Protein AF-K9PAB8-F1 (afdb_monomer_lite)

InterPro domains:
  IPR002196 Glycoside hydrolase, family 24 [PF00959] (101-237)
  IPR005490 L,D-transpeptidase catalytic domain [PF03734] (325-467)
  IPR005490 L,D-transpeptidase catalytic domain [PS52029] (324-473)
  IPR005490 L,D-transpeptidase catalytic domain [cd16913] (325-470)
  IPR023346 Lysozyme-like domain superfamily [SSF53955] (83-238)
  IPR023347 Lysozyme domain superfamily [G3DSA:1.10.530.40] (91-242)
  IPR033907 Endolysin/autolysin [cd00737] (97-237)
  IPR038063 L,D-transpeptidase catalytic domain-like [G3DSA:2.40.440.10] (320-472)
  IPR038063 L,D-transpeptidase catalytic domain-like [SSF141523] (332-467)
  IPR051018 Bacteriophage Glycosyl Hydrolase 24 [PTHR38107] (85-237)

pLDDT: mean 82.4, std 16.6, range [23.2, 98.62]

Structure (mmCIF, N/CA/C/O backbone):
data_AF-K9PAB8-F1
#
_entry.id   AF-K9PAB8-F1
#
loop_
_atom_site.group_PDB
_atom_site.id
_atom_site.type_symbol
_atom_site.label_atom_id
_atom_site.label_alt_id
_atom_site.label_comp_id
_atom_site.label_asym_id
_atom_site.label_entity_id
_atom_site.label_seq_id
_atom_site.pdbx_PDB_ins_code
_atom_site.Cartn_x
_atom_site.Cartn_y
_atom_site.Cartn_z
_atom_site.occupancy
_atom_site.B_iso_or_equiv
_atom_site.auth_seq_id
_atom_site.auth_comp_id
_atom_site.auth_asym_id
_atom_site.auth_atom_id
_atom_site.pdbx_PDB_model_num
ATOM 1 N N . MET A 1 1 ? 28.196 -25.994 -4.833 1.00 74.62 1 MET A N 1
ATOM 2 C CA . MET A 1 1 ? 29.140 -24.971 -5.323 1.00 74.62 1 MET A CA 1
ATOM 3 C C . MET A 1 1 ? 29.523 -25.343 -6.745 1.00 74.62 1 MET A C 1
ATOM 5 O O . MET A 1 1 ? 30.112 -26.410 -6.915 1.00 74.62 1 MET A O 1
ATOM 9 N N . PRO A 1 2 ? 29.089 -24.573 -7.753 1.00 91.12 2 PRO A N 1
ATOM 10 C CA . PRO A 1 2 ? 29.343 -24.900 -9.148 1.00 91.12 2 PRO A CA 1
ATOM 11 C C . PRO A 1 2 ? 30.799 -24.639 -9.551 1.00 91.12 2 PRO A C 1
ATOM 13 O O . PRO A 1 2 ? 31.504 -23.816 -8.965 1.00 91.12 2 PRO A O 1
ATOM 16 N N . TYR A 1 3 ? 31.239 -25.349 -10.585 1.00 95.19 3 TYR A N 1
ATOM 17 C CA . TYR A 1 3 ? 32.535 -25.140 -11.222 1.00 95.19 3 TYR A CA 1
ATOM 18 C C . TYR A 1 3 ? 32.313 -24.758 -12.676 1.00 95.19 3 TYR A C 1
ATOM 20 O O . TYR A 1 3 ? 31.526 -25.411 -13.360 1.00 95.19 3 TYR A O 1
ATOM 28 N N . ILE A 1 4 ? 33.066 -23.779 -13.163 1.00 96.25 4 ILE A N 1
ATOM 29 C CA . ILE A 1 4 ? 33.128 -23.463 -14.591 1.00 96.25 4 ILE A CA 1
ATOM 30 C C . ILE A 1 4 ? 34.432 -24.004 -15.173 1.00 96.25 4 ILE A C 1
ATOM 32 O O . ILE A 1 4 ? 35.462 -24.014 -14.496 1.00 96.25 4 ILE A O 1
ATOM 36 N N . THR A 1 5 ? 34.391 -24.488 -16.414 1.00 96.44 5 THR A N 1
ATOM 37 C CA . THR A 1 5 ? 35.556 -25.096 -17.084 1.00 96.44 5 THR A CA 1
ATOM 38 C C . THR A 1 5 ? 35.959 -24.257 -18.283 1.00 96.44 5 THR A C 1
ATOM 40 O O . THR A 1 5 ? 35.117 -23.985 -19.134 1.00 96.44 5 THR A O 1
ATOM 43 N N . ALA A 1 6 ? 37.222 -23.861 -18.390 1.00 95.44 6 ALA A N 1
ATOM 44 C CA . ALA A 1 6 ? 37.702 -23.133 -19.560 1.00 95.44 6 ALA A CA 1
ATOM 45 C C . ALA A 1 6 ? 37.706 -24.055 -20.795 1.00 95.44 6 ALA A C 1
ATOM 47 O O . ALA A 1 6 ? 38.360 -25.096 -20.799 1.00 95.44 6 ALA A O 1
ATOM 48 N N . ARG A 1 7 ? 36.967 -23.689 -21.849 1.00 92.44 7 ARG A N 1
ATOM 49 C CA . ARG A 1 7 ? 36.970 -24.384 -23.158 1.00 92.44 7 ARG A CA 1
ATOM 50 C C . ARG A 1 7 ? 38.266 -24.149 -23.921 1.00 92.44 7 ARG A C 1
ATOM 52 O O . ARG A 1 7 ? 38.682 -24.959 -24.739 1.00 92.44 7 ARG A O 1
ATOM 59 N N . GLN A 1 8 ? 38.840 -22.990 -23.668 1.00 92.19 8 GLN A N 1
ATOM 60 C CA . GLN A 1 8 ? 40.099 -22.520 -24.184 1.00 92.19 8 GLN A CA 1
ATOM 61 C C . GLN A 1 8 ? 40.649 -21.525 -23.181 1.00 92.19 8 GLN A C 1
ATOM 63 O O . GLN A 1 8 ? 39.935 -21.023 -22.315 1.00 92.19 8 GLN A O 1
ATOM 68 N N . ASP A 1 9 ? 41.891 -21.174 -23.408 1.00 90.69 9 ASP A N 1
ATOM 69 C CA . ASP A 1 9 ? 42.584 -20.035 -22.871 1.00 90.69 9 ASP A CA 1
ATOM 70 C C . ASP A 1 9 ? 41.681 -18.799 -22.660 1.00 90.69 9 ASP A C 1
ATOM 72 O O . ASP A 1 9 ? 41.259 -18.142 -23.621 1.00 90.69 9 ASP A O 1
ATOM 76 N N . ALA A 1 10 ? 41.368 -18.480 -21.397 1.00 90.88 10 ALA A N 1
ATOM 77 C CA . ALA A 1 10 ? 40.404 -17.443 -21.037 1.00 90.88 10 ALA A CA 1
ATOM 78 C C . ALA A 1 10 ? 40.905 -16.505 -19.931 1.00 90.88 10 ALA A C 1
ATOM 80 O O . ALA A 1 10 ? 41.320 -16.947 -18.864 1.00 90.88 10 ALA A O 1
ATOM 81 N N . GLY A 1 11 ? 40.829 -15.197 -20.183 1.00 90.19 11 GLY A N 1
ATOM 82 C CA . GLY A 1 11 ? 41.171 -14.169 -19.200 1.00 90.19 11 GLY A CA 1
ATOM 83 C C . GLY A 1 11 ? 40.084 -13.979 -18.139 1.00 90.19 11 GLY A C 1
ATOM 84 O O . GLY A 1 11 ? 38.893 -14.125 -18.424 1.00 90.19 11 GLY A O 1
ATOM 85 N N . LEU A 1 12 ? 40.522 -13.619 -16.937 1.00 91.62 12 LEU A N 1
ATOM 86 C CA . LEU A 1 12 ? 39.725 -13.071 -15.847 1.00 91.62 12 LEU A CA 1
ATOM 87 C C . LEU A 1 12 ? 40.154 -11.613 -15.662 1.00 91.62 12 LEU A C 1
ATOM 89 O O . LEU A 1 12 ? 41.342 -11.343 -15.507 1.00 91.62 12 LEU A O 1
ATOM 93 N N . SER A 1 13 ? 39.202 -10.685 -15.699 1.00 89.75 13 SER A N 1
ATOM 94 C CA . SER A 1 13 ? 39.471 -9.243 -15.639 1.00 89.75 13 SER A CA 1
ATOM 95 C C . SER A 1 13 ? 38.818 -8.596 -14.412 1.00 89.75 13 SER A C 1
ATOM 97 O O . SER A 1 13 ? 37.706 -8.984 -14.052 1.00 89.75 13 SER A O 1
ATOM 99 N N . PRO A 1 14 ? 39.447 -7.604 -13.757 1.00 89.31 14 PRO A N 1
ATOM 100 C CA . PRO A 1 14 ? 38.793 -6.794 -12.729 1.00 89.31 14 PRO A CA 1
ATOM 101 C C . PRO A 1 14 ? 37.776 -5.802 -13.325 1.00 89.31 14 PRO A C 1
ATOM 103 O O . PRO A 1 14 ? 36.976 -5.230 -12.588 1.00 89.31 14 PRO A O 1
ATOM 106 N N . SER A 1 15 ? 37.788 -5.595 -14.647 1.00 84.81 15 SER A N 1
ATOM 107 C CA . SER A 1 15 ? 36.950 -4.622 -15.355 1.00 84.81 15 SER A CA 1
ATOM 108 C C . SER A 1 15 ? 36.261 -5.242 -16.593 1.00 84.81 15 SER A C 1
ATOM 110 O O . SER A 1 15 ? 36.694 -6.284 -17.094 1.00 84.81 15 SER A O 1
ATOM 112 N N . PRO A 1 16 ? 35.204 -4.612 -17.139 1.00 76.44 16 PRO A N 1
ATOM 113 C CA . PRO A 1 16 ? 34.543 -5.073 -18.362 1.00 76.44 16 PRO A CA 1
ATOM 114 C C . PRO A 1 16 ? 35.387 -4.887 -19.638 1.00 76.44 16 PRO A C 1
ATOM 116 O O . PRO A 1 16 ? 34.977 -5.333 -20.709 1.00 76.44 16 PRO A O 1
ATOM 119 N N . ALA A 1 17 ? 36.556 -4.244 -19.572 1.00 74.69 17 ALA A N 1
ATOM 120 C CA . ALA A 1 17 ? 37.453 -4.147 -20.715 1.00 74.69 17 ALA A CA 1
ATOM 121 C C . ALA A 1 17 ? 38.309 -5.417 -20.819 1.00 74.69 17 ALA A C 1
ATOM 123 O O . ALA A 1 17 ? 39.085 -5.743 -19.925 1.00 74.69 17 ALA A O 1
ATOM 124 N N . ALA A 1 18 ? 38.216 -6.123 -21.949 1.00 61.84 18 ALA A N 1
ATOM 125 C CA . ALA A 1 18 ? 38.996 -7.343 -22.185 1.00 61.84 18 ALA A CA 1
ATOM 126 C C . ALA A 1 18 ? 40.525 -7.122 -22.136 1.00 61.84 18 ALA A C 1
ATOM 128 O O . ALA A 1 18 ? 41.269 -8.077 -21.925 1.00 61.84 18 ALA A O 1
ATOM 129 N N . ALA A 1 19 ? 40.986 -5.881 -22.325 1.00 71.19 19 ALA A N 1
ATOM 130 C CA . ALA A 1 19 ? 42.392 -5.494 -22.214 1.00 71.19 19 ALA A CA 1
ATOM 131 C C . ALA A 1 19 ? 42.917 -5.488 -20.765 1.00 71.19 19 ALA A C 1
ATOM 133 O O . ALA A 1 19 ? 44.128 -5.545 -20.573 1.00 71.19 19 ALA A O 1
ATOM 134 N N . ASP A 1 20 ? 42.027 -5.469 -19.769 1.00 77.56 20 ASP A N 1
ATOM 135 C CA . ASP A 1 20 ? 42.388 -5.349 -18.351 1.00 77.56 20 ASP A CA 1
ATOM 136 C C . ASP A 1 20 ? 42.556 -6.714 -17.665 1.00 77.56 20 ASP A C 1
ATOM 138 O O . ASP A 1 20 ? 42.756 -6.779 -16.454 1.00 77.56 20 ASP A O 1
ATOM 142 N N . ALA A 1 21 ? 42.477 -7.816 -18.421 1.00 83.62 21 ALA A N 1
ATOM 143 C CA . ALA A 1 21 ? 42.670 -9.154 -17.879 1.00 83.62 21 ALA A CA 1
ATOM 144 C C . ALA A 1 21 ? 44.071 -9.300 -17.259 1.00 83.62 21 ALA A C 1
ATOM 146 O O . ALA A 1 21 ? 45.083 -9.302 -17.958 1.00 83.62 21 ALA A O 1
ATOM 147 N N . ASP A 1 22 ? 44.109 -9.456 -15.939 1.00 86.94 22 ASP A N 1
ATOM 148 C CA . ASP A 1 22 ? 45.317 -9.591 -15.117 1.00 86.94 22 ASP A CA 1
ATOM 149 C C . ASP A 1 22 ? 45.547 -11.038 -14.656 1.00 86.94 22 ASP A C 1
ATOM 151 O O . ASP A 1 22 ? 46.563 -11.367 -14.047 1.00 86.94 22 ASP A O 1
ATOM 155 N N . SER A 1 23 ? 44.585 -11.914 -14.932 1.00 90.00 23 SER A N 1
ATOM 156 C CA . SER A 1 23 ? 44.596 -13.323 -14.577 1.00 90.00 23 SER A CA 1
ATOM 157 C C . SER A 1 23 ? 43.955 -14.150 -15.674 1.00 90.00 23 SER A C 1
ATOM 159 O O . SER A 1 23 ? 43.284 -13.642 -16.572 1.00 90.00 23 SER A O 1
ATOM 161 N N . TYR A 1 24 ? 44.175 -15.457 -15.627 1.00 91.19 24 TYR A N 1
ATOM 162 C CA . TYR A 1 24 ? 43.790 -16.331 -16.719 1.00 91.19 24 TYR A CA 1
ATOM 163 C C . TYR A 1 24 ? 43.561 -17.769 -16.243 1.00 91.19 24 TYR A C 1
ATOM 165 O O . TYR A 1 24 ? 44.208 -18.222 -15.299 1.00 91.19 24 TYR A O 1
ATOM 173 N N . VAL A 1 25 ? 42.673 -18.481 -16.941 1.00 92.12 25 VAL A N 1
ATOM 174 C CA . VAL A 1 25 ? 42.340 -19.891 -16.733 1.00 92.12 25 VAL A CA 1
ATOM 175 C C . VAL A 1 25 ? 42.767 -20.718 -17.940 1.00 92.12 25 VAL A C 1
ATOM 177 O O . VAL A 1 25 ? 42.288 -20.499 -19.055 1.00 92.12 25 VAL A O 1
ATOM 180 N N . ALA A 1 26 ? 43.649 -21.693 -17.695 1.00 93.00 26 ALA A N 1
ATOM 181 C CA . ALA A 1 26 ? 44.147 -22.597 -18.728 1.00 93.00 26 ALA A CA 1
ATOM 182 C C . ALA A 1 26 ? 43.039 -23.459 -19.323 1.00 93.00 26 ALA A C 1
ATOM 184 O O . ALA A 1 26 ? 42.172 -23.937 -18.590 1.00 93.00 26 ALA A O 1
ATOM 185 N N . SER A 1 27 ? 43.096 -23.701 -20.635 1.00 94.88 27 SER A N 1
ATOM 186 C CA . SER A 1 27 ? 42.175 -24.620 -21.309 1.00 94.88 27 SER A CA 1
ATOM 187 C C . SER A 1 27 ? 42.055 -25.956 -20.560 1.00 94.88 27 SER A C 1
ATOM 189 O O . SER A 1 27 ? 43.051 -26.536 -20.126 1.00 94.88 27 SER A O 1
ATOM 191 N N . GLY A 1 28 ? 40.822 -26.420 -20.351 1.00 92.06 28 GLY A N 1
ATOM 192 C CA . GLY A 1 28 ? 40.497 -27.629 -19.590 1.00 92.06 28 GLY A CA 1
ATOM 193 C C . GLY A 1 28 ? 40.527 -27.469 -18.065 1.00 92.06 28 GLY A C 1
ATOM 194 O O . GLY A 1 28 ? 40.067 -28.364 -17.355 1.00 92.06 28 GLY A O 1
ATOM 195 N N . SER A 1 29 ? 41.016 -26.344 -17.535 1.00 93.38 29 SER A N 1
ATOM 196 C CA . SER A 1 29 ? 41.044 -26.095 -16.092 1.00 93.38 29 SER A CA 1
ATOM 197 C C . SER A 1 29 ? 39.677 -25.676 -15.567 1.00 93.38 29 SER A C 1
ATOM 199 O O . SER A 1 29 ? 38.888 -25.018 -16.252 1.00 93.38 29 SER A O 1
ATOM 201 N N . ARG A 1 30 ? 39.408 -26.053 -14.316 1.00 93.62 30 ARG A N 1
ATOM 202 C CA . ARG A 1 30 ? 38.170 -25.734 -13.605 1.00 93.62 30 ARG A CA 1
ATOM 203 C C . ARG A 1 30 ? 38.445 -24.702 -12.529 1.00 93.62 30 ARG A C 1
ATOM 205 O O . ARG A 1 30 ? 39.413 -24.846 -11.786 1.00 93.62 30 ARG A O 1
ATOM 212 N N . ILE A 1 31 ? 37.556 -23.725 -12.405 1.00 94.38 31 ILE A N 1
ATOM 213 C CA . ILE A 1 31 ? 37.541 -22.802 -11.269 1.00 94.38 31 ILE A CA 1
ATOM 214 C C . ILE A 1 31 ? 36.201 -22.894 -10.551 1.00 94.38 31 ILE A C 1
ATOM 216 O O . ILE A 1 31 ? 35.157 -23.103 -11.176 1.00 94.38 31 ILE A O 1
ATOM 220 N N . ALA A 1 32 ? 36.245 -22.791 -9.228 1.00 95.00 32 ALA A N 1
ATOM 221 C CA . ALA A 1 32 ? 35.059 -22.768 -8.393 1.00 95.00 32 ALA A CA 1
ATOM 222 C C . ALA A 1 32 ? 34.465 -21.360 -8.363 1.00 95.00 32 ALA A C 1
ATOM 224 O O . ALA A 1 32 ? 35.188 -20.374 -8.204 1.00 95.00 32 ALA A O 1
ATOM 225 N N . VAL A 1 33 ? 33.144 -21.274 -8.489 1.00 95.69 33 VAL A N 1
ATOM 226 C CA . VAL A 1 33 ? 32.413 -20.008 -8.408 1.00 95.69 33 VAL A CA 1
ATOM 227 C C . VAL A 1 33 ? 31.239 -20.143 -7.450 1.00 95.69 33 VAL A C 1
ATOM 229 O O . VAL A 1 33 ? 30.658 -21.216 -7.288 1.00 95.69 33 VAL A O 1
ATOM 232 N N . THR A 1 34 ? 30.881 -19.036 -6.813 1.00 91.69 34 THR A N 1
ATOM 233 C CA . THR A 1 34 ? 29.637 -18.931 -6.047 1.00 91.69 34 THR A CA 1
ATOM 234 C C . THR A 1 34 ? 28.466 -18.697 -6.998 1.00 91.69 34 THR A C 1
ATOM 236 O O . THR A 1 34 ? 27.398 -19.270 -6.808 1.00 91.69 34 THR A O 1
ATOM 239 N N . TRP A 1 35 ? 28.679 -17.873 -8.029 1.00 91.56 35 TRP A N 1
ATOM 240 C CA . TRP A 1 35 ? 27.722 -17.582 -9.097 1.00 91.56 35 TRP A CA 1
ATOM 241 C C . TRP A 1 35 ? 28.415 -16.933 -10.303 1.00 91.56 35 TRP A C 1
ATOM 243 O O . TRP A 1 35 ? 29.524 -16.403 -10.186 1.00 91.56 35 TRP A O 1
ATOM 253 N N . VAL A 1 36 ? 27.719 -16.924 -11.439 1.00 91.62 36 VAL A N 1
ATOM 254 C CA . VAL A 1 36 ? 28.022 -16.184 -12.669 1.00 91.62 36 VAL A CA 1
ATOM 255 C C . VAL A 1 36 ? 26.790 -15.372 -13.075 1.00 91.62 36 VAL A C 1
ATOM 257 O O . VAL A 1 36 ? 25.668 -15.845 -12.934 1.00 91.62 36 VAL A O 1
ATOM 260 N N . ARG A 1 37 ? 26.971 -14.148 -13.571 1.00 86.56 37 ARG A N 1
ATOM 261 C CA . ARG A 1 37 ? 25.891 -13.258 -14.030 1.00 86.56 37 ARG A CA 1
ATOM 262 C C . ARG A 1 37 ? 26.240 -12.609 -15.363 1.00 86.56 37 ARG A C 1
ATOM 264 O O . ARG A 1 37 ? 27.398 -12.239 -15.531 1.00 86.56 37 ARG A O 1
ATOM 271 N N . PRO A 1 38 ? 25.281 -12.384 -16.277 1.00 84.81 38 PRO A N 1
ATOM 272 C CA . PRO A 1 38 ? 25.501 -11.501 -17.419 1.00 84.81 38 PRO A CA 1
ATOM 273 C C . PRO A 1 38 ? 25.929 -10.102 -16.956 1.00 84.81 38 PRO A C 1
ATOM 275 O O . PRO A 1 38 ? 25.338 -9.547 -16.023 1.00 84.81 38 PRO A O 1
ATOM 278 N N . ALA A 1 39 ? 26.955 -9.540 -17.593 1.00 77.81 39 ALA A N 1
ATOM 279 C CA . ALA A 1 39 ? 27.416 -8.184 -17.332 1.00 77.81 39 ALA A CA 1
ATOM 280 C C . ALA A 1 39 ? 26.568 -7.190 -18.158 1.00 77.81 39 ALA A C 1
ATOM 282 O O . ALA A 1 39 ? 26.511 -7.327 -19.383 1.00 77.81 39 ALA A O 1
ATOM 283 N N . PRO A 1 40 ? 25.901 -6.197 -17.536 1.00 68.00 40 PRO A N 1
ATOM 284 C CA . PRO A 1 40 ? 24.983 -5.308 -18.249 1.00 68.00 40 PRO A CA 1
ATOM 285 C C . PRO A 1 40 ? 25.641 -4.561 -19.416 1.00 68.00 40 PRO A C 1
ATOM 287 O O . PRO A 1 40 ? 26.718 -3.992 -19.259 1.00 68.00 40 PRO A O 1
ATOM 290 N N . GLY A 1 41 ? 24.975 -4.533 -20.575 1.00 65.56 41 GLY A N 1
ATOM 291 C CA . GLY A 1 41 ? 25.427 -3.770 -21.746 1.00 65.56 41 GLY A CA 1
ATOM 292 C C . GLY A 1 41 ? 26.694 -4.302 -22.427 1.00 65.56 41 GLY A C 1
ATOM 293 O O . GLY A 1 41 ? 27.315 -3.569 -23.192 1.00 65.56 41 GLY A O 1
ATOM 294 N N . THR A 1 42 ? 27.093 -5.550 -22.154 1.00 75.25 42 THR A N 1
ATOM 295 C CA . THR A 1 42 ? 28.276 -6.188 -22.755 1.00 75.25 42 THR A CA 1
ATOM 296 C C . THR A 1 42 ? 28.007 -7.662 -23.075 1.00 75.25 42 THR A C 1
ATOM 298 O O . THR A 1 42 ? 27.101 -8.261 -22.502 1.00 75.25 42 THR A O 1
ATOM 301 N N . ASP A 1 43 ? 28.855 -8.274 -23.905 1.00 82.06 43 ASP A N 1
ATOM 302 C CA . ASP A 1 43 ? 28.846 -9.728 -24.158 1.00 82.06 43 ASP A CA 1
ATOM 303 C C . ASP A 1 43 ? 29.590 -10.542 -23.075 1.00 82.06 43 ASP A C 1
ATOM 305 O O . ASP A 1 43 ? 29.855 -11.736 -23.240 1.00 82.06 43 ASP A O 1
ATOM 309 N N . LEU A 1 44 ? 29.995 -9.900 -21.974 1.00 88.62 44 LEU A N 1
ATOM 310 C CA . LEU A 1 44 ? 30.734 -10.532 -20.884 1.00 88.62 44 LEU A CA 1
ATOM 311 C C . LEU A 1 44 ? 29.801 -11.017 -19.769 1.00 88.62 44 LEU A C 1
ATOM 313 O O . LEU A 1 44 ? 28.621 -10.677 -19.688 1.00 88.62 44 LEU A O 1
ATOM 317 N N . ALA A 1 45 ? 30.365 -11.808 -18.863 1.00 90.00 45 ALA A N 1
ATOM 318 C CA . ALA A 1 45 ? 29.739 -12.208 -17.615 1.00 90.00 45 ALA A CA 1
ATOM 319 C C . ALA A 1 45 ? 30.658 -11.880 -16.433 1.00 90.00 45 ALA A C 1
ATOM 321 O O . ALA A 1 45 ? 31.875 -11.838 -16.580 1.00 90.00 45 ALA A O 1
ATOM 322 N N . ILE A 1 46 ? 30.079 -11.665 -15.256 1.00 92.56 46 ILE A N 1
ATOM 323 C CA . ILE A 1 46 ? 30.785 -11.488 -13.987 1.00 92.56 46 ILE A CA 1
ATOM 324 C C . ILE A 1 46 ? 30.677 -12.797 -13.212 1.00 92.56 46 ILE A C 1
ATOM 326 O O . ILE A 1 46 ? 29.572 -13.283 -12.979 1.00 92.56 46 ILE A O 1
ATOM 330 N N . ALA A 1 47 ? 31.803 -13.356 -12.786 1.00 93.75 47 ALA A N 1
ATOM 331 C CA . ALA A 1 47 ? 31.853 -14.511 -11.900 1.00 93.75 47 ALA A CA 1
ATOM 332 C C . ALA A 1 47 ? 32.365 -14.103 -10.521 1.00 93.75 47 ALA A C 1
ATOM 334 O O . ALA A 1 47 ? 33.365 -13.395 -10.416 1.00 93.75 47 ALA A O 1
ATOM 335 N N . ARG A 1 48 ? 31.712 -14.589 -9.462 1.00 94.31 48 ARG A N 1
ATOM 336 C CA . ARG A 1 48 ? 32.221 -14.491 -8.091 1.00 94.31 48 ARG A CA 1
ATOM 337 C C . ARG A 1 48 ? 32.960 -15.772 -7.735 1.00 94.31 48 ARG A C 1
ATOM 339 O O . ARG A 1 48 ? 32.332 -16.829 -7.676 1.00 94.31 48 ARG A O 1
ATOM 346 N N . LEU A 1 49 ? 34.263 -15.682 -7.496 1.00 94.88 49 LEU A N 1
ATOM 347 C CA . LEU A 1 49 ? 35.113 -16.830 -7.180 1.00 94.88 49 LEU A CA 1
ATOM 348 C C . LEU A 1 49 ? 34.729 -17.454 -5.834 1.00 94.88 49 LEU A C 1
ATOM 350 O O . LEU A 1 49 ? 34.245 -16.761 -4.938 1.00 94.88 49 LEU A O 1
ATOM 354 N N . ALA A 1 50 ? 34.907 -18.770 -5.719 1.00 90.50 50 ALA A N 1
ATOM 355 C CA . ALA A 1 50 ? 34.700 -19.516 -4.483 1.00 90.50 50 ALA A CA 1
ATOM 356 C C . ALA A 1 50 ? 35.987 -20.260 -4.092 1.00 90.50 50 ALA A C 1
ATOM 358 O O . ALA A 1 50 ? 36.234 -21.392 -4.510 1.00 90.50 50 ALA A O 1
ATOM 359 N N . GLY A 1 51 ? 36.812 -19.590 -3.299 1.00 79.56 51 GLY A N 1
ATOM 360 C CA . GLY A 1 51 ? 38.153 -19.991 -2.897 1.00 79.56 51 GLY A CA 1
ATOM 361 C C . GLY A 1 51 ? 39.249 -19.212 -3.627 1.00 79.56 51 GLY A C 1
ATOM 362 O O . GLY A 1 51 ? 38.992 -18.592 -4.662 1.00 79.56 51 GLY A O 1
ATOM 363 N N . PRO A 1 52 ? 40.484 -19.244 -3.098 1.00 86.75 52 PRO A N 1
ATOM 364 C CA . PRO A 1 52 ? 41.593 -18.592 -3.755 1.00 86.75 52 PRO A CA 1
ATOM 365 C C . PRO A 1 52 ? 41.910 -19.276 -5.090 1.00 86.75 52 PRO A C 1
ATOM 367 O O . PRO A 1 52 ? 42.094 -20.495 -5.135 1.00 86.75 52 PRO A O 1
ATOM 370 N N . TYR A 1 53 ? 42.002 -18.505 -6.170 1.00 89.88 53 TYR A N 1
ATOM 371 C CA . TYR A 1 53 ? 42.417 -19.004 -7.478 1.00 89.88 53 TYR A CA 1
ATOM 372 C C . TYR A 1 53 ? 43.805 -18.483 -7.844 1.00 89.88 53 TYR A C 1
ATOM 374 O O . TYR A 1 53 ? 44.007 -17.282 -8.001 1.00 89.88 53 TYR A O 1
ATOM 382 N N . THR A 1 54 ? 44.759 -19.392 -8.037 1.00 89.88 54 THR A N 1
ATOM 383 C CA . THR A 1 54 ? 46.088 -19.046 -8.551 1.00 89.88 54 THR A CA 1
ATOM 384 C C . THR A 1 54 ? 46.119 -19.281 -10.055 1.00 89.88 54 THR A C 1
ATOM 386 O O . THR A 1 54 ? 46.022 -20.423 -10.511 1.00 89.88 54 THR A O 1
ATOM 389 N N . CYS A 1 55 ? 46.262 -18.208 -10.832 1.00 85.50 55 CYS A N 1
ATOM 390 C CA . CYS A 1 55 ? 46.437 -18.320 -12.274 1.00 85.50 55 CYS A CA 1
ATOM 391 C C . CYS A 1 55 ? 47.821 -18.912 -12.616 1.00 85.50 55 CYS A C 1
ATOM 393 O O . CYS A 1 55 ? 48.776 -18.757 -11.846 1.00 85.50 55 CYS A O 1
ATOM 395 N N . PRO A 1 56 ? 47.973 -19.596 -13.764 1.00 81.56 56 PRO A N 1
ATOM 396 C CA . PRO A 1 56 ? 49.273 -20.086 -14.213 1.00 81.56 56 PRO A CA 1
ATOM 397 C C . PRO A 1 56 ? 50.303 -18.948 -14.298 1.00 81.56 56 PRO A C 1
ATOM 399 O O . PRO A 1 56 ? 50.117 -17.994 -15.046 1.00 81.56 56 PRO A O 1
ATOM 402 N N . GLY A 1 57 ? 51.389 -19.051 -13.526 1.00 77.19 57 GLY A N 1
ATOM 403 C CA . GLY A 1 57 ? 52.442 -18.027 -13.459 1.00 77.19 57 GLY A CA 1
ATOM 404 C C . GLY A 1 57 ? 52.168 -16.862 -12.496 1.00 77.19 57 GLY A C 1
ATOM 405 O O . GLY A 1 57 ? 53.052 -16.030 -12.302 1.00 77.19 57 GLY A O 1
ATOM 406 N N . GLY A 1 58 ? 50.994 -16.810 -11.860 1.00 78.75 58 GLY A N 1
ATOM 407 C CA . GLY A 1 58 ? 50.669 -15.821 -10.833 1.00 78.75 58 GLY A CA 1
ATOM 408 C C . GLY A 1 58 ? 51.311 -16.148 -9.484 1.00 78.75 58 GLY A C 1
ATOM 409 O O . GLY A 1 58 ? 51.293 -17.292 -9.033 1.00 78.75 58 GLY A O 1
ATOM 410 N N . THR A 1 59 ? 51.866 -15.135 -8.817 1.00 77.38 59 THR A N 1
ATOM 411 C CA . THR A 1 59 ? 52.443 -15.258 -7.464 1.00 77.38 59 THR A CA 1
ATOM 412 C C . THR A 1 59 ? 51.448 -14.922 -6.355 1.00 77.38 59 THR A C 1
ATOM 414 O O . THR A 1 59 ? 51.648 -15.331 -5.213 1.00 77.38 59 THR A O 1
ATOM 417 N N . VAL A 1 60 ? 50.369 -14.205 -6.685 1.00 84.75 60 VAL A N 1
ATOM 418 C CA . VAL A 1 60 ? 49.308 -13.809 -5.755 1.00 84.75 60 VAL A CA 1
ATOM 419 C C . VAL A 1 60 ? 48.002 -14.479 -6.190 1.00 84.75 60 VAL A C 1
ATOM 421 O O . VAL A 1 60 ? 47.568 -14.254 -7.320 1.00 84.75 60 VAL A O 1
ATOM 424 N N . PRO A 1 61 ? 47.375 -15.312 -5.341 1.00 88.88 61 PRO A N 1
ATOM 425 C CA . PRO A 1 61 ? 46.075 -15.887 -5.651 1.00 88.88 61 PRO A CA 1
ATOM 426 C C . PRO A 1 61 ? 44.977 -14.822 -5.592 1.00 88.88 61 PRO A C 1
ATOM 428 O O . PRO A 1 61 ? 44.947 -13.999 -4.675 1.00 88.88 61 PRO A O 1
ATOM 431 N N . LEU A 1 62 ? 44.038 -14.895 -6.530 1.00 91.12 62 LEU A N 1
ATOM 432 C CA . LEU A 1 62 ? 42.771 -14.172 -6.474 1.00 91.12 62 LEU A CA 1
ATOM 433 C C . LEU A 1 62 ? 41.983 -14.652 -5.252 1.00 91.12 62 LEU A C 1
ATOM 435 O O . LEU A 1 62 ? 41.791 -15.861 -5.152 1.00 91.12 62 LEU A O 1
ATOM 439 N N . PRO A 1 63 ? 41.567 -13.793 -4.309 1.00 90.56 63 PRO A N 1
ATOM 440 C CA . PRO A 1 63 ? 40.934 -14.232 -3.068 1.00 90.56 63 PRO A CA 1
ATOM 441 C C . PRO A 1 63 ? 39.515 -14.788 -3.261 1.00 90.56 63 PRO A C 1
ATOM 443 O O . PRO A 1 63 ? 38.830 -14.527 -4.251 1.00 90.56 63 PRO A O 1
ATOM 446 N N . ASP A 1 64 ? 39.052 -15.533 -2.255 1.00 90.94 64 ASP A N 1
ATOM 447 C CA . ASP A 1 64 ? 37.663 -15.987 -2.174 1.00 90.94 64 ASP A CA 1
ATOM 448 C C . ASP A 1 64 ? 36.676 -14.809 -2.229 1.00 90.94 64 ASP A C 1
ATOM 450 O O . ASP A 1 64 ? 36.890 -13.759 -1.620 1.00 90.94 64 ASP A O 1
ATOM 454 N N . GLY A 1 65 ? 35.579 -14.987 -2.962 1.00 85.31 65 GLY A N 1
ATOM 455 C CA . GLY A 1 65 ? 34.538 -13.980 -3.117 1.00 85.31 65 GLY A CA 1
ATOM 456 C C . GLY A 1 65 ? 34.874 -12.833 -4.071 1.00 85.31 65 GLY A C 1
ATOM 457 O O . GLY A 1 65 ? 34.000 -11.984 -4.271 1.00 85.31 65 GLY A O 1
ATOM 458 N N . GLU A 1 66 ? 36.067 -12.803 -4.671 1.00 91.88 66 GLU A N 1
ATOM 459 C CA . GLU A 1 66 ? 36.436 -11.792 -5.660 1.00 91.88 66 GLU A CA 1
ATOM 460 C C . GLU A 1 66 ? 35.592 -11.915 -6.937 1.00 91.88 66 GLU A C 1
ATOM 462 O O . GLU A 1 66 ? 35.257 -13.016 -7.379 1.00 91.88 66 GLU A O 1
ATOM 467 N N . GLN A 1 67 ? 35.225 -10.774 -7.525 1.00 93.38 67 GLN A N 1
ATOM 468 C CA . GLN A 1 67 ? 34.451 -10.722 -8.762 1.00 93.38 67 GLN A CA 1
ATOM 469 C C . GLN A 1 67 ? 35.357 -10.442 -9.952 1.00 93.38 67 GLN A C 1
ATOM 471 O O . GLN A 1 67 ? 36.131 -9.488 -9.935 1.00 93.38 67 GLN A O 1
ATOM 476 N N . ARG A 1 68 ? 35.230 -11.260 -10.995 1.00 93.19 68 ARG A N 1
ATOM 477 C CA . ARG A 1 68 ? 36.007 -11.129 -12.226 1.00 93.19 68 ARG A CA 1
ATOM 478 C C . ARG A 1 68 ? 35.098 -11.212 -13.443 1.00 93.19 68 ARG A C 1
ATOM 480 O O . ARG A 1 68 ? 34.221 -12.071 -13.519 1.00 93.19 68 ARG A O 1
ATOM 487 N N . TYR A 1 69 ? 35.326 -10.327 -14.403 1.00 93.19 69 TYR A N 1
ATOM 488 C CA . TYR A 1 69 ? 34.717 -10.387 -15.721 1.00 93.19 69 TYR A CA 1
ATOM 489 C C . TYR A 1 69 ? 35.371 -11.497 -16.541 1.00 93.19 69 TYR A C 1
ATOM 491 O O . TYR A 1 69 ? 36.590 -11.678 -16.512 1.00 93.19 69 TYR A O 1
ATOM 499 N N . LEU A 1 70 ? 34.552 -12.229 -17.286 1.00 93.25 70 LEU A N 1
ATOM 500 C CA . LEU A 1 70 ? 34.965 -13.297 -18.183 1.00 93.25 70 LEU A CA 1
ATOM 501 C C . LEU A 1 70 ? 34.122 -13.283 -19.457 1.00 93.25 70 LEU A C 1
ATOM 503 O O . LEU A 1 70 ? 33.000 -12.779 -19.476 1.00 93.25 70 LEU A O 1
ATOM 507 N N . ASN A 1 71 ? 34.650 -13.870 -20.530 1.00 92.50 71 ASN A N 1
ATOM 508 C CA . ASN A 1 71 ? 33.869 -14.129 -21.736 1.00 92.50 71 ASN A CA 1
ATOM 509 C C . ASN A 1 71 ? 33.166 -15.492 -21.597 1.00 92.50 71 ASN A C 1
ATOM 511 O O . ASN A 1 71 ? 33.854 -16.518 -21.638 1.00 92.50 71 ASN A O 1
ATOM 515 N N . PRO A 1 72 ? 31.828 -15.543 -21.471 1.00 91.81 72 PRO A N 1
ATOM 516 C CA . PRO A 1 72 ? 31.113 -16.788 -21.209 1.00 91.81 72 PRO A CA 1
ATOM 517 C C . PRO A 1 72 ? 31.238 -17.809 -22.345 1.00 91.81 72 PRO A C 1
ATOM 519 O O . PRO A 1 72 ? 31.223 -19.008 -22.081 1.00 91.81 72 PRO A O 1
ATOM 522 N N . ALA A 1 73 ? 31.469 -17.377 -23.590 1.00 91.06 73 ALA A N 1
ATOM 523 C CA . ALA A 1 73 ? 31.681 -18.286 -24.718 1.00 91.06 73 ALA A CA 1
ATOM 524 C C . ALA A 1 73 ? 32.967 -19.126 -24.584 1.00 91.06 73 ALA A C 1
ATOM 526 O O . ALA A 1 73 ? 33.081 -20.191 -25.198 1.00 91.06 73 ALA A O 1
ATOM 527 N N . ARG A 1 74 ? 33.930 -18.676 -23.765 1.00 93.56 74 ARG A N 1
ATOM 528 C CA . ARG A 1 74 ? 35.177 -19.403 -23.482 1.00 93.56 74 ARG A CA 1
ATOM 529 C C . ARG A 1 74 ? 35.064 -20.382 -22.317 1.00 93.56 74 ARG A C 1
ATOM 531 O O . ARG A 1 74 ? 36.039 -21.070 -22.028 1.00 93.56 74 ARG A O 1
ATOM 538 N N . PHE A 1 75 ? 33.902 -20.495 -21.677 1.00 95.25 75 PHE A N 1
ATOM 539 C CA . PHE A 1 75 ? 33.690 -21.394 -20.548 1.00 95.25 75 PHE A CA 1
ATOM 540 C C . PHE A 1 75 ? 32.525 -22.362 -20.794 1.00 95.25 75 PHE A C 1
ATOM 542 O O . PHE A 1 75 ? 31.553 -22.072 -21.484 1.00 95.25 75 PHE A O 1
ATOM 549 N N . LEU A 1 76 ? 32.628 -23.556 -20.217 1.00 96.38 76 LEU A N 1
ATOM 550 C CA . LEU A 1 76 ? 31.492 -24.408 -19.895 1.00 96.38 76 LEU A CA 1
ATOM 551 C C . LEU A 1 76 ? 30.991 -23.965 -18.524 1.00 96.38 76 LEU A C 1
ATOM 553 O O . LEU A 1 76 ? 31.663 -24.201 -17.518 1.00 96.38 76 LEU A O 1
ATOM 557 N N . ILE A 1 77 ? 29.847 -23.288 -18.514 1.00 95.50 77 ILE A N 1
ATOM 558 C CA . ILE A 1 77 ? 29.207 -22.756 -17.313 1.00 95.50 77 ILE A CA 1
ATOM 559 C C . ILE A 1 77 ? 27.916 -23.551 -17.123 1.00 95.50 77 ILE A C 1
ATOM 561 O O . ILE A 1 77 ? 27.069 -23.493 -18.015 1.00 95.50 77 ILE A O 1
ATOM 565 N N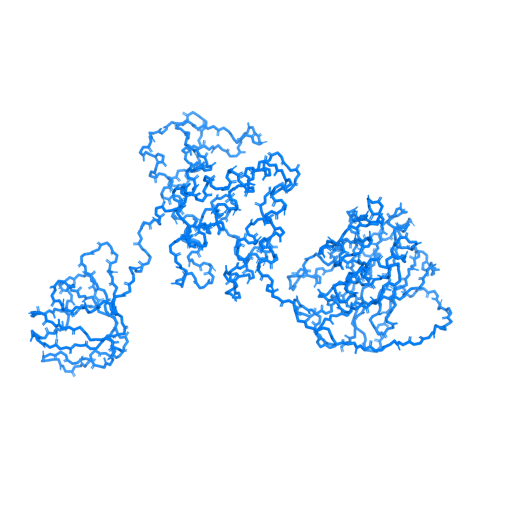 . PRO A 1 78 ? 27.788 -24.338 -16.044 1.00 92.31 78 PRO A N 1
ATOM 566 C CA . PRO A 1 78 ? 26.588 -25.127 -15.816 1.00 92.31 78 PRO A CA 1
ATOM 567 C C . PRO A 1 78 ? 25.415 -24.215 -15.423 1.00 92.31 78 PRO A C 1
ATOM 569 O O . PRO A 1 78 ? 25.631 -23.124 -14.891 1.00 92.31 78 PRO A O 1
ATOM 572 N N . ASP A 1 79 ? 24.182 -24.647 -15.684 1.00 87.06 79 ASP A N 1
ATOM 573 C CA . ASP A 1 79 ? 22.985 -23.812 -15.504 1.00 87.06 79 ASP A CA 1
ATOM 574 C C . ASP A 1 79 ? 22.831 -23.320 -14.059 1.00 87.06 79 ASP A C 1
ATOM 576 O O . ASP A 1 79 ? 22.489 -22.164 -13.829 1.00 87.06 79 ASP A O 1
ATOM 580 N N . GLU A 1 80 ? 23.192 -24.142 -13.071 1.00 84.31 80 GLU A N 1
ATOM 581 C CA . GLU A 1 80 ? 23.144 -23.776 -11.653 1.00 84.31 80 GLU A CA 1
ATOM 582 C C . GLU A 1 80 ? 24.169 -22.706 -11.232 1.00 84.31 80 GLU A C 1
ATOM 584 O O . GLU A 1 80 ? 24.074 -22.167 -10.128 1.00 84.31 80 GLU A O 1
ATOM 589 N N . ALA A 1 81 ? 25.168 -22.403 -12.071 1.00 89.75 81 ALA A N 1
ATOM 590 C CA . ALA A 1 81 ? 26.071 -21.276 -11.845 1.00 89.75 81 ALA A CA 1
ATOM 591 C C . ALA A 1 81 ? 25.455 -19.946 -12.282 1.00 89.75 81 ALA A C 1
ATOM 593 O O . ALA A 1 81 ? 25.865 -18.910 -11.757 1.00 89.75 81 ALA A O 1
ATOM 594 N N . TRP A 1 82 ? 24.508 -19.949 -13.221 1.00 89.19 82 TRP A N 1
ATOM 595 C CA . TRP A 1 82 ? 23.934 -18.724 -13.757 1.00 89.19 82 TRP A CA 1
ATOM 596 C C . TRP A 1 82 ? 22.913 -18.107 -12.803 1.00 89.19 82 TRP A C 1
ATOM 598 O O . TRP A 1 82 ? 21.949 -18.730 -12.370 1.00 89.19 82 TRP A O 1
ATOM 608 N N . LEU A 1 83 ? 23.108 -16.824 -12.529 1.00 76.31 83 LEU A N 1
ATOM 609 C CA . LEU A 1 83 ? 22.111 -15.935 -11.962 1.00 76.31 83 LEU A CA 1
ATOM 610 C C . LEU A 1 83 ? 21.666 -14.937 -13.042 1.00 76.31 83 LEU A C 1
ATOM 612 O O . LEU A 1 83 ? 22.454 -14.611 -13.938 1.00 76.31 83 LEU A O 1
ATOM 616 N N . PRO A 1 84 ? 20.428 -14.420 -12.960 1.00 65.00 84 PRO A N 1
ATOM 617 C CA . PRO A 1 84 ? 19.957 -13.383 -13.870 1.00 65.00 84 PRO A CA 1
ATOM 618 C C . PRO A 1 84 ? 20.866 -12.148 -13.817 1.00 65.00 84 PRO A C 1
ATOM 620 O O . PRO A 1 84 ? 21.568 -11.912 -12.825 1.00 65.00 84 PRO A O 1
ATOM 623 N N . ALA A 1 85 ? 20.862 -11.367 -14.902 1.00 57.16 85 ALA A N 1
ATOM 624 C CA . ALA A 1 85 ? 21.613 -10.119 -14.983 1.00 57.16 85 ALA A CA 1
ATOM 625 C C . ALA A 1 85 ? 21.315 -9.239 -13.758 1.00 57.16 85 ALA A C 1
ATOM 627 O O . ALA A 1 85 ? 20.171 -9.149 -13.305 1.00 57.16 85 ALA A O 1
ATOM 628 N N . ALA A 1 86 ? 22.345 -8.588 -13.214 1.00 48.38 86 ALA A N 1
ATOM 629 C CA . ALA A 1 86 ? 22.115 -7.546 -12.221 1.00 48.38 86 ALA A CA 1
ATOM 630 C C . ALA A 1 86 ? 21.282 -6.438 -12.888 1.00 48.38 86 ALA A C 1
ATOM 632 O O . ALA A 1 86 ? 21.647 -5.976 -13.970 1.00 48.38 86 ALA A O 1
ATOM 633 N N . GLY A 1 87 ? 20.150 -6.068 -12.278 1.00 50.38 87 GLY A N 1
ATOM 634 C CA . GLY A 1 87 ? 19.240 -5.044 -12.796 1.00 50.38 87 GLY A CA 1
ATOM 635 C C . GLY A 1 87 ? 20.013 -3.778 -13.161 1.00 50.38 87 GLY A C 1
ATOM 636 O O . GLY A 1 87 ? 20.645 -3.161 -12.312 1.00 50.38 87 GLY A O 1
ATOM 637 N N . GLY A 1 88 ? 20.039 -3.443 -14.450 1.00 45.78 88 GLY A N 1
ATOM 638 C CA . GLY A 1 88 ? 20.918 -2.397 -14.954 1.00 45.78 88 GLY A CA 1
ATOM 639 C C . GLY A 1 88 ? 20.707 -2.115 -16.433 1.00 45.78 88 GLY A C 1
ATOM 640 O O . GLY A 1 88 ? 21.567 -2.421 -17.247 1.00 45.78 88 GLY A O 1
ATOM 641 N N . GLY A 1 89 ? 19.569 -1.514 -16.793 1.00 53.72 89 GLY A N 1
ATOM 642 C CA . GLY A 1 89 ? 19.385 -0.949 -18.133 1.00 53.72 89 GLY A CA 1
ATOM 643 C C . GLY A 1 89 ? 17.937 -0.671 -18.495 1.00 53.72 89 GLY A C 1
ATOM 644 O O . GLY A 1 89 ? 17.520 0.479 -18.467 1.00 53.72 89 GLY A O 1
ATOM 645 N N . ALA A 1 90 ? 17.181 -1.719 -18.792 1.00 62.06 90 ALA A N 1
ATOM 646 C CA . ALA A 1 90 ? 15.797 -1.611 -19.234 1.00 62.06 90 ALA A CA 1
ATOM 647 C C . ALA A 1 90 ? 14.826 -1.919 -18.089 1.00 62.06 90 ALA A C 1
ATOM 649 O O . ALA A 1 90 ? 15.102 -2.766 -17.235 1.00 62.06 90 ALA A O 1
ATOM 650 N N . LEU A 1 91 ? 13.691 -1.222 -18.079 1.00 76.75 91 LEU A N 1
ATOM 651 C CA . LEU A 1 91 ? 12.540 -1.610 -17.267 1.00 76.75 91 LEU A CA 1
ATOM 652 C C . LEU A 1 91 ? 12.054 -2.992 -17.735 1.00 76.75 91 LEU A C 1
ATOM 654 O O . LEU A 1 91 ? 12.054 -3.236 -18.945 1.00 76.75 91 LEU A O 1
ATOM 658 N N . PRO A 1 92 ? 11.601 -3.884 -16.835 1.00 82.25 92 PRO A N 1
ATOM 659 C CA . PRO A 1 92 ? 10.878 -5.073 -17.262 1.00 82.25 92 PRO A CA 1
ATOM 660 C C . PRO A 1 92 ? 9.708 -4.677 -18.178 1.00 82.25 92 PRO A C 1
ATOM 662 O O . PRO A 1 92 ? 8.999 -3.710 -17.863 1.00 82.25 92 PRO A O 1
ATOM 665 N N . PRO A 1 93 ? 9.485 -5.380 -19.303 1.00 79.81 93 PRO A N 1
ATOM 666 C CA . PRO A 1 93 ? 8.423 -5.035 -20.250 1.00 79.81 93 PRO A CA 1
ATOM 667 C C . PRO A 1 93 ? 7.034 -5.029 -19.596 1.00 79.81 93 PRO A C 1
ATOM 669 O O . PRO A 1 93 ? 6.154 -4.278 -20.015 1.00 79.81 93 PRO A O 1
ATOM 672 N N . GLU A 1 94 ? 6.846 -5.804 -18.527 1.00 89.12 94 GLU A N 1
ATOM 673 C CA . GLU A 1 94 ? 5.617 -5.867 -17.743 1.00 89.12 94 GLU A CA 1
ATOM 674 C C . GLU A 1 94 ? 5.247 -4.524 -17.102 1.00 89.12 94 GLU A C 1
ATOM 676 O O . GLU A 1 94 ? 4.060 -4.235 -16.946 1.00 89.12 94 GLU A O 1
ATOM 681 N N . VAL A 1 95 ? 6.236 -3.679 -16.778 1.00 90.69 95 VAL A N 1
ATOM 682 C CA . VAL A 1 95 ? 5.998 -2.324 -16.253 1.00 90.69 95 VAL A CA 1
ATOM 683 C C . VAL A 1 95 ? 5.239 -1.497 -17.287 1.00 90.69 95 VAL A C 1
ATOM 685 O O . VAL A 1 95 ? 4.207 -0.903 -16.980 1.00 90.69 95 VAL A O 1
ATOM 688 N N . ALA A 1 96 ? 5.740 -1.476 -18.527 1.00 86.81 96 ALA A N 1
ATOM 689 C CA . ALA A 1 96 ? 5.130 -0.726 -19.619 1.00 86.81 96 ALA A CA 1
ATOM 690 C C . ALA A 1 96 ? 3.753 -1.294 -19.974 1.00 86.81 96 ALA A C 1
ATOM 692 O O . ALA A 1 96 ? 2.806 -0.535 -20.131 1.00 86.81 96 ALA A O 1
ATOM 693 N N . GLN A 1 97 ? 3.609 -2.621 -20.018 1.00 89.12 97 GLN A N 1
ATOM 694 C CA . GLN A 1 97 ? 2.323 -3.262 -20.306 1.00 89.12 97 GLN A CA 1
ATOM 695 C C . GLN A 1 97 ? 1.232 -2.884 -19.292 1.00 89.12 97 GLN A C 1
ATOM 697 O O . GLN A 1 97 ? 0.111 -2.589 -19.702 1.00 89.12 97 GLN A O 1
ATOM 702 N N . LEU A 1 98 ? 1.549 -2.854 -17.990 1.00 92.75 98 LEU A N 1
ATOM 703 C CA . LEU A 1 98 ? 0.606 -2.413 -16.955 1.00 92.75 98 LEU A CA 1
ATOM 704 C C . LEU A 1 98 ? 0.286 -0.920 -17.079 1.00 92.75 98 LEU A C 1
ATOM 706 O O . LEU A 1 98 ? -0.882 -0.546 -17.169 1.00 92.75 98 LEU A O 1
ATOM 710 N N . ASN A 1 99 ? 1.308 -0.064 -17.101 1.00 93.81 99 ASN A N 1
ATOM 711 C CA . ASN A 1 99 ? 1.098 1.383 -17.100 1.00 93.81 99 ASN A CA 1
ATOM 712 C C . ASN A 1 99 ? 0.388 1.857 -18.369 1.00 93.81 99 ASN A C 1
ATOM 714 O O . ASN A 1 99 ? -0.582 2.602 -18.279 1.00 93.81 99 ASN A O 1
ATOM 718 N N . HIS A 1 100 ? 0.796 1.383 -19.547 1.00 91.31 100 HIS A N 1
ATOM 719 C CA . HIS A 1 100 ? 0.185 1.793 -20.812 1.00 91.31 100 HIS A CA 1
ATOM 720 C C . HIS A 1 100 ? -1.297 1.405 -20.895 1.00 91.31 100 HIS A C 1
ATOM 722 O O . HIS A 1 100 ? -2.086 2.158 -21.467 1.00 91.31 100 HIS A O 1
ATOM 728 N N . HIS A 1 101 ? -1.694 0.279 -20.285 1.00 92.94 101 HIS A N 1
ATOM 729 C CA . HIS A 1 101 ? -3.101 -0.130 -20.201 1.00 92.94 101 HIS A CA 1
ATOM 730 C C . HIS A 1 101 ? -3.956 0.887 -19.434 1.00 92.94 101 HIS A C 1
ATOM 732 O O . HIS A 1 101 ? -5.082 1.166 -19.841 1.00 92.94 101 HIS A O 1
ATOM 738 N N . TYR A 1 102 ? -3.436 1.446 -18.335 1.00 91.00 102 TYR A N 1
ATOM 739 C CA . TYR A 1 102 ? -4.204 2.327 -17.446 1.00 91.00 102 TYR A CA 1
ATOM 740 C C . TYR A 1 102 ? -4.046 3.825 -17.730 1.00 91.00 102 TYR A C 1
ATOM 742 O O . TYR A 1 102 ? -5.004 4.566 -17.524 1.00 91.00 102 TYR A O 1
ATOM 750 N N . GLU A 1 103 ? -2.881 4.280 -18.191 1.00 86.19 103 GLU A N 1
ATOM 751 C CA . GLU A 1 103 ? -2.628 5.703 -18.468 1.00 86.19 103 GLU A CA 1
ATOM 752 C C . GLU A 1 103 ? -3.185 6.129 -19.839 1.00 86.19 103 GLU A C 1
ATOM 754 O O . GLU A 1 103 ? -3.724 7.227 -19.995 1.00 86.19 103 GLU A O 1
ATOM 759 N N . GLY A 1 104 ? -3.087 5.247 -20.843 1.00 85.19 104 GLY A N 1
ATOM 760 C CA . GLY A 1 104 ? -3.308 5.600 -22.247 1.00 85.19 104 GLY A CA 1
ATOM 761 C C . GLY A 1 104 ? -2.251 6.578 -22.791 1.00 85.19 104 GLY A C 1
ATOM 762 O O . GLY A 1 104 ? -1.536 7.235 -22.038 1.00 85.19 104 GLY A O 1
ATOM 763 N N . CYS A 1 105 ? -2.129 6.682 -24.119 1.00 91.44 105 CYS A N 1
ATOM 764 C CA . CYS A 1 105 ? -1.174 7.599 -24.752 1.00 91.44 105 CYS A CA 1
ATOM 765 C C . CYS A 1 105 ? -1.886 8.798 -25.379 1.00 91.44 105 CYS A C 1
ATOM 767 O O . CYS A 1 105 ? -2.796 8.628 -26.196 1.00 91.44 105 CYS A O 1
ATOM 769 N N . ARG A 1 106 ? -1.450 10.017 -25.042 1.00 92.50 106 ARG A N 1
ATOM 770 C CA . ARG A 1 106 ? -1.903 11.249 -25.704 1.00 92.50 106 ARG A CA 1
ATOM 771 C C . ARG A 1 106 ? -0.726 12.041 -26.255 1.00 92.50 106 ARG A C 1
ATOM 773 O O . ARG A 1 106 ? 0.058 12.614 -25.510 1.00 92.50 106 ARG A O 1
ATOM 780 N N . LEU A 1 107 ? -0.645 12.115 -27.579 1.00 94.44 107 LEU A N 1
ATOM 781 C CA . LEU A 1 107 ? 0.449 12.776 -28.299 1.00 94.44 107 LEU A CA 1
ATOM 782 C C . LEU A 1 107 ? 0.401 14.309 -28.252 1.00 94.44 107 LEU A C 1
ATOM 784 O O . LEU A 1 107 ? 1.371 14.963 -28.620 1.00 94.44 107 LEU A O 1
ATOM 788 N N . GLN A 1 108 ? -0.709 14.884 -27.791 1.00 94.75 108 GLN A N 1
ATOM 789 C CA . GLN A 1 108 ? -0.857 16.316 -27.559 1.00 94.75 108 GLN A CA 1
ATOM 790 C C . GLN A 1 108 ? -1.072 16.575 -26.070 1.00 94.75 108 GLN A C 1
ATOM 792 O O . GLN A 1 108 ? -1.874 15.891 -25.427 1.00 94.75 108 GLN A O 1
ATOM 797 N N . ALA A 1 109 ? -0.365 17.571 -25.538 1.00 92.56 109 ALA A N 1
ATOM 798 C CA . ALA A 1 109 ? -0.453 17.955 -24.139 1.00 92.56 109 ALA A CA 1
ATOM 799 C C . ALA A 1 109 ? -1.875 18.382 -23.750 1.00 92.56 109 ALA A C 1
ATOM 801 O O . ALA A 1 109 ? -2.519 19.169 -24.449 1.00 92.56 109 ALA A O 1
ATOM 802 N N . TYR A 1 110 ? -2.346 17.891 -22.607 1.00 84.75 110 TYR A N 1
ATOM 803 C CA . TYR A 1 110 ? -3.690 18.139 -22.094 1.00 84.75 110 TYR A CA 1
ATOM 804 C C . TYR A 1 110 ? -3.655 18.483 -20.596 1.00 84.75 110 TYR A C 1
ATOM 806 O O . TYR A 1 110 ? -2.761 18.027 -19.879 1.00 84.75 110 TYR A O 1
ATOM 814 N N . PRO A 1 111 ? -4.597 19.309 -20.107 1.00 82.56 111 PRO A N 1
ATOM 815 C CA . PRO A 1 111 ? -4.681 19.638 -18.689 1.00 82.56 111 PRO A CA 1
ATOM 816 C C . PRO A 1 111 ? -5.200 18.447 -17.879 1.00 82.56 111 PRO A C 1
ATOM 818 O O . PRO A 1 111 ? -5.941 17.608 -18.402 1.00 82.56 111 PRO A O 1
ATOM 821 N N . ASP A 1 112 ? -4.840 18.393 -16.598 1.00 67.81 112 ASP A N 1
ATOM 822 C CA . ASP A 1 112 ? -5.334 17.356 -15.696 1.00 67.81 112 ASP A CA 1
ATOM 823 C C . ASP A 1 112 ? -6.880 17.378 -15.635 1.00 67.81 112 ASP A C 1
ATOM 825 O O . ASP A 1 112 ? -7.470 18.435 -15.386 1.00 67.81 112 ASP A O 1
ATOM 829 N N . PRO A 1 113 ? -7.569 16.240 -15.856 1.00 60.28 113 PRO A N 1
ATOM 830 C CA . PRO A 1 113 ? -9.031 16.197 -15.873 1.00 60.28 113 PRO A CA 1
ATOM 831 C C . PRO A 1 113 ? -9.688 16.581 -14.543 1.00 60.28 113 PRO A C 1
ATOM 833 O O . PRO A 1 113 ? -10.851 16.983 -14.543 1.00 60.28 113 PRO A O 1
ATOM 836 N N . ARG A 1 114 ? -8.976 16.438 -13.415 1.00 54.31 114 ARG A N 1
ATOM 837 C CA . ARG A 1 114 ? -9.499 16.721 -12.074 1.00 54.31 114 ARG A CA 1
ATOM 838 C C . ARG A 1 114 ? -9.340 18.194 -11.705 1.00 54.31 114 ARG A C 1
ATOM 840 O O . ARG A 1 114 ? -10.237 18.750 -11.078 1.00 54.31 114 ARG A O 1
ATOM 847 N N . THR A 1 115 ? -8.232 18.834 -12.075 1.00 59.47 115 THR A N 1
ATOM 848 C CA . THR A 1 115 ? -7.985 20.256 -11.775 1.00 59.47 115 THR A CA 1
ATOM 849 C C . THR A 1 115 ? -8.421 21.197 -12.897 1.00 59.47 115 THR A C 1
ATOM 851 O O . THR A 1 115 ? -8.597 22.389 -12.653 1.00 59.47 115 THR A O 1
ATOM 854 N N . GLY A 1 116 ? -8.579 20.697 -14.127 1.00 61.22 116 GLY A N 1
ATOM 855 C CA . GLY A 1 116 ? -8.841 21.510 -15.318 1.00 61.22 116 GLY A CA 1
ATOM 856 C C . GLY A 1 116 ? -7.670 22.423 -15.709 1.00 61.22 116 GLY A C 1
ATOM 857 O O . GLY A 1 116 ? -7.837 23.309 -16.546 1.00 61.22 116 GLY A O 1
ATOM 858 N N . GLY A 1 117 ? -6.496 22.226 -15.101 1.00 66.06 117 GLY A N 1
ATOM 859 C CA . GLY A 1 117 ? -5.325 23.086 -15.238 1.00 66.06 117 GLY A CA 1
ATOM 860 C C . GLY A 1 117 ? -4.027 22.301 -15.067 1.00 66.06 117 GLY A C 1
ATOM 861 O O . GLY A 1 117 ? -3.851 21.244 -15.667 1.00 66.06 117 GLY A O 1
ATOM 862 N N . ALA A 1 118 ? -3.093 22.829 -14.277 1.00 63.28 118 ALA A N 1
ATOM 863 C CA . ALA A 1 118 ? -1.845 22.134 -13.973 1.00 63.28 118 ALA A CA 1
ATOM 864 C C . ALA A 1 118 ? -2.072 20.933 -13.017 1.00 63.28 118 ALA A C 1
ATOM 866 O O . ALA A 1 118 ? -2.972 20.999 -12.171 1.00 63.28 118 ALA A O 1
ATOM 867 N N . PRO A 1 119 ? -1.233 19.880 -13.086 1.00 75.94 119 PRO A N 1
ATOM 868 C CA . PRO A 1 119 ? -0.139 19.691 -14.045 1.00 75.94 119 PRO A CA 1
ATOM 869 C C . PRO A 1 119 ? -0.638 19.365 -15.465 1.00 75.94 119 PRO A C 1
ATOM 871 O O . PRO A 1 119 ? -1.682 18.745 -15.645 1.00 75.94 119 PRO A O 1
ATOM 874 N N . ILE A 1 120 ? 0.114 19.799 -16.482 1.00 86.25 120 ILE A N 1
ATOM 875 C CA . ILE A 1 120 ? -0.155 19.455 -17.886 1.00 86.25 120 ILE A CA 1
ATOM 876 C C . ILE A 1 120 ? 0.520 18.121 -18.191 1.00 86.25 120 ILE A C 1
ATOM 878 O O . ILE A 1 120 ? 1.677 17.924 -17.826 1.00 86.25 120 ILE A O 1
ATOM 882 N N . THR A 1 121 ? -0.201 17.224 -18.854 1.00 88.94 121 THR A N 1
ATOM 883 C CA . THR A 1 121 ? 0.228 15.842 -19.091 1.00 88.94 121 THR A CA 1
ATOM 884 C C . THR A 1 121 ? 0.347 15.555 -20.589 1.00 88.94 121 THR A C 1
ATOM 886 O O . THR A 1 121 ? -0.434 16.081 -21.382 1.00 88.94 121 THR A O 1
ATOM 889 N N . ILE A 1 122 ? 1.317 14.731 -20.997 1.00 92.19 122 ILE A N 1
ATOM 890 C CA . ILE A 1 122 ? 1.513 14.263 -22.382 1.00 92.19 122 ILE A CA 1
ATOM 891 C C . ILE A 1 122 ? 2.076 12.831 -22.406 1.00 92.19 122 ILE A C 1
ATOM 893 O O . ILE A 1 122 ? 2.640 12.344 -21.422 1.00 92.19 122 ILE A O 1
ATOM 897 N N . GLY A 1 123 ? 1.939 12.148 -23.541 1.00 94.06 123 GLY A N 1
ATOM 898 C CA . GLY A 1 123 ? 2.410 10.783 -23.748 1.00 94.06 123 GLY A CA 1
ATOM 899 C C . GLY A 1 123 ? 1.662 9.804 -22.852 1.00 94.06 123 GLY A C 1
ATOM 900 O O . GLY A 1 123 ? 0.437 9.869 -22.760 1.00 94.06 123 GLY A O 1
ATOM 901 N N . TRP A 1 124 ? 2.409 8.931 -22.180 1.00 92.00 124 TRP A N 1
ATOM 902 C CA . TRP A 1 124 ? 1.907 7.924 -21.237 1.00 92.00 124 TRP A CA 1
ATOM 903 C C . TRP A 1 124 ? 1.767 8.446 -19.796 1.00 92.00 124 TRP A C 1
ATOM 905 O O . TRP A 1 124 ? 2.087 7.734 -18.851 1.00 92.00 124 TRP A O 1
ATOM 915 N N . GLY A 1 125 ? 1.359 9.706 -19.615 1.00 89.94 125 GLY A N 1
ATOM 916 C CA . GLY A 1 125 ? 1.161 10.289 -18.278 1.00 89.94 125 GLY A CA 1
ATOM 917 C C . GLY A 1 125 ? 2.316 11.157 -17.753 1.00 89.94 125 GLY A C 1
ATOM 918 O O . GLY A 1 125 ? 2.395 11.425 -16.556 1.00 89.94 125 GLY A O 1
ATOM 919 N N . SER A 1 126 ? 3.226 11.630 -18.614 1.00 90.31 126 SER A N 1
ATOM 920 C CA . SER A 1 126 ? 4.352 12.476 -18.185 1.00 90.31 126 SER A CA 1
ATOM 921 C C . SER A 1 126 ? 3.957 13.943 -18.019 1.00 90.31 126 SER A C 1
ATOM 923 O O . SER A 1 126 ? 3.269 14.509 -18.864 1.00 90.31 126 SER A O 1
ATOM 925 N N . THR A 1 127 ? 4.462 14.576 -16.958 1.00 89.62 127 THR A N 1
ATOM 926 C CA . THR A 1 127 ? 4.248 16.004 -16.637 1.00 89.62 127 THR A CA 1
ATOM 927 C C . THR A 1 127 ? 5.503 16.868 -16.816 1.00 89.62 127 THR A C 1
ATOM 929 O O . THR A 1 127 ? 5.436 18.097 -16.733 1.00 89.62 127 THR A O 1
ATOM 932 N N . PHE A 1 128 ? 6.640 16.238 -17.144 1.00 91.56 128 PHE A N 1
ATOM 933 C CA . PHE A 1 128 ? 7.923 16.877 -17.461 1.00 91.56 128 PHE A CA 1
ATOM 934 C C . PHE A 1 128 ? 8.678 16.073 -18.538 1.00 91.56 128 PHE A C 1
ATOM 936 O O . PHE A 1 128 ? 8.513 14.851 -18.613 1.00 91.56 128 PHE A O 1
ATOM 943 N N . TYR A 1 129 ? 9.524 16.736 -19.332 1.00 91.12 129 TYR A N 1
ATOM 944 C CA . TYR A 1 129 ? 10.463 16.097 -20.267 1.00 91.12 129 TYR A CA 1
ATOM 945 C C . TYR A 1 129 ? 11.650 15.440 -19.532 1.00 91.12 129 TYR A C 1
ATOM 947 O O . TYR A 1 129 ? 11.811 15.593 -18.317 1.00 91.12 129 TYR A O 1
ATOM 955 N N . GLN A 1 130 ? 12.505 14.713 -20.263 1.00 87.06 130 GLN A N 1
ATOM 956 C CA . GLN A 1 130 ? 13.673 14.008 -19.708 1.00 87.06 130 GLN A CA 1
ATOM 957 C C . GLN A 1 130 ? 14.657 14.948 -18.992 1.00 87.06 130 GLN A C 1
ATOM 959 O O . GLN A 1 130 ? 15.256 14.583 -17.984 1.00 87.06 130 GLN A O 1
ATOM 964 N N . ASP A 1 131 ? 14.794 16.181 -19.478 1.00 85.00 131 ASP A N 1
ATOM 965 C CA . ASP A 1 131 ? 15.628 17.221 -18.863 1.00 85.00 131 ASP A CA 1
ATOM 966 C C . ASP A 1 131 ? 14.982 17.872 -17.621 1.00 85.00 131 ASP A C 1
ATOM 968 O O . ASP A 1 131 ? 15.582 18.737 -16.983 1.00 85.00 131 ASP A O 1
ATOM 972 N N . GLY A 1 132 ? 13.764 17.454 -17.258 1.00 88.19 132 GLY A N 1
ATOM 973 C CA . GLY A 1 132 ? 12.987 17.995 -16.148 1.00 88.19 132 GLY A CA 1
ATOM 974 C C . GLY A 1 132 ? 12.214 19.272 -16.478 1.00 88.19 132 GLY A C 1
ATOM 975 O O . GLY A 1 132 ? 11.560 19.818 -15.588 1.00 88.19 132 GLY A O 1
ATOM 976 N N . SER A 1 133 ? 12.254 19.756 -17.722 1.00 90.88 133 SER A N 1
ATOM 977 C CA . SER A 1 133 ? 11.453 20.908 -18.133 1.00 90.88 133 SER A CA 1
ATOM 978 C C . SER A 1 133 ? 9.949 20.570 -18.127 1.00 90.88 133 SER A C 1
ATOM 980 O O . SER A 1 133 ? 9.563 19.442 -18.441 1.00 90.88 133 SER A O 1
ATOM 982 N N . PRO A 1 134 ? 9.071 21.510 -17.725 1.00 91.56 134 PRO A N 1
ATOM 983 C CA . PRO A 1 134 ? 7.637 21.248 -17.616 1.00 91.56 134 PRO A CA 1
ATOM 984 C C . PRO A 1 134 ? 6.974 21.122 -18.988 1.00 91.56 134 PRO A C 1
ATOM 986 O O . PRO A 1 134 ? 7.263 21.918 -19.886 1.00 91.56 134 PRO A O 1
ATOM 989 N N . ILE A 1 135 ? 6.025 20.190 -19.106 1.00 92.25 135 ILE A N 1
ATOM 990 C CA . ILE A 1 135 ? 5.145 20.079 -20.279 1.00 92.25 135 ILE A CA 1
ATOM 991 C C . ILE A 1 135 ? 4.211 21.291 -20.333 1.00 92.25 135 ILE A C 1
ATOM 993 O O . ILE A 1 135 ? 3.697 21.746 -19.305 1.00 92.25 135 ILE A O 1
ATOM 997 N N . ARG A 1 136 ? 3.972 21.825 -21.534 1.00 91.69 136 ARG A N 1
ATOM 998 C CA . ARG A 1 136 ? 3.130 23.010 -21.748 1.00 91.69 136 ARG A CA 1
ATOM 999 C C . ARG A 1 136 ? 1.952 22.697 -22.662 1.00 91.69 136 ARG A C 1
ATOM 1001 O O . ARG A 1 136 ? 2.017 21.826 -23.522 1.00 91.69 136 ARG A O 1
ATOM 1008 N N . LEU A 1 137 ? 0.850 23.431 -22.489 1.00 91.00 137 LEU A N 1
ATOM 1009 C CA . LEU A 1 137 ? -0.282 23.340 -23.412 1.00 91.00 137 LEU A CA 1
ATOM 1010 C C . LEU A 1 137 ? 0.160 23.750 -24.820 1.00 91.00 137 LEU A C 1
ATOM 1012 O O . LEU A 1 137 ? 0.776 24.799 -24.998 1.00 91.00 137 LEU A O 1
ATOM 1016 N N . GLY A 1 138 ? -0.196 22.926 -25.804 1.00 91.00 138 GLY A N 1
ATOM 1017 C CA . GLY A 1 138 ? 0.229 23.086 -27.195 1.00 91.00 138 GLY A CA 1
ATOM 1018 C C . GLY A 1 138 ? 1.418 22.210 -27.589 1.00 91.00 138 GLY A C 1
ATOM 1019 O O . GLY A 1 138 ? 1.641 22.044 -28.786 1.00 91.00 138 GLY A O 1
ATOM 1020 N N . ASP A 1 139 ? 2.123 21.602 -26.630 1.00 94.44 139 ASP A N 1
ATOM 1021 C CA . ASP A 1 139 ? 3.178 20.633 -26.926 1.00 94.44 139 ASP A CA 1
ATOM 1022 C C . ASP A 1 139 ? 2.601 19.405 -27.652 1.00 94.44 139 ASP A C 1
ATOM 1024 O O . ASP A 1 139 ? 1.520 18.904 -27.316 1.00 94.44 139 ASP A O 1
ATOM 1028 N N . VAL A 1 140 ? 3.337 18.919 -28.655 1.00 95.56 140 VAL A N 1
ATOM 1029 C CA . VAL A 1 140 ? 3.005 17.727 -29.444 1.00 95.56 140 VAL A CA 1
ATOM 1030 C C . VAL A 1 140 ? 4.253 16.865 -29.579 1.00 95.56 140 VAL A C 1
ATOM 1032 O O . VAL A 1 140 ? 5.322 17.372 -29.919 1.00 95.56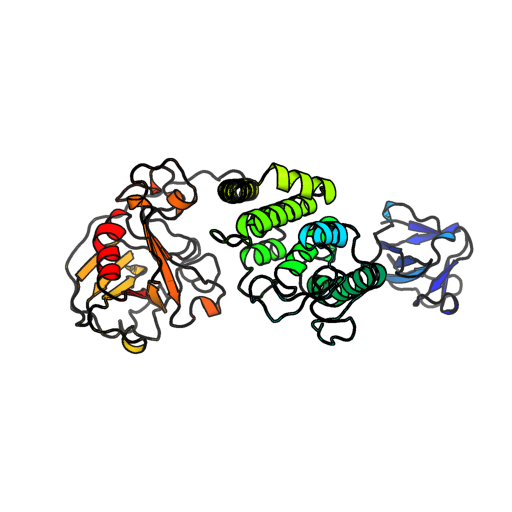 140 VAL A O 1
ATOM 1035 N N . ILE A 1 141 ? 4.104 15.565 -29.345 1.00 92.12 141 ILE A N 1
ATOM 1036 C CA . ILE A 1 141 ? 5.167 14.568 -29.487 1.00 92.12 141 ILE A CA 1
ATOM 1037 C C . ILE A 1 141 ? 4.724 13.437 -30.416 1.00 92.12 141 ILE A C 1
ATOM 1039 O O . ILE A 1 141 ? 3.540 13.161 -30.576 1.00 92.12 141 ILE A O 1
ATOM 1043 N N . THR A 1 142 ? 5.687 12.778 -31.045 1.00 90.38 142 THR A N 1
ATOM 1044 C CA . THR A 1 142 ? 5.481 11.525 -31.788 1.00 90.38 142 THR A CA 1
ATOM 1045 C C . THR A 1 142 ? 5.300 10.346 -30.832 1.00 90.38 142 THR A C 1
ATOM 1047 O O . THR A 1 142 ? 5.604 10.454 -29.641 1.00 90.38 142 THR A O 1
ATOM 1050 N N . GLN A 1 143 ? 4.824 9.206 -31.342 1.00 89.19 143 GLN A N 1
ATOM 1051 C CA . GLN A 1 143 ? 4.697 7.990 -30.535 1.00 89.19 143 GLN A CA 1
ATOM 1052 C C . GLN A 1 143 ? 6.064 7.544 -30.003 1.00 89.19 143 GLN A C 1
ATOM 1054 O O . GLN A 1 143 ? 6.198 7.262 -28.818 1.00 89.19 143 GLN A O 1
ATOM 1059 N N . GLU A 1 144 ? 7.099 7.597 -30.839 1.00 77.81 144 GLU A N 1
ATOM 1060 C CA . GLU A 1 144 ? 8.466 7.240 -30.461 1.00 77.81 144 GLU A CA 1
ATOM 1061 C C . GLU A 1 144 ? 9.004 8.155 -29.351 1.00 77.81 144 GLU A C 1
ATOM 1063 O O . GLU A 1 144 ? 9.674 7.701 -28.425 1.00 77.81 144 GLU A O 1
ATOM 1068 N N . GLN A 1 145 ? 8.681 9.452 -29.407 1.00 82.44 145 GLN A N 1
ATOM 1069 C CA . GLN A 1 145 ? 9.024 10.395 -28.341 1.00 82.44 145 GLN A CA 1
ATOM 1070 C C . GLN A 1 145 ? 8.234 10.130 -27.055 1.00 82.44 145 GLN A C 1
ATOM 1072 O O . GLN A 1 145 ? 8.801 10.273 -25.975 1.00 82.44 145 GLN A O 1
ATOM 1077 N N . ALA A 1 146 ? 6.959 9.740 -27.148 1.00 85.44 146 ALA A N 1
ATOM 1078 C CA . ALA A 1 146 ? 6.150 9.372 -25.987 1.00 85.44 146 ALA A CA 1
ATOM 1079 C C . ALA A 1 146 ? 6.700 8.121 -25.290 1.00 85.44 146 ALA A C 1
ATOM 1081 O O . ALA A 1 146 ? 6.824 8.112 -24.064 1.00 85.44 146 ALA A O 1
ATOM 1082 N N . ASP A 1 147 ? 7.082 7.107 -26.067 1.00 81.88 147 ASP A N 1
ATOM 1083 C CA . ASP A 1 147 ? 7.659 5.860 -25.566 1.00 81.88 147 ASP A CA 1
ATOM 1084 C C . ASP A 1 147 ? 9.027 6.114 -24.910 1.00 81.88 147 ASP A C 1
ATOM 1086 O O . ASP A 1 147 ? 9.251 5.711 -23.768 1.00 81.88 147 ASP A O 1
ATOM 1090 N N . ALA A 1 148 ? 9.909 6.875 -25.570 1.00 81.44 148 ALA A N 1
ATOM 1091 C CA . ALA A 1 148 ? 11.221 7.233 -25.026 1.00 81.44 148 ALA A CA 1
ATOM 1092 C C . ALA A 1 148 ? 11.125 8.121 -23.772 1.00 81.44 148 ALA A C 1
ATOM 1094 O O . ALA A 1 148 ? 11.936 8.003 -22.848 1.00 81.44 148 ALA A O 1
ATOM 1095 N N . LEU A 1 149 ? 10.145 9.029 -23.726 1.00 88.69 149 LEU A N 1
ATOM 1096 C CA . LEU A 1 149 ? 9.884 9.862 -22.553 1.00 88.69 149 LEU A CA 1
ATOM 1097 C C . LEU A 1 149 ? 9.398 9.018 -21.374 1.00 88.69 149 LEU A C 1
ATOM 1099 O O . LEU A 1 149 ? 9.904 9.178 -20.261 1.00 88.69 149 LEU A O 1
ATOM 1103 N N . TYR A 1 150 ? 8.455 8.108 -21.622 1.00 92.50 150 TYR A N 1
ATOM 1104 C CA . TYR A 1 150 ? 7.958 7.180 -20.616 1.00 92.50 150 TYR A CA 1
ATOM 1105 C C . TYR A 1 150 ? 9.079 6.302 -20.063 1.00 92.50 150 TYR A C 1
ATOM 1107 O O . TYR A 1 150 ? 9.255 6.250 -18.847 1.00 92.50 150 TYR A O 1
ATOM 1115 N N . GLU A 1 151 ? 9.866 5.662 -20.931 1.00 86.62 151 GLU A N 1
ATOM 1116 C CA . GLU A 1 151 ? 10.934 4.756 -20.511 1.00 86.62 151 GLU A CA 1
ATOM 1117 C C . GLU A 1 151 ? 11.959 5.478 -19.630 1.00 86.62 151 GLU A C 1
ATOM 1119 O O . GLU A 1 151 ? 12.295 5.002 -18.542 1.00 86.62 151 GLU A O 1
ATOM 1124 N N . HIS A 1 152 ? 12.386 6.675 -20.044 1.00 86.88 152 HIS A N 1
ATOM 1125 C CA . HIS A 1 152 ? 13.301 7.495 -19.261 1.00 86.88 152 HIS A CA 1
ATOM 1126 C C . HIS A 1 152 ? 12.703 7.889 -17.903 1.00 86.88 152 HIS A C 1
ATOM 1128 O O . HIS A 1 152 ? 13.304 7.623 -16.863 1.00 86.88 152 HIS A O 1
ATOM 1134 N N . ASN A 1 153 ? 11.513 8.499 -17.885 1.00 90.88 153 ASN A N 1
ATOM 1135 C CA . ASN A 1 153 ? 10.909 8.993 -16.648 1.00 90.88 153 ASN A CA 1
ATOM 1136 C C . ASN A 1 153 ? 10.556 7.852 -15.687 1.00 90.88 153 ASN A C 1
ATOM 1138 O O . ASN A 1 153 ? 10.851 7.945 -14.495 1.00 90.88 153 ASN A O 1
ATOM 1142 N N . CYS A 1 154 ? 9.967 6.767 -16.192 1.00 92.50 154 CYS A N 1
ATOM 1143 C CA . CYS A 1 154 ? 9.619 5.597 -15.393 1.00 92.50 154 CYS A CA 1
ATOM 1144 C C . CYS A 1 154 ? 10.875 4.971 -14.768 1.00 92.50 154 CYS A C 1
ATOM 1146 O O . CYS A 1 154 ? 10.878 4.624 -13.584 1.00 92.50 154 CYS A O 1
ATOM 1148 N N . ARG A 1 155 ? 11.981 4.899 -15.516 1.00 90.50 155 ARG A N 1
ATOM 1149 C CA . ARG A 1 155 ? 13.251 4.388 -15.000 1.00 90.50 155 ARG A CA 1
ATOM 1150 C C . ARG A 1 155 ? 13.871 5.304 -13.951 1.00 90.50 155 ARG A C 1
ATOM 1152 O O . ARG A 1 155 ? 14.183 4.862 -12.847 1.00 90.50 155 ARG A O 1
ATOM 1159 N N . GLU A 1 156 ? 14.079 6.566 -14.302 1.00 88.19 156 GLU A N 1
ATOM 1160 C CA . GLU A 1 156 ? 14.875 7.489 -13.496 1.00 88.19 156 GLU A CA 1
ATOM 1161 C C . GLU A 1 156 ? 14.141 7.954 -12.235 1.00 88.19 156 GLU A C 1
ATOM 1163 O O . GLU A 1 156 ? 14.775 8.153 -11.201 1.00 88.19 156 GLU A O 1
ATOM 1168 N N . ARG A 1 157 ? 12.811 8.096 -12.294 1.00 89.88 157 ARG A N 1
ATOM 1169 C CA . ARG A 1 157 ? 12.021 8.694 -11.205 1.00 89.88 157 ARG A CA 1
ATOM 1170 C C . ARG A 1 157 ? 11.260 7.686 -10.357 1.00 89.88 157 ARG A C 1
ATOM 1172 O O . ARG A 1 157 ? 10.933 8.008 -9.222 1.00 89.88 157 ARG A O 1
ATOM 1179 N N . PHE A 1 158 ? 10.985 6.493 -10.880 1.00 94.25 158 PHE A N 1
ATOM 1180 C CA . PHE A 1 158 ? 10.214 5.476 -10.163 1.00 94.25 158 PHE A CA 1
ATOM 1181 C C . PHE A 1 158 ? 11.062 4.238 -9.903 1.00 94.25 158 PHE A C 1
ATOM 1183 O O . PHE A 1 158 ? 11.352 3.937 -8.751 1.00 94.25 158 PHE A O 1
ATOM 1190 N N . TRP A 1 159 ? 11.539 3.558 -10.948 1.00 94.31 159 TRP A N 1
ATOM 1191 C CA . TRP A 1 159 ? 12.280 2.303 -10.795 1.00 94.31 159 TRP A CA 1
ATOM 1192 C C . TRP A 1 159 ? 13.517 2.440 -9.908 1.00 94.31 159 TRP A C 1
ATOM 1194 O O . TRP A 1 159 ? 13.655 1.687 -8.950 1.00 94.31 159 TRP A O 1
ATOM 1204 N N . LYS A 1 160 ? 14.386 3.425 -10.174 1.00 92.38 160 LYS A N 1
ATOM 1205 C CA . LYS A 1 160 ? 15.589 3.654 -9.356 1.00 92.38 160 LYS A CA 1
ATOM 1206 C C . LYS A 1 160 ? 15.263 3.978 -7.898 1.00 92.38 160 LYS A C 1
ATOM 1208 O O . LYS A 1 160 ? 15.995 3.563 -7.007 1.00 92.38 160 LYS A O 1
ATOM 1213 N N . VAL A 1 161 ? 14.171 4.705 -7.650 1.00 94.25 161 VAL A N 1
ATOM 1214 C CA . VAL A 1 161 ? 13.727 5.027 -6.287 1.00 94.25 161 VAL A CA 1
ATOM 1215 C C . VAL A 1 161 ? 13.281 3.759 -5.570 1.00 94.25 161 VAL A C 1
ATOM 1217 O O . VAL A 1 161 ? 13.706 3.522 -4.443 1.00 94.25 161 VAL A O 1
ATOM 1220 N N . LEU A 1 162 ? 12.486 2.911 -6.225 1.00 96.25 162 LEU A N 1
ATOM 1221 C CA . LEU A 1 162 ? 12.040 1.648 -5.639 1.00 96.25 162 LEU A CA 1
ATOM 1222 C C . LEU A 1 162 ? 13.204 0.684 -5.415 1.00 96.25 162 LEU A C 1
ATOM 1224 O O . LEU A 1 162 ? 13.318 0.111 -4.340 1.00 96.25 162 LEU A O 1
ATOM 1228 N N . GLU A 1 163 ? 14.108 0.562 -6.384 1.00 94.44 163 GLU A N 1
ATOM 1229 C CA . GLU A 1 163 ? 15.309 -0.267 -6.270 1.00 94.44 163 GLU A CA 1
ATOM 1230 C C . GLU A 1 163 ? 16.208 0.160 -5.104 1.00 94.44 163 GLU A C 1
ATOM 1232 O O . GLU A 1 163 ? 16.805 -0.688 -4.442 1.00 94.44 163 GLU A O 1
ATOM 1237 N N . ALA A 1 164 ? 16.279 1.464 -4.827 1.00 92.38 164 ALA A N 1
ATOM 1238 C CA . ALA A 1 164 ? 17.068 2.005 -3.728 1.00 92.38 164 ALA A CA 1
ATOM 1239 C C . ALA A 1 164 ? 16.373 1.915 -2.361 1.00 92.38 164 ALA A C 1
ATOM 1241 O O . ALA A 1 164 ? 17.060 1.863 -1.342 1.00 92.38 164 ALA A O 1
ATOM 1242 N N . THR A 1 165 ? 15.039 1.951 -2.317 1.00 91.88 165 THR A N 1
ATOM 1243 C CA . THR A 1 165 ? 14.291 2.107 -1.056 1.00 91.88 165 THR A CA 1
ATOM 1244 C C . THR A 1 165 ? 13.575 0.839 -0.606 1.00 91.88 165 THR A C 1
ATOM 1246 O O . THR A 1 165 ? 13.511 0.590 0.593 1.00 91.88 165 THR A O 1
ATOM 1249 N N . ILE A 1 166 ? 13.068 0.009 -1.520 1.00 93.75 166 ILE A N 1
ATOM 1250 C CA . ILE A 1 166 ? 12.251 -1.155 -1.170 1.00 93.75 166 ILE A CA 1
ATOM 1251 C C . ILE A 1 166 ? 13.139 -2.281 -0.612 1.00 93.75 166 ILE A C 1
ATOM 1253 O O . ILE A 1 166 ? 14.076 -2.734 -1.278 1.00 93.75 166 ILE A O 1
ATOM 1257 N N . PRO A 1 167 ? 12.845 -2.803 0.592 1.00 88.44 167 PRO A N 1
ATOM 1258 C CA . PRO A 1 167 ? 13.624 -3.876 1.193 1.00 88.44 167 PRO A CA 1
ATOM 1259 C C . PRO A 1 167 ? 13.474 -5.172 0.390 1.00 88.44 167 PRO A C 1
ATOM 1261 O O . PRO A 1 167 ? 12.409 -5.479 -0.146 1.00 88.44 167 PRO A O 1
ATOM 1264 N N . PHE A 1 168 ? 14.550 -5.961 0.331 1.00 91.81 168 PHE A N 1
ATOM 1265 C CA . PHE A 1 168 ? 14.595 -7.244 -0.387 1.00 91.81 168 PHE A CA 1
ATOM 1266 C C . PHE A 1 168 ? 14.279 -7.143 -1.891 1.00 91.81 168 PHE A C 1
ATOM 1268 O O . PHE A 1 168 ? 13.954 -8.150 -2.515 1.00 91.81 168 PHE A O 1
ATOM 1275 N N . TRP A 1 169 ? 14.423 -5.959 -2.502 1.00 91.06 169 TRP A N 1
ATOM 1276 C CA . TRP A 1 169 ? 14.174 -5.737 -3.933 1.00 91.06 169 TRP A CA 1
ATOM 1277 C C . TRP A 1 169 ? 14.899 -6.737 -4.845 1.00 91.06 169 TRP A C 1
ATOM 1279 O O . TRP A 1 169 ? 14.325 -7.243 -5.805 1.00 91.06 169 TRP A O 1
ATOM 1289 N N . ALA A 1 170 ? 16.152 -7.071 -4.521 1.00 84.75 170 ALA A N 1
ATOM 1290 C CA . ALA A 1 170 ? 16.962 -8.019 -5.288 1.00 84.75 170 ALA A CA 1
ATOM 1291 C C . ALA A 1 170 ? 16.466 -9.477 -5.214 1.00 84.75 170 ALA A C 1
ATOM 1293 O O . ALA A 1 170 ? 16.898 -10.303 -6.016 1.00 84.75 170 ALA A O 1
ATOM 1294 N N . GLU A 1 171 ? 15.598 -9.802 -4.254 1.00 85.19 171 GLU A N 1
ATOM 1295 C CA . GLU A 1 171 ? 14.978 -11.123 -4.125 1.00 85.19 171 GLU A CA 1
ATOM 1296 C C . GLU A 1 171 ? 13.644 -11.221 -4.874 1.00 85.19 171 GLU A C 1
ATOM 1298 O O . GLU A 1 171 ? 13.151 -12.324 -5.105 1.00 85.19 171 GLU A O 1
ATOM 1303 N N . MET A 1 172 ? 13.054 -10.082 -5.247 1.00 86.31 172 MET A N 1
ATOM 1304 C CA . MET A 1 172 ? 11.790 -10.036 -5.973 1.00 86.31 172 MET A CA 1
ATOM 1305 C C . MET A 1 172 ? 11.989 -10.398 -7.446 1.00 86.31 172 MET A C 1
ATOM 1307 O O . MET A 1 172 ? 12.942 -9.963 -8.098 1.00 86.31 172 MET A O 1
ATOM 1311 N N . GLY A 1 173 ? 11.041 -11.155 -7.998 1.00 85.94 173 GLY A N 1
ATOM 1312 C CA . GLY A 1 173 ? 10.988 -11.431 -9.433 1.00 85.94 173 GLY A CA 1
ATOM 1313 C C . GLY A 1 173 ? 10.589 -10.199 -10.254 1.00 85.94 173 GLY A C 1
ATOM 1314 O O . GLY A 1 173 ? 10.039 -9.230 -9.726 1.00 85.94 173 GLY A O 1
ATOM 1315 N N . ASP A 1 174 ? 10.811 -10.243 -11.569 1.00 86.81 174 ASP A N 1
ATOM 1316 C CA . ASP A 1 174 ? 10.505 -9.128 -12.483 1.00 86.81 174 ASP A CA 1
ATOM 1317 C C . ASP A 1 174 ? 9.051 -8.666 -12.392 1.00 86.81 174 ASP A C 1
ATOM 1319 O O . ASP A 1 174 ? 8.797 -7.473 -12.263 1.00 86.81 174 ASP A O 1
ATOM 1323 N N . ARG A 1 175 ? 8.097 -9.600 -12.340 1.00 89.88 175 ARG A N 1
ATOM 1324 C CA . ARG A 1 175 ? 6.667 -9.274 -12.239 1.00 89.88 175 ARG A CA 1
ATOM 1325 C C . ARG A 1 175 ? 6.286 -8.620 -10.904 1.00 89.88 175 ARG A C 1
ATOM 1327 O O . ARG A 1 175 ? 5.458 -7.716 -10.879 1.00 89.88 175 ARG A O 1
ATOM 1334 N N . GLN A 1 176 ? 6.923 -9.010 -9.800 1.00 94.62 176 GLN A N 1
ATOM 1335 C CA . GLN A 1 176 ? 6.715 -8.370 -8.493 1.00 94.62 176 GLN A CA 1
ATOM 1336 C C . GLN A 1 176 ? 7.238 -6.931 -8.497 1.00 94.62 176 GLN A C 1
ATOM 1338 O O . GLN A 1 176 ? 6.528 -6.000 -8.112 1.00 94.62 176 GLN A O 1
ATOM 1343 N N . ARG A 1 177 ? 8.458 -6.741 -9.012 1.00 96.44 177 ARG A N 1
ATOM 1344 C CA . ARG A 1 177 ? 9.054 -5.413 -9.200 1.00 96.44 177 ARG A CA 1
ATOM 1345 C C . ARG A 1 177 ? 8.220 -4.556 -10.151 1.00 96.44 177 ARG A C 1
ATOM 1347 O O . ARG A 1 177 ? 8.016 -3.373 -9.887 1.00 96.44 177 ARG A O 1
ATOM 1354 N N . ALA A 1 178 ? 7.679 -5.156 -11.210 1.00 94.50 178 ALA A N 1
ATOM 1355 C CA . ALA A 1 178 ? 6.827 -4.473 -12.170 1.00 94.50 178 ALA A CA 1
ATOM 1356 C C . ALA A 1 178 ? 5.494 -4.020 -11.569 1.00 94.50 178 ALA A C 1
ATOM 1358 O O . ALA A 1 178 ? 5.093 -2.878 -11.785 1.00 94.50 178 ALA A O 1
ATOM 1359 N N . ALA A 1 179 ? 4.847 -4.864 -10.761 1.00 97.88 179 ALA A N 1
ATOM 1360 C CA . ALA A 1 179 ? 3.623 -4.504 -10.051 1.00 97.88 179 ALA A CA 1
ATOM 1361 C C . ALA A 1 179 ? 3.839 -3.312 -9.100 1.00 97.88 179 ALA A C 1
ATOM 1363 O O . ALA A 1 179 ? 3.056 -2.363 -9.126 1.00 97.88 179 ALA A O 1
ATOM 1364 N N . LEU A 1 180 ? 4.930 -3.306 -8.321 1.00 98.12 180 LEU A N 1
ATOM 1365 C CA . LEU A 1 180 ? 5.269 -2.166 -7.454 1.00 98.12 180 LEU A CA 1
ATOM 1366 C C . LEU A 1 180 ? 5.612 -0.908 -8.254 1.00 98.12 180 LEU A C 1
ATOM 1368 O O . LEU A 1 180 ? 5.244 0.191 -7.847 1.00 98.12 180 LEU A O 1
ATOM 1372 N N . CYS A 1 181 ? 6.289 -1.053 -9.395 1.00 97.31 181 CYS A N 1
ATOM 1373 C CA . CYS A 1 181 ? 6.596 0.076 -10.267 1.00 97.31 181 CYS A CA 1
ATOM 1374 C C . CYS A 1 181 ? 5.329 0.676 -10.895 1.00 97.31 181 CYS A C 1
ATOM 1376 O O . CYS A 1 181 ? 5.197 1.896 -10.920 1.00 97.31 181 CYS A O 1
ATOM 1378 N N . SER A 1 182 ? 4.362 -0.152 -11.309 1.00 97.25 182 SER A N 1
ATOM 1379 C CA . SER A 1 182 ? 3.048 0.319 -11.772 1.00 97.25 182 SER A CA 1
ATOM 1380 C C . SER A 1 182 ? 2.280 1.053 -10.675 1.00 97.25 182 SER A C 1
ATOM 1382 O O . SER A 1 182 ? 1.749 2.142 -10.908 1.00 97.25 182 SER A O 1
ATOM 1384 N N . PHE A 1 183 ? 2.269 0.491 -9.463 1.00 97.75 183 PHE A N 1
ATOM 1385 C CA . PHE A 1 183 ? 1.650 1.122 -8.301 1.00 97.75 183 PHE A CA 1
ATOM 1386 C C . PHE A 1 183 ? 2.276 2.496 -8.017 1.00 97.75 183 PHE A C 1
ATOM 1388 O O . PHE A 1 183 ? 1.573 3.502 -7.913 1.00 97.75 183 PHE A O 1
ATOM 1395 N N . ALA A 1 184 ? 3.608 2.555 -7.981 1.00 96.56 184 ALA A N 1
ATOM 1396 C CA . ALA A 1 184 ? 4.369 3.781 -7.776 1.00 96.56 184 ALA A CA 1
ATOM 1397 C C . ALA A 1 184 ? 4.156 4.819 -8.882 1.00 96.56 184 ALA A C 1
ATOM 1399 O O . ALA A 1 184 ? 4.125 6.010 -8.592 1.00 96.56 184 ALA A O 1
ATOM 1400 N N . TYR A 1 185 ? 3.999 4.399 -10.140 1.00 93.94 185 TYR A N 1
ATOM 1401 C CA . TYR A 1 185 ? 3.735 5.321 -11.247 1.00 93.94 185 TYR A CA 1
ATOM 1402 C C . TYR A 1 185 ? 2.426 6.091 -11.033 1.00 93.94 185 TYR A C 1
ATOM 1404 O O . TYR A 1 185 ? 2.351 7.289 -11.286 1.00 93.94 185 TYR A O 1
ATOM 1412 N N . ASN A 1 186 ? 1.414 5.410 -10.492 1.00 92.88 186 ASN A N 1
ATOM 1413 C CA . ASN A 1 186 ? 0.111 5.997 -10.196 1.00 92.88 186 ASN A CA 1
ATOM 1414 C C . ASN A 1 186 ? 0.080 6.824 -8.910 1.00 92.88 186 ASN A C 1
ATOM 1416 O O . ASN A 1 186 ? -0.590 7.850 -8.855 1.00 92.88 186 ASN A O 1
ATOM 1420 N N . ASN A 1 187 ? 0.740 6.330 -7.864 1.00 89.31 187 ASN A N 1
ATOM 1421 C CA . ASN A 1 187 ? 0.548 6.813 -6.498 1.00 89.31 187 ASN A CA 1
ATOM 1422 C C . ASN A 1 187 ? 1.762 7.595 -5.956 1.00 89.31 187 ASN A C 1
ATOM 1424 O O . ASN A 1 187 ? 1.685 8.230 -4.908 1.00 89.31 187 ASN A O 1
ATOM 1428 N N . GLY A 1 188 ? 2.886 7.575 -6.672 1.00 90.69 188 GLY A N 1
ATOM 1429 C CA . GLY A 1 188 ? 4.144 8.216 -6.299 1.00 90.69 188 GLY A CA 1
ATOM 1430 C C . GLY A 1 188 ? 5.256 7.218 -5.957 1.00 90.69 188 GLY A C 1
ATOM 1431 O O . GLY A 1 188 ? 5.033 6.169 -5.356 1.00 90.69 188 GLY A O 1
ATOM 1432 N N . ALA A 1 189 ? 6.493 7.572 -6.320 1.00 91.31 189 ALA A N 1
ATOM 1433 C CA . ALA A 1 189 ? 7.677 6.721 -6.157 1.00 91.31 189 ALA A CA 1
ATOM 1434 C C . ALA A 1 189 ? 8.159 6.550 -4.708 1.00 91.31 189 ALA A C 1
ATOM 1436 O O . ALA A 1 189 ? 8.881 5.604 -4.409 1.00 91.31 189 ALA A O 1
ATOM 1437 N N . HIS A 1 190 ? 7.775 7.461 -3.814 1.00 90.19 190 HIS A N 1
ATOM 1438 C CA . HIS A 1 190 ? 8.285 7.537 -2.444 1.00 90.19 190 HIS A CA 1
ATOM 1439 C C . HIS A 1 190 ? 7.330 6.931 -1.415 1.00 90.19 190 HIS A C 1
ATOM 1441 O O . HIS A 1 190 ? 7.337 7.363 -0.275 1.00 90.19 190 HIS A O 1
ATOM 1447 N N . PHE A 1 191 ? 6.511 5.950 -1.800 1.00 87.12 191 PHE A N 1
ATOM 1448 C CA . PHE A 1 191 ? 5.536 5.352 -0.884 1.00 87.12 191 PHE A CA 1
ATOM 1449 C C . PHE A 1 191 ? 6.191 4.555 0.263 1.00 87.12 191 PHE A C 1
ATOM 1451 O O . PHE A 1 191 ? 5.590 4.355 1.311 1.00 87.12 191 PHE A O 1
ATOM 1458 N N . HIS A 1 192 ? 7.422 4.068 0.087 1.00 85.25 192 HIS A N 1
ATOM 1459 C CA . HIS A 1 192 ? 8.127 3.335 1.139 1.00 85.25 192 HIS A CA 1
ATOM 1460 C C . HIS A 1 192 ? 8.538 4.277 2.277 1.00 85.25 192 HIS A C 1
ATOM 1462 O O . HIS A 1 192 ? 9.287 5.228 2.053 1.00 85.25 192 HIS A O 1
ATOM 1468 N N . GLY A 1 193 ? 8.076 3.992 3.498 1.00 69.81 193 GLY A N 1
ATOM 1469 C CA . GLY A 1 193 ? 8.380 4.796 4.685 1.00 69.81 193 GLY A CA 1
ATOM 1470 C C . GLY A 1 193 ? 7.759 6.200 4.719 1.00 69.81 193 GLY A C 1
ATOM 1471 O O . GLY A 1 193 ? 8.219 7.029 5.503 1.00 69.81 193 GLY A O 1
ATOM 1472 N N . ASP A 1 194 ? 6.740 6.492 3.903 1.00 73.62 194 ASP A N 1
ATOM 1473 C CA . ASP A 1 194 ? 6.101 7.818 3.874 1.00 73.62 194 ASP A CA 1
ATOM 1474 C C . ASP A 1 194 ? 5.079 8.069 4.993 1.00 73.62 194 ASP A C 1
ATOM 1476 O O . ASP A 1 194 ? 4.643 9.206 5.179 1.00 73.62 194 ASP A O 1
ATOM 1480 N N . GLY A 1 195 ? 4.700 7.027 5.738 1.00 66.94 195 GLY A N 1
ATOM 1481 C CA . GLY A 1 195 ? 3.689 7.089 6.797 1.00 66.94 195 GLY A CA 1
ATOM 1482 C C . GLY A 1 195 ? 2.237 7.080 6.301 1.00 66.94 195 GLY A C 1
ATOM 1483 O O . GLY A 1 195 ? 1.320 7.191 7.110 1.00 66.94 195 GLY A O 1
ATOM 1484 N N . TYR A 1 196 ? 2.005 6.979 4.988 1.00 64.69 196 TYR A N 1
ATOM 1485 C CA . TYR A 1 196 ? 0.679 6.843 4.371 1.00 64.69 196 TYR A CA 1
ATOM 1486 C C . TYR A 1 196 ? 0.467 5.441 3.777 1.00 64.69 196 TYR A C 1
ATOM 1488 O O . TYR A 1 196 ? -0.676 5.006 3.602 1.00 64.69 196 TYR A O 1
ATOM 1496 N N . HIS A 1 197 ? 1.552 4.707 3.494 1.00 83.62 197 HIS A N 1
ATOM 1497 C CA . HIS A 1 197 ? 1.516 3.369 2.900 1.00 83.62 197 HIS A CA 1
ATOM 1498 C C . HIS A 1 197 ? 1.825 2.217 3.863 1.00 83.62 197 HIS A C 1
ATOM 1500 O O . HIS A 1 197 ? 2.228 1.133 3.437 1.00 83.62 197 HIS A O 1
ATOM 1506 N N . ASP A 1 198 ? 1.593 2.422 5.159 1.00 73.00 198 ASP A N 1
ATOM 1507 C CA . ASP A 1 198 ? 2.091 1.571 6.248 1.00 73.00 198 ASP A CA 1
ATOM 1508 C C . ASP A 1 198 ? 1.768 0.079 6.108 1.00 73.00 198 ASP A C 1
ATOM 1510 O O . ASP A 1 198 ? 2.588 -0.771 6.456 1.00 73.00 198 ASP A O 1
ATOM 1514 N N . THR A 1 199 ? 0.595 -0.281 5.575 1.00 80.62 199 THR A N 1
ATOM 1515 C CA . THR A 1 199 ? 0.236 -1.699 5.399 1.00 80.62 199 THR A CA 1
ATOM 1516 C C . THR A 1 199 ? 1.075 -2.366 4.310 1.00 80.62 199 THR A C 1
ATOM 1518 O O . THR A 1 199 ? 1.617 -3.451 4.535 1.00 80.62 199 THR A O 1
ATOM 1521 N N . LEU A 1 200 ? 1.202 -1.721 3.147 1.00 89.38 200 LEU A N 1
ATOM 1522 C CA . LEU A 1 200 ? 2.036 -2.210 2.050 1.00 89.38 200 LEU A CA 1
ATOM 1523 C C . LEU A 1 200 ? 3.511 -2.209 2.466 1.00 89.38 200 LEU A C 1
ATOM 1525 O O . LEU A 1 200 ? 4.202 -3.213 2.307 1.00 89.38 200 LEU A O 1
ATOM 1529 N N . ASP A 1 201 ? 3.954 -1.111 3.073 1.00 84.06 201 ASP A N 1
ATOM 1530 C CA . ASP A 1 201 ? 5.300 -0.919 3.599 1.00 84.06 201 ASP A CA 1
ATOM 1531 C C . ASP A 1 201 ? 5.713 -2.034 4.570 1.00 84.06 201 ASP A C 1
ATOM 1533 O O . ASP A 1 201 ? 6.743 -2.693 4.393 1.00 84.06 201 ASP A O 1
ATOM 1537 N N . ARG A 1 202 ? 4.865 -2.307 5.567 1.00 84.25 202 ARG A N 1
ATOM 1538 C CA . ARG A 1 202 ? 5.085 -3.366 6.551 1.00 84.25 202 ARG A CA 1
ATOM 1539 C C . ARG A 1 202 ? 5.158 -4.739 5.893 1.00 84.25 202 ARG A C 1
ATOM 1541 O O . ARG A 1 202 ? 6.059 -5.508 6.217 1.00 84.25 202 ARG A O 1
ATOM 1548 N N . TYR A 1 203 ? 4.262 -5.063 4.958 1.00 90.38 203 TYR A N 1
ATOM 1549 C CA . TYR A 1 203 ? 4.308 -6.360 4.274 1.00 90.38 203 TYR A CA 1
ATOM 1550 C C . TYR A 1 203 ? 5.581 -6.554 3.446 1.00 90.38 203 TYR A C 1
ATOM 1552 O O . TYR A 1 203 ? 6.103 -7.670 3.397 1.00 90.38 203 TYR A O 1
ATOM 1560 N N . LEU A 1 204 ? 6.116 -5.487 2.848 1.00 91.44 204 LEU A N 1
ATOM 1561 C CA . LEU A 1 204 ? 7.400 -5.529 2.150 1.00 91.44 204 LEU A CA 1
ATOM 1562 C C . LEU A 1 204 ? 8.566 -5.721 3.137 1.00 91.44 204 LEU A C 1
ATOM 1564 O O . LEU A 1 204 ? 9.390 -6.614 2.929 1.00 91.44 204 LEU A O 1
ATOM 1568 N N . ARG A 1 205 ? 8.598 -4.972 4.252 1.00 89.19 205 ARG A N 1
ATOM 1569 C CA . ARG A 1 205 ? 9.628 -5.101 5.309 1.00 89.19 205 ARG A CA 1
ATOM 1570 C C . ARG A 1 205 ? 9.626 -6.458 6.011 1.00 89.19 205 ARG A C 1
ATOM 1572 O O . ARG A 1 205 ? 10.685 -6.980 6.336 1.00 89.19 205 ARG A O 1
ATOM 1579 N N . GLU A 1 206 ? 8.458 -7.047 6.234 1.00 85.81 206 GLU A N 1
ATOM 1580 C CA . GLU A 1 206 ? 8.307 -8.340 6.918 1.00 85.81 206 GLU A CA 1
ATOM 1581 C C . GLU A 1 206 ? 8.394 -9.540 5.960 1.00 85.81 206 GLU A C 1
ATOM 1583 O O . GLU A 1 206 ? 8.187 -10.679 6.378 1.00 85.81 206 GLU A O 1
ATOM 1588 N N . ARG A 1 207 ? 8.658 -9.308 4.664 1.00 87.25 207 ARG A N 1
ATOM 1589 C CA . ARG A 1 207 ? 8.633 -10.339 3.606 1.00 87.25 207 ARG A CA 1
ATOM 1590 C C . ARG A 1 207 ? 7.309 -11.113 3.554 1.00 87.25 207 ARG A C 1
ATOM 1592 O O . ARG A 1 207 ? 7.257 -12.262 3.117 1.00 87.25 207 ARG A O 1
ATOM 1599 N N . ARG A 1 208 ? 6.198 -10.474 3.935 1.00 86.44 208 ARG A N 1
ATOM 1600 C CA . ARG A 1 208 ? 4.834 -11.016 3.815 1.00 86.44 208 ARG A CA 1
ATOM 1601 C C . ARG A 1 208 ? 4.315 -10.862 2.385 1.00 86.44 208 ARG A C 1
ATOM 1603 O O . ARG A 1 208 ? 3.263 -10.277 2.145 1.00 86.44 208 ARG A O 1
ATOM 1610 N N . TRP A 1 209 ? 5.062 -11.391 1.420 1.00 88.62 209 TRP A N 1
ATOM 1611 C CA . TRP A 1 209 ? 4.818 -11.180 -0.009 1.00 88.62 209 TRP A CA 1
ATOM 1612 C C . TRP A 1 209 ? 3.448 -11.674 -0.475 1.00 88.62 209 TRP A C 1
ATOM 1614 O O . TRP A 1 209 ? 2.854 -11.064 -1.358 1.00 88.62 209 TRP A O 1
ATOM 1624 N N . SER A 1 210 ? 2.906 -12.731 0.133 1.00 89.56 210 SER A N 1
ATOM 1625 C CA . SER A 1 210 ? 1.556 -13.223 -0.179 1.00 89.56 210 SER A CA 1
ATOM 1626 C C . SER A 1 210 ? 0.446 -12.231 0.183 1.00 89.56 210 SER A C 1
ATOM 1628 O O . SER A 1 210 ? -0.631 -12.294 -0.399 1.00 89.56 210 SER A O 1
ATOM 1630 N N . ALA A 1 211 ? 0.700 -11.300 1.108 1.00 90.00 211 ALA A N 1
ATOM 1631 C CA . ALA A 1 211 ? -0.272 -10.309 1.565 1.00 90.00 211 ALA A CA 1
ATOM 1632 C C . ALA A 1 211 ? -0.234 -8.994 0.762 1.00 90.00 211 ALA A C 1
ATOM 1634 O O . ALA A 1 211 ? -1.138 -8.168 0.885 1.00 90.00 211 ALA A O 1
ATOM 1635 N N . VAL A 1 212 ? 0.784 -8.793 -0.083 1.00 96.00 212 VAL A N 1
ATOM 1636 C CA . VAL A 1 212 ? 0.947 -7.575 -0.896 1.00 96.00 212 VAL A CA 1
ATOM 1637 C C . VAL A 1 212 ? -0.260 -7.298 -1.805 1.00 96.00 212 VAL A C 1
ATOM 1639 O O . VAL A 1 212 ? -0.728 -6.159 -1.793 1.00 96.00 212 VAL A O 1
ATOM 1642 N N . PRO A 1 213 ? -0.853 -8.284 -2.514 1.00 97.38 213 PRO A N 1
ATOM 1643 C CA . PRO A 1 213 ? -2.056 -8.042 -3.315 1.00 97.38 213 PRO A CA 1
ATOM 1644 C C . PRO A 1 213 ? -3.226 -7.456 -2.514 1.00 97.38 213 PRO A C 1
ATOM 1646 O O . PRO A 1 213 ? -3.946 -6.598 -3.019 1.00 97.38 213 PRO A O 1
ATOM 1649 N N . ALA A 1 214 ? -3.399 -7.877 -1.257 1.00 91.69 214 ALA A N 1
ATOM 1650 C CA . ALA A 1 214 ? -4.437 -7.340 -0.380 1.00 91.69 214 ALA A CA 1
ATOM 1651 C C . ALA A 1 214 ? -4.151 -5.882 0.013 1.00 91.69 214 ALA A C 1
ATOM 1653 O O . ALA A 1 214 ? -5.064 -5.061 0.032 1.00 91.69 214 ALA A O 1
ATOM 1654 N N . ALA A 1 215 ? -2.886 -5.546 0.285 1.00 91.94 215 ALA A N 1
ATOM 1655 C CA . ALA A 1 215 ? -2.490 -4.177 0.610 1.00 91.94 215 ALA A CA 1
ATOM 1656 C C . ALA A 1 215 ? -2.675 -3.216 -0.571 1.00 91.94 215 ALA A C 1
ATOM 1658 O O . ALA A 1 215 ? -3.135 -2.098 -0.366 1.00 91.94 215 ALA A O 1
ATOM 1659 N N . LEU A 1 216 ? -2.379 -3.649 -1.802 1.00 96.56 216 LEU A N 1
ATOM 1660 C CA . LEU A 1 216 ? -2.583 -2.824 -2.999 1.00 96.56 216 LEU A CA 1
ATOM 1661 C C . LEU A 1 216 ? -4.047 -2.379 -3.136 1.00 96.56 216 LEU A C 1
ATOM 1663 O O . LEU A 1 216 ? -4.306 -1.224 -3.464 1.00 96.56 216 LEU A O 1
ATOM 1667 N N . MET A 1 217 ? -5.011 -3.253 -2.823 1.00 95.25 217 MET A N 1
ATOM 1668 C CA . MET A 1 217 ? -6.444 -2.944 -2.932 1.00 95.25 217 MET A CA 1
ATOM 1669 C C . MET A 1 217 ? -6.922 -1.801 -2.025 1.00 95.25 217 MET A C 1
ATOM 1671 O O . MET A 1 217 ? -7.974 -1.223 -2.306 1.00 95.25 217 MET A O 1
ATOM 1675 N N . LEU A 1 218 ? -6.167 -1.435 -0.983 1.00 89.12 218 LEU A N 1
ATOM 1676 C CA . LEU A 1 218 ? -6.494 -0.309 -0.098 1.00 89.12 218 LEU A CA 1
ATOM 1677 C C . LEU A 1 218 ? -6.449 1.045 -0.833 1.00 89.12 218 LEU A C 1
ATOM 1679 O O . LEU A 1 218 ? -7.164 1.976 -0.469 1.00 89.12 218 LEU A O 1
ATOM 1683 N N . TYR A 1 219 ? -5.661 1.147 -1.906 1.00 89.88 219 TYR A N 1
ATOM 1684 C CA . TYR A 1 219 ? -5.391 2.396 -2.628 1.00 89.88 219 TYR A CA 1
ATOM 1685 C C . TYR A 1 219 ? -6.271 2.526 -3.873 1.00 89.88 219 TYR A C 1
ATOM 1687 O O . TYR A 1 219 ? -5.796 2.482 -5.016 1.00 89.88 219 TYR A O 1
ATOM 1695 N N . ARG A 1 220 ? -7.581 2.645 -3.630 1.00 90.56 220 ARG A N 1
ATOM 1696 C CA . ARG A 1 220 ? -8.605 2.793 -4.676 1.00 90.56 220 ARG A CA 1
ATOM 1697 C C . ARG A 1 220 ? -9.555 3.976 -4.496 1.00 90.56 220 ARG A C 1
ATOM 1699 O O . ARG A 1 220 ? -10.437 4.129 -5.319 1.00 90.56 220 ARG A O 1
ATOM 1706 N N . ASN A 1 221 ? -9.405 4.780 -3.447 1.00 81.06 221 ASN A N 1
ATOM 1707 C CA . ASN A 1 221 ? -10.290 5.906 -3.113 1.00 81.06 221 ASN A CA 1
ATOM 1708 C C . ASN A 1 221 ? -11.792 5.540 -3.039 1.00 81.06 221 ASN A C 1
ATOM 1710 O O . ASN A 1 221 ? -12.566 5.933 -3.916 1.00 81.06 221 ASN A O 1
ATOM 1714 N N . PRO A 1 222 ? -12.225 4.799 -2.000 1.00 79.75 222 PRO A N 1
ATOM 1715 C CA . PRO A 1 222 ? -13.623 4.407 -1.847 1.00 79.75 222 PRO A CA 1
ATOM 1716 C C . PRO A 1 222 ? -14.607 5.583 -1.872 1.00 79.75 222 PRO A C 1
ATOM 1718 O O . PRO A 1 222 ? -14.402 6.587 -1.190 1.00 79.75 222 PRO A O 1
ATOM 1721 N N . GLY A 1 223 ? -15.690 5.443 -2.636 1.00 77.81 223 GLY A N 1
ATOM 1722 C CA . GLY A 1 223 ? -16.742 6.454 -2.778 1.00 77.81 223 GLY A CA 1
ATOM 1723 C C . GLY A 1 223 ? -16.453 7.554 -3.806 1.00 77.81 223 GLY A C 1
ATOM 1724 O O . GLY A 1 223 ? -17.334 8.371 -4.078 1.00 77.81 223 GLY A O 1
ATOM 1725 N N . GLU A 1 224 ? -15.264 7.577 -4.412 1.00 81.12 224 GLU A N 1
ATOM 1726 C CA . GLU A 1 224 ? -14.945 8.494 -5.508 1.00 81.12 224 GLU A CA 1
ATOM 1727 C C . GLU A 1 224 ? -15.297 7.897 -6.879 1.00 81.12 224 GLU A C 1
ATOM 1729 O O . GLU A 1 224 ? -15.345 6.683 -7.082 1.00 81.12 224 GLU A O 1
ATOM 1734 N N . THR A 1 225 ? -15.479 8.760 -7.881 1.00 82.12 225 THR A N 1
ATOM 1735 C CA . THR A 1 225 ? -15.789 8.346 -9.263 1.00 82.12 225 THR A CA 1
ATOM 1736 C C . THR A 1 225 ? -14.691 7.493 -9.906 1.00 82.12 225 THR A C 1
ATOM 1738 O O . THR A 1 225 ? -14.949 6.787 -10.881 1.00 82.12 225 THR A O 1
ATOM 1741 N N . VAL A 1 226 ? -13.475 7.537 -9.358 1.00 84.06 226 VAL A N 1
ATOM 1742 C CA . VAL A 1 226 ? -12.307 6.784 -9.830 1.00 84.06 226 VAL A CA 1
ATOM 1743 C C . VAL A 1 226 ? -12.201 5.380 -9.229 1.00 84.06 226 VAL A C 1
ATOM 1745 O O . VAL A 1 226 ? -11.378 4.593 -9.701 1.00 84.06 226 VAL A O 1
ATOM 1748 N N . GLU A 1 227 ? -13.039 5.029 -8.243 1.00 90.00 227 GLU A N 1
ATOM 1749 C CA . GLU A 1 227 ? -12.863 3.817 -7.433 1.00 90.00 227 GLU A CA 1
ATOM 1750 C C . GLU A 1 227 ? -12.794 2.533 -8.253 1.00 90.00 227 GLU A C 1
ATOM 1752 O O . GLU A 1 227 ? -11.905 1.707 -8.059 1.00 90.00 227 GLU A O 1
ATOM 1757 N N . VAL A 1 228 ? -13.713 2.362 -9.201 1.00 94.31 228 VAL A N 1
ATOM 1758 C CA . VAL A 1 228 ? -13.770 1.154 -10.037 1.00 94.31 228 VAL A CA 1
ATOM 1759 C C . VAL A 1 228 ? -12.523 1.042 -10.919 1.00 94.31 228 VAL A C 1
ATOM 1761 O O . VAL A 1 228 ? -11.984 -0.050 -11.103 1.00 94.31 228 VAL A O 1
ATOM 1764 N N . GLY A 1 229 ? -12.040 2.168 -11.454 1.00 93.94 229 GLY A N 1
ATOM 1765 C CA . GLY A 1 229 ? -10.838 2.210 -12.288 1.00 93.94 229 GLY A CA 1
ATOM 1766 C C . GLY A 1 229 ? -9.581 1.864 -11.494 1.00 93.94 229 GLY A C 1
ATOM 1767 O O . GLY A 1 229 ? -8.807 0.998 -11.907 1.00 93.94 229 GLY A O 1
ATOM 1768 N N . LEU A 1 230 ? -9.414 2.478 -10.320 1.00 94.62 230 LEU A N 1
ATOM 1769 C CA . LEU A 1 230 ? -8.290 2.185 -9.435 1.00 94.62 230 LEU A CA 1
ATOM 1770 C C . LEU A 1 230 ? -8.369 0.761 -8.879 1.00 94.62 230 LEU A C 1
ATOM 1772 O O . LEU A 1 230 ? -7.363 0.061 -8.883 1.00 94.62 230 LEU A O 1
ATOM 1776 N N . GLY A 1 231 ? -9.554 0.281 -8.497 1.00 97.31 231 GLY A N 1
ATOM 1777 C CA . GLY A 1 231 ? -9.762 -1.095 -8.046 1.00 97.31 231 GLY A CA 1
ATOM 1778 C C . GLY A 1 231 ? -9.322 -2.126 -9.087 1.00 97.31 231 GLY A C 1
ATOM 1779 O O . GLY A 1 231 ? -8.593 -3.059 -8.753 1.00 97.31 231 GLY A O 1
ATOM 1780 N N . ARG A 1 232 ? -9.667 -1.924 -10.369 1.00 98.50 232 ARG A N 1
ATOM 1781 C CA . ARG A 1 232 ? -9.165 -2.764 -11.475 1.00 98.50 232 ARG A CA 1
ATOM 1782 C C . ARG A 1 232 ? -7.643 -2.744 -11.558 1.00 98.50 232 ARG A C 1
ATOM 1784 O O . ARG A 1 232 ? -7.036 -3.804 -11.681 1.00 98.50 232 ARG A O 1
ATOM 1791 N N . ARG A 1 233 ? -7.031 -1.561 -11.464 1.00 98.38 233 ARG A N 1
ATOM 1792 C CA . ARG A 1 233 ? -5.571 -1.411 -11.509 1.00 98.38 233 ARG A CA 1
ATOM 1793 C C . ARG A 1 233 ? -4.879 -2.137 -10.363 1.00 98.38 233 ARG A C 1
ATOM 1795 O O . ARG A 1 233 ? -4.006 -2.961 -10.616 1.00 98.38 233 ARG A O 1
ATOM 1802 N N . ARG A 1 234 ? -5.322 -1.913 -9.123 1.00 98.50 234 ARG A N 1
ATOM 1803 C CA . ARG A 1 234 ? -4.787 -2.592 -7.932 1.00 98.50 234 ARG A CA 1
ATOM 1804 C C . ARG A 1 234 ? -4.947 -4.110 -8.025 1.00 98.50 234 ARG A C 1
ATOM 1806 O O . ARG A 1 234 ? -4.028 -4.857 -7.688 1.00 98.50 234 ARG A O 1
ATOM 1813 N N . ARG A 1 235 ? -6.085 -4.581 -8.548 1.00 98.25 235 ARG A N 1
ATOM 1814 C CA . ARG A 1 235 ? -6.337 -6.008 -8.766 1.00 98.25 235 ARG A CA 1
ATOM 1815 C C . ARG A 1 235 ? -5.392 -6.610 -9.807 1.00 98.25 235 ARG A C 1
ATOM 1817 O O . ARG A 1 235 ? -4.845 -7.684 -9.558 1.00 98.25 235 ARG A O 1
ATOM 1824 N N . ALA A 1 236 ? -5.177 -5.934 -10.934 1.00 98.62 236 ALA A N 1
ATOM 1825 C CA . ALA A 1 236 ? -4.247 -6.381 -11.968 1.00 98.62 236 ALA A CA 1
ATOM 1826 C C . ALA A 1 236 ? -2.796 -6.396 -11.466 1.00 98.62 236 ALA A C 1
ATOM 1828 O O . ALA A 1 236 ? -2.104 -7.395 -11.646 1.00 98.62 236 ALA A O 1
ATOM 1829 N N . GLU A 1 237 ? -2.355 -5.352 -10.760 1.00 98.50 237 GLU A N 1
ATOM 1830 C CA . GLU A 1 237 ? -1.034 -5.302 -10.119 1.00 98.50 237 GLU A CA 1
ATOM 1831 C C . GLU A 1 237 ? -0.844 -6.476 -9.142 1.00 98.50 237 GLU A C 1
ATOM 1833 O O . GLU A 1 237 ? 0.179 -7.157 -9.185 1.00 98.50 237 GLU A O 1
ATOM 1838 N N . GLY A 1 238 ? -1.856 -6.793 -8.325 1.00 98.06 238 GLY A N 1
ATOM 1839 C CA . GLY A 1 238 ? -1.833 -7.950 -7.425 1.00 98.06 238 GLY A CA 1
ATOM 1840 C C . GLY A 1 238 ? -1.782 -9.309 -8.142 1.00 98.06 238 GLY A C 1
ATOM 1841 O O . GLY A 1 238 ? -1.116 -10.232 -7.671 1.00 98.06 238 GLY A O 1
ATOM 1842 N N . LEU A 1 239 ? -2.446 -9.447 -9.293 1.00 98.00 239 LEU A N 1
ATOM 1843 C CA . LEU A 1 239 ? -2.378 -10.653 -10.129 1.00 98.00 239 LEU A CA 1
ATOM 1844 C C . LEU A 1 239 ? -0.994 -10.819 -10.774 1.00 98.00 239 LEU A C 1
ATOM 1846 O O . LEU A 1 239 ? -0.441 -11.921 -10.755 1.00 98.00 239 LEU A O 1
ATOM 1850 N N . VAL A 1 240 ? -0.410 -9.734 -11.294 1.00 97.38 240 VAL A N 1
ATOM 1851 C CA . VAL A 1 240 ? 0.955 -9.732 -11.849 1.00 97.38 240 VAL A CA 1
ATOM 1852 C C . VAL A 1 240 ? 1.981 -10.041 -10.764 1.00 97.38 240 VAL A C 1
ATOM 1854 O O . VAL A 1 240 ? 2.868 -10.868 -10.976 1.00 97.38 240 VAL A O 1
ATOM 1857 N N . TRP A 1 241 ? 1.813 -9.480 -9.565 1.00 97.50 241 TRP A N 1
ATOM 1858 C CA . TRP A 1 241 ? 2.620 -9.830 -8.395 1.00 97.50 241 TRP A CA 1
ATOM 1859 C C . TRP A 1 241 ? 2.596 -11.338 -8.097 1.00 97.50 241 TRP A C 1
ATOM 1861 O O . TRP A 1 241 ? 3.629 -11.923 -7.773 1.00 97.50 241 TRP A O 1
ATOM 1871 N N . GLY A 1 242 ? 1.434 -11.982 -8.257 1.00 91.31 242 GLY A N 1
ATOM 1872 C CA . GLY A 1 242 ? 1.256 -13.434 -8.134 1.00 91.31 242 GLY A CA 1
ATOM 1873 C C . GLY A 1 242 ? 1.816 -14.265 -9.298 1.00 91.31 242 GLY A C 1
ATOM 1874 O O . GLY A 1 242 ? 1.717 -15.489 -9.265 1.00 91.31 242 GLY A O 1
ATOM 1875 N N . GLY A 1 243 ? 2.404 -13.629 -10.315 1.00 90.44 243 GLY A N 1
ATOM 1876 C CA . GLY A 1 243 ? 3.052 -14.284 -11.451 1.00 90.44 243 GLY A CA 1
ATOM 1877 C C . GLY A 1 243 ? 2.232 -14.318 -12.743 1.00 90.44 243 GLY A C 1
ATOM 1878 O O . GLY A 1 243 ? 2.680 -14.931 -13.710 1.00 90.44 243 GLY A O 1
ATOM 1879 N N . MET A 1 244 ? 1.055 -13.685 -12.787 1.00 92.88 244 MET A N 1
ATOM 1880 C CA . MET A 1 244 ? 0.232 -13.623 -13.998 1.00 92.88 244 MET A CA 1
ATOM 1881 C C . MET A 1 244 ? 0.825 -12.667 -15.043 1.00 92.88 244 MET A C 1
ATOM 1883 O O . MET A 1 244 ? 1.408 -11.641 -14.702 1.00 92.88 244 MET A O 1
ATOM 1887 N N . GLU A 1 245 ? 0.630 -12.975 -16.325 1.00 92.00 245 GLU A N 1
ATOM 1888 C CA . GLU A 1 245 ? 0.982 -12.061 -17.416 1.00 92.00 245 GLU A CA 1
ATOM 1889 C C . GLU A 1 245 ? 0.114 -10.786 -17.395 1.00 92.00 245 GLU A C 1
ATOM 1891 O O . GLU A 1 245 ? -1.108 -10.901 -17.237 1.00 92.00 245 GLU A O 1
ATOM 1896 N N . PRO A 1 246 ? 0.686 -9.582 -17.608 1.00 92.12 246 PRO A N 1
ATOM 1897 C CA . PRO A 1 246 ? -0.032 -8.309 -17.477 1.00 92.12 246 PRO A CA 1
ATOM 1898 C C . PRO A 1 246 ? -1.323 -8.205 -18.287 1.00 92.12 246 PRO A C 1
ATOM 1900 O O . PRO A 1 246 ? -2.364 -7.852 -17.740 1.00 92.12 246 PRO A O 1
ATOM 1903 N N . ALA A 1 247 ? -1.300 -8.578 -19.569 1.00 90.62 247 ALA A N 1
ATOM 1904 C CA . ALA A 1 247 ? -2.491 -8.505 -20.416 1.00 90.62 247 ALA A CA 1
ATOM 1905 C C . ALA A 1 247 ? -3.635 -9.396 -19.891 1.00 90.62 247 ALA A C 1
ATOM 1907 O O . ALA A 1 247 ? -4.803 -9.002 -19.902 1.00 90.62 247 ALA A O 1
ATOM 1908 N N . ALA A 1 248 ? -3.300 -10.588 -19.386 1.00 94.62 248 ALA A N 1
ATOM 1909 C CA . ALA A 1 248 ? -4.274 -11.491 -18.782 1.00 94.62 248 ALA A CA 1
ATOM 1910 C C . ALA A 1 248 ? -4.796 -10.940 -17.446 1.00 94.62 248 ALA A C 1
ATOM 1912 O O . ALA A 1 248 ? -6.002 -11.003 -17.196 1.00 94.62 248 ALA A O 1
ATOM 1913 N N . ALA A 1 249 ? -3.911 -10.356 -16.634 1.00 97.75 249 ALA A N 1
ATOM 1914 C CA . ALA A 1 249 ? -4.248 -9.735 -15.359 1.00 97.75 249 ALA A CA 1
ATOM 1915 C C . ALA A 1 249 ? -5.204 -8.545 -15.527 1.00 97.75 249 ALA A C 1
ATOM 1917 O O . ALA A 1 249 ? -6.236 -8.501 -14.857 1.00 97.75 249 ALA A O 1
ATOM 1918 N N . CYS A 1 250 ? -4.924 -7.630 -16.461 1.00 96.75 250 CYS A N 1
ATOM 1919 C CA . CYS A 1 250 ? -5.798 -6.495 -16.769 1.00 96.75 250 CYS A CA 1
ATOM 1920 C C . CYS A 1 250 ? -7.179 -6.967 -17.240 1.00 96.75 250 CYS A C 1
ATOM 1922 O O . CYS A 1 250 ? -8.202 -6.561 -16.685 1.00 96.75 250 CYS A O 1
ATOM 1924 N N . ALA A 1 251 ? -7.220 -7.901 -18.197 1.00 96.75 251 ALA A N 1
ATOM 1925 C CA . ALA A 1 251 ? -8.478 -8.445 -18.701 1.00 96.75 251 ALA A CA 1
ATOM 1926 C C . ALA A 1 251 ? -9.278 -9.175 -17.607 1.00 96.75 251 ALA A C 1
ATOM 1928 O O . ALA A 1 251 ? -10.510 -9.145 -17.601 1.00 96.75 251 ALA A O 1
ATOM 1929 N N . GLN A 1 252 ? -8.602 -9.865 -16.686 1.00 97.88 252 GLN A N 1
ATOM 1930 C CA . GLN A 1 252 ? -9.251 -10.508 -15.548 1.00 97.88 252 GLN A CA 1
ATOM 1931 C C . GLN A 1 252 ? -9.811 -9.480 -14.567 1.00 97.88 252 GLN A C 1
ATOM 1933 O O . GLN A 1 252 ? -10.987 -9.580 -14.222 1.00 97.88 252 GLN A O 1
ATOM 1938 N N . ALA A 1 253 ? -9.031 -8.468 -14.192 1.00 97.69 253 ALA A N 1
ATOM 1939 C CA . ALA A 1 253 ? -9.479 -7.402 -13.306 1.00 97.69 253 ALA A CA 1
ATOM 1940 C C . ALA A 1 253 ? -10.704 -6.655 -13.863 1.00 97.69 253 ALA A C 1
ATOM 1942 O O . ALA A 1 253 ? -11.645 -6.378 -13.124 1.00 97.69 253 ALA A O 1
ATOM 1943 N N . GLU A 1 254 ? -10.752 -6.391 -15.172 1.00 97.06 254 GLU A N 1
ATOM 1944 C CA . GLU A 1 254 ? -11.914 -5.776 -15.833 1.00 97.06 254 GLU A CA 1
ATOM 1945 C C . GLU A 1 254 ? -13.177 -6.639 -15.772 1.00 97.06 254 GLU A C 1
ATOM 1947 O O . GLU A 1 254 ? -14.285 -6.121 -15.609 1.00 97.06 254 GLU A O 1
ATOM 1952 N N . ARG A 1 255 ? -13.029 -7.964 -15.898 1.00 97.88 255 ARG A N 1
ATOM 1953 C CA . ARG A 1 255 ? -14.159 -8.890 -15.755 1.00 97.88 255 ARG A CA 1
ATOM 1954 C C . ARG A 1 255 ? -14.646 -8.961 -14.313 1.00 97.88 255 ARG A C 1
ATOM 1956 O O . ARG A 1 255 ? -15.859 -9.040 -14.115 1.00 97.88 255 ARG A O 1
ATOM 1963 N N . GLU A 1 256 ? -13.705 -8.968 -13.373 1.00 97.25 256 GLU A N 1
ATOM 1964 C CA . GLU A 1 256 ? -13.905 -9.174 -11.938 1.00 97.25 256 GLU A CA 1
ATOM 1965 C C . GLU A 1 256 ? -14.449 -7.944 -11.207 1.00 97.25 256 GLU A C 1
ATOM 1967 O O . GLU A 1 256 ? -15.190 -8.114 -10.247 1.00 97.25 256 GLU A O 1
ATOM 1972 N N . ILE A 1 257 ? -14.098 -6.731 -11.643 1.00 97.00 257 ILE A N 1
ATOM 1973 C CA . ILE A 1 257 ? -14.476 -5.482 -10.975 1.00 97.00 257 ILE A CA 1
ATOM 1974 C C . ILE A 1 257 ? -15.302 -4.622 -11.927 1.00 97.00 257 ILE A C 1
ATOM 1976 O O . ILE A 1 257 ? -14.793 -4.049 -12.895 1.00 97.00 257 ILE A O 1
ATOM 1980 N N . ARG A 1 258 ? -16.602 -4.502 -11.659 1.00 96.31 258 ARG A N 1
ATOM 1981 C CA . ARG A 1 258 ? -17.533 -3.680 -12.451 1.00 96.31 258 ARG A CA 1
ATOM 1982 C C . ARG A 1 258 ? -18.166 -2.567 -11.633 1.00 96.31 258 ARG A C 1
ATOM 1984 O O . ARG A 1 258 ? -18.597 -1.571 -12.208 1.00 96.31 258 ARG A O 1
ATOM 1991 N N . THR A 1 259 ? -18.190 -2.730 -10.320 1.00 95.00 259 THR A N 1
ATOM 1992 C CA . THR A 1 259 ? -18.833 -1.840 -9.361 1.00 95.00 259 THR A CA 1
ATOM 1993 C C . THR A 1 259 ? -17.927 -1.608 -8.145 1.00 95.00 259 THR A C 1
ATOM 1995 O O . THR A 1 259 ? -17.018 -2.406 -7.906 1.00 95.00 259 THR A O 1
ATOM 1998 N N . PRO A 1 260 ? -18.168 -0.551 -7.347 1.00 89.81 260 PRO A N 1
ATOM 1999 C CA . PRO A 1 260 ? -17.478 -0.351 -6.068 1.00 89.81 260 PRO A CA 1
ATOM 2000 C C . PRO A 1 260 ? -17.604 -1.546 -5.111 1.00 89.81 260 PRO A C 1
ATOM 2002 O O . PRO A 1 260 ? -16.634 -1.932 -4.465 1.00 89.81 260 PRO A O 1
ATOM 2005 N N . ALA A 1 261 ? -18.771 -2.198 -5.087 1.00 88.06 261 ALA A N 1
ATOM 2006 C CA . ALA A 1 261 ? -19.000 -3.387 -4.269 1.00 88.06 261 ALA A CA 1
ATOM 2007 C C . ALA A 1 261 ? -18.080 -4.558 -4.664 1.00 88.06 261 ALA A C 1
ATOM 2009 O O . ALA A 1 261 ? -17.621 -5.301 -3.799 1.00 88.06 261 ALA A O 1
ATOM 2010 N N . ASP A 1 262 ? -17.751 -4.700 -5.953 1.00 93.50 262 ASP A N 1
ATOM 2011 C CA . ASP A 1 262 ? -16.788 -5.713 -6.399 1.00 93.50 262 ASP A CA 1
ATOM 2012 C C . ASP A 1 262 ? -15.372 -5.401 -5.892 1.00 93.50 262 ASP A C 1
ATOM 2014 O O . ASP A 1 262 ? -14.636 -6.317 -5.521 1.00 93.50 262 ASP A O 1
ATOM 2018 N N . CYS A 1 263 ? -14.983 -4.119 -5.848 1.00 86.38 263 CYS A N 1
ATOM 2019 C CA . CYS A 1 263 ? -13.694 -3.705 -5.287 1.00 86.38 263 CYS A CA 1
ATOM 2020 C C . CYS A 1 263 ? -13.576 -4.119 -3.817 1.00 86.38 263 CYS A C 1
ATOM 2022 O O . CYS A 1 263 ? -12.572 -4.714 -3.421 1.00 86.38 263 CYS A O 1
ATOM 2024 N N . GLU A 1 264 ? -14.604 -3.819 -3.024 1.00 85.00 264 GLU A N 1
ATOM 2025 C CA . GLU A 1 264 ? -14.667 -4.178 -1.608 1.00 85.00 264 GLU A CA 1
ATOM 2026 C C . GLU A 1 264 ? -14.656 -5.700 -1.413 1.00 85.00 264 GLU A C 1
ATOM 2028 O O . GLU A 1 264 ? -13.874 -6.218 -0.615 1.00 85.00 264 GLU A O 1
ATOM 2033 N N . ALA A 1 265 ? -15.443 -6.440 -2.200 1.00 88.12 265 ALA A N 1
ATOM 2034 C CA . ALA A 1 265 ? -15.471 -7.899 -2.141 1.00 88.12 265 ALA A CA 1
ATOM 2035 C C . ALA A 1 265 ? -14.086 -8.517 -2.405 1.00 88.12 265 ALA A C 1
ATOM 2037 O O . ALA A 1 265 ? -13.670 -9.442 -1.700 1.00 88.12 265 ALA A O 1
ATOM 2038 N N . TRP A 1 266 ? -13.345 -7.993 -3.387 1.00 92.00 266 TRP A N 1
ATOM 2039 C CA . TRP A 1 266 ? -11.988 -8.457 -3.682 1.00 92.00 266 TRP A CA 1
ATOM 2040 C C . TRP A 1 266 ? -10.968 -8.065 -2.620 1.00 92.00 266 TRP A C 1
ATOM 2042 O O . TRP A 1 266 ? -10.115 -8.887 -2.285 1.00 92.00 266 TRP A O 1
ATOM 2052 N N . GLU A 1 267 ? -11.059 -6.861 -2.056 1.00 87.06 267 GLU A N 1
ATOM 2053 C CA . GLU A 1 267 ? -10.224 -6.463 -0.921 1.00 87.06 267 GLU A CA 1
ATOM 2054 C C . GLU A 1 267 ? -10.401 -7.438 0.252 1.00 87.06 267 GLU A C 1
ATOM 2056 O O . GLU A 1 267 ? -9.419 -7.986 0.761 1.00 87.06 267 GLU A O 1
ATOM 2061 N N . GLN A 1 268 ? -11.649 -7.703 0.647 1.00 82.69 268 GLN A N 1
ATOM 2062 C CA . GLN A 1 268 ? -11.963 -8.568 1.783 1.00 82.69 268 GLN A CA 1
ATOM 2063 C C . GLN A 1 268 ? -11.512 -10.009 1.543 1.00 82.69 268 GLN A C 1
ATOM 2065 O O . GLN A 1 268 ? -10.907 -10.633 2.418 1.00 82.69 268 GLN A O 1
ATOM 2070 N N . ARG A 1 269 ? -11.732 -10.528 0.333 1.00 87.81 269 ARG A N 1
ATOM 2071 C CA . ARG A 1 269 ? -11.270 -11.864 -0.048 1.00 87.81 269 ARG A CA 1
ATOM 2072 C C . ARG A 1 269 ? -9.749 -11.992 0.047 1.00 87.81 269 ARG A C 1
ATOM 2074 O O . ARG A 1 269 ? -9.257 -12.934 0.661 1.00 87.81 269 ARG A O 1
ATOM 2081 N N . LEU A 1 270 ? -9.002 -11.043 -0.517 1.00 86.56 270 LEU A N 1
ATOM 2082 C CA . LEU A 1 270 ? -7.537 -11.079 -0.491 1.00 86.56 270 LEU A CA 1
ATOM 2083 C C . LEU A 1 270 ? -6.988 -10.915 0.935 1.00 86.56 270 LEU A C 1
ATOM 2085 O O . LEU A 1 270 ? -6.006 -11.566 1.291 1.00 86.56 270 LEU A O 1
ATOM 2089 N N . LYS A 1 271 ? -7.637 -10.103 1.783 1.00 81.31 271 LYS A N 1
ATOM 2090 C CA . LYS A 1 271 ? -7.303 -9.991 3.214 1.00 81.31 271 LYS A CA 1
ATOM 2091 C C . LYS A 1 271 ? -7.475 -11.320 3.952 1.00 81.31 271 LYS A C 1
ATOM 2093 O O . LYS A 1 271 ? -6.608 -11.689 4.742 1.00 81.31 271 LYS A O 1
ATOM 2098 N N . GLN A 1 272 ? -8.557 -12.050 3.682 1.00 77.56 272 GLN A N 1
ATOM 2099 C CA . GLN A 1 272 ? -8.800 -13.372 4.271 1.00 77.56 272 GLN A CA 1
ATOM 2100 C C . GLN A 1 272 ? -7.759 -14.397 3.807 1.00 77.56 272 GLN A C 1
ATOM 2102 O O . GLN A 1 272 ? -7.187 -15.109 4.632 1.00 77.56 272 GLN A O 1
ATOM 2107 N N . GLU A 1 273 ? -7.458 -14.430 2.506 1.00 80.94 273 GLU A N 1
ATOM 2108 C CA . GLU A 1 273 ? -6.423 -15.304 1.936 1.00 80.94 273 GLU A CA 1
ATOM 2109 C C . GLU A 1 273 ? -5.036 -15.018 2.556 1.00 80.94 273 GLU A C 1
ATOM 2111 O O . GLU A 1 273 ? -4.273 -15.943 2.835 1.00 80.94 273 GLU A O 1
ATOM 2116 N N . ALA A 1 274 ? -4.735 -13.752 2.865 1.00 72.62 274 ALA A N 1
ATOM 2117 C CA . ALA A 1 274 ? -3.485 -13.328 3.498 1.00 72.62 274 ALA A CA 1
ATOM 2118 C C . ALA A 1 274 ? -3.375 -13.634 5.010 1.00 72.62 274 ALA A C 1
ATOM 2120 O O . ALA A 1 274 ? -2.266 -13.591 5.557 1.00 72.62 274 ALA A O 1
ATOM 2121 N N . ALA A 1 275 ? -4.490 -13.900 5.700 1.00 58.28 275 ALA A N 1
ATOM 2122 C CA . ALA A 1 275 ? -4.528 -14.112 7.151 1.00 58.28 275 ALA A CA 1
ATOM 2123 C C . ALA A 1 275 ? -4.247 -15.569 7.582 1.00 58.28 275 ALA A C 1
ATOM 2125 O O . ALA A 1 275 ? -3.813 -15.787 8.712 1.00 58.28 275 ALA A O 1
ATOM 2126 N N . GLY A 1 276 ? -4.427 -16.556 6.694 1.00 45.19 276 GLY A N 1
ATOM 2127 C CA . GLY A 1 276 ? -4.269 -17.983 7.022 1.00 45.19 276 GLY A CA 1
ATOM 2128 C C . GLY A 1 276 ? -5.332 -18.526 8.005 1.00 45.19 276 GLY A C 1
ATOM 2129 O O . GLY A 1 276 ? -6.205 -17.781 8.452 1.00 45.19 276 GLY A O 1
ATOM 2130 N N . PRO A 1 277 ? -5.325 -19.837 8.333 1.00 34.19 277 PRO A N 1
ATOM 2131 C CA . PRO A 1 277 ? -6.313 -20.433 9.240 1.00 34.19 277 PRO A CA 1
ATOM 2132 C C . PRO A 1 277 ? -6.121 -19.979 10.701 1.00 34.19 277 PRO A C 1
ATOM 2134 O O . PRO A 1 277 ? -5.004 -19.954 11.215 1.00 34.19 277 PRO A O 1
ATOM 2137 N N . ALA A 1 278 ? -7.227 -19.644 11.376 1.00 30.97 278 ALA A N 1
ATOM 2138 C CA . ALA A 1 278 ? -7.248 -19.068 12.725 1.00 30.97 278 ALA A CA 1
ATOM 2139 C C . ALA A 1 278 ? -6.784 -20.049 13.836 1.00 30.97 278 ALA A C 1
ATOM 2141 O O . ALA A 1 278 ? -7.169 -21.221 13.810 1.00 30.97 278 ALA A O 1
ATOM 2142 N N . PRO A 1 279 ? -6.013 -19.598 14.850 1.00 27.00 279 PRO A N 1
ATOM 2143 C CA . PRO A 1 279 ? -5.622 -20.423 15.996 1.00 27.00 279 PRO A CA 1
ATOM 2144 C C . PRO A 1 279 ? -6.737 -20.541 17.057 1.00 27.00 279 PRO A C 1
ATOM 2146 O O . PRO A 1 279 ? -7.547 -19.635 17.245 1.00 27.00 279 PRO A O 1
ATOM 2149 N N . ALA A 1 280 ? -6.767 -21.675 17.767 1.00 26.39 280 ALA A N 1
ATOM 2150 C CA . ALA A 1 280 ? -7.794 -22.032 18.751 1.00 26.39 280 ALA A CA 1
ATOM 2151 C C . ALA A 1 280 ? -7.722 -21.204 20.054 1.00 26.39 280 ALA A C 1
ATOM 2153 O O . ALA A 1 280 ? -6.653 -21.032 20.641 1.00 26.39 280 ALA A O 1
ATOM 2154 N N . ALA A 1 281 ? -8.885 -20.746 20.528 1.00 27.72 281 ALA A N 1
ATOM 2155 C CA . ALA A 1 281 ? -9.050 -19.906 21.714 1.00 27.72 281 ALA A CA 1
ATOM 2156 C C . ALA A 1 281 ? -8.778 -20.653 23.038 1.00 27.72 281 ALA A C 1
ATOM 2158 O O . ALA A 1 281 ? -9.264 -21.765 23.252 1.00 27.72 281 ALA A O 1
ATOM 2159 N N . LYS A 1 282 ? -8.057 -20.006 23.966 1.00 23.20 282 LYS A N 1
ATOM 2160 C CA . LYS A 1 282 ? -7.962 -20.387 25.387 1.00 23.20 282 LYS A CA 1
ATOM 2161 C C . LYS A 1 282 ? -8.785 -19.405 26.222 1.00 23.20 282 LYS A C 1
ATOM 2163 O O . LYS A 1 282 ? -8.574 -18.201 26.131 1.00 23.20 282 LYS A O 1
ATOM 2168 N N . ALA A 1 283 ? -9.701 -19.932 27.029 1.00 26.38 283 ALA A N 1
ATOM 2169 C CA . ALA A 1 283 ? -10.566 -19.164 27.921 1.00 26.38 283 ALA A CA 1
ATOM 2170 C C . ALA A 1 283 ? -9.859 -18.808 29.239 1.00 26.38 283 ALA A C 1
ATOM 2172 O O . ALA A 1 283 ? -9.139 -19.643 29.788 1.00 26.38 283 ALA A O 1
ATOM 2173 N N . LEU A 1 284 ? -10.127 -17.612 29.772 1.00 27.20 284 LEU A N 1
ATOM 2174 C CA . LEU A 1 284 ? -9.833 -17.233 31.157 1.00 27.20 284 LEU A CA 1
ATOM 2175 C C . LEU A 1 284 ? -10.922 -16.303 31.723 1.00 27.20 284 LEU A C 1
ATOM 2177 O O . LEU A 1 284 ? -11.697 -15.694 30.994 1.00 27.20 284 LEU A O 1
ATOM 2181 N N . THR A 1 285 ? -11.001 -16.339 33.048 1.00 28.08 285 THR A N 1
ATOM 2182 C CA . THR A 1 285 ? -12.130 -16.124 33.967 1.00 28.08 285 THR A CA 1
ATOM 2183 C C . THR A 1 285 ? -12.441 -14.664 34.328 1.00 28.08 285 THR A C 1
ATOM 2185 O O . THR A 1 285 ? -11.553 -13.822 34.327 1.00 28.08 285 THR A O 1
ATOM 2188 N N . ALA A 1 286 ? -13.698 -14.398 34.711 1.00 28.41 286 ALA A N 1
ATOM 2189 C CA . ALA A 1 286 ? -14.245 -13.078 35.064 1.00 28.41 286 ALA A CA 1
ATOM 2190 C C . ALA A 1 286 ? -13.783 -12.524 36.440 1.00 28.41 286 ALA A C 1
ATOM 2192 O O . ALA A 1 286 ? -13.665 -13.321 37.377 1.00 28.41 286 ALA A O 1
ATOM 2193 N N . PRO A 1 287 ? -13.644 -11.189 36.616 1.00 28.88 287 PRO A N 1
ATOM 2194 C CA . PRO A 1 287 ? -13.514 -10.539 37.930 1.00 28.88 287 PRO A CA 1
ATOM 2195 C C . PRO A 1 287 ? -14.817 -9.863 38.445 1.00 28.88 287 PRO A C 1
ATOM 2197 O O . PRO A 1 287 ? -15.781 -9.733 37.687 1.00 28.88 287 PRO A O 1
ATOM 2200 N N . PRO A 1 288 ? -14.879 -9.467 39.742 1.00 29.86 288 PRO A N 1
ATOM 2201 C CA . PRO A 1 288 ? -16.117 -9.177 40.477 1.00 29.86 288 PRO A CA 1
ATOM 2202 C C . PRO A 1 288 ? -16.490 -7.677 40.607 1.00 29.86 288 PRO A C 1
ATOM 2204 O O . PRO A 1 288 ? -15.796 -6.791 40.125 1.00 29.86 288 PRO A O 1
ATOM 2207 N N . ALA A 1 289 ? -17.640 -7.431 41.255 1.00 28.94 289 ALA A N 1
ATOM 2208 C CA . ALA A 1 289 ? -18.473 -6.220 41.237 1.00 28.94 289 ALA A CA 1
ATOM 2209 C C . ALA A 1 289 ? -17.955 -4.945 41.956 1.00 28.94 289 ALA A C 1
ATOM 2211 O O . ALA A 1 289 ? -17.164 -4.996 42.895 1.00 28.94 289 ALA A O 1
ATOM 2212 N N . ALA A 1 290 ? -18.520 -3.813 41.508 1.00 34.28 290 ALA A N 1
ATOM 2213 C CA . ALA A 1 290 ? -18.196 -2.404 41.767 1.00 34.28 290 ALA A CA 1
ATOM 2214 C C . ALA A 1 290 ? -18.386 -1.867 43.207 1.00 34.28 290 ALA A C 1
ATOM 2216 O O . ALA A 1 290 ? -19.258 -2.322 43.949 1.00 34.28 290 ALA A O 1
ATOM 2217 N N . SER A 1 291 ? -17.644 -0.797 43.547 1.00 25.98 291 SER A N 1
ATOM 2218 C CA . SER A 1 291 ? -17.841 0.024 44.757 1.00 25.98 291 SER A CA 1
ATOM 2219 C C . SER A 1 291 ? -17.448 1.509 44.585 1.00 25.98 291 SER A C 1
ATOM 2221 O O . SER A 1 291 ? -16.314 1.806 44.233 1.00 25.98 291 SER A O 1
ATOM 2223 N N . ALA A 1 292 ? -18.386 2.377 45.004 1.00 30.62 292 ALA A N 1
ATOM 2224 C CA . ALA A 1 292 ? -18.311 3.766 45.510 1.00 30.62 292 ALA A CA 1
ATOM 2225 C C . ALA A 1 292 ? -17.810 4.932 44.615 1.00 30.62 292 ALA A C 1
ATOM 2227 O O . ALA A 1 292 ? -16.747 4.894 44.012 1.00 30.62 292 ALA A O 1
ATOM 2228 N N . ALA A 1 293 ? -18.602 6.017 44.616 1.00 40.22 293 ALA A N 1
ATOM 2229 C CA . ALA A 1 293 ? -18.457 7.230 43.801 1.00 40.22 293 ALA A CA 1
ATOM 2230 C C . ALA A 1 293 ? -17.173 8.050 44.088 1.00 40.22 293 ALA A C 1
ATOM 2232 O O . ALA A 1 293 ? -16.860 8.257 45.265 1.00 40.22 293 ALA A O 1
ATOM 2233 N N . PRO A 1 294 ? -16.479 8.597 43.064 1.00 37.38 294 PRO A N 1
ATOM 2234 C CA . PRO A 1 294 ? -15.287 9.415 43.269 1.00 37.38 294 PRO A CA 1
ATOM 2235 C C . PRO A 1 294 ? -15.525 10.939 43.226 1.00 37.38 294 PRO A C 1
ATOM 2237 O O . PRO A 1 294 ? -16.499 11.450 42.674 1.00 37.38 294 PRO A O 1
ATOM 2240 N N . ALA A 1 295 ? -14.578 11.635 43.862 1.00 38.12 295 ALA A N 1
ATOM 2241 C CA . ALA A 1 295 ? -14.406 13.082 44.015 1.00 38.12 295 ALA A CA 1
ATOM 2242 C C . ALA A 1 295 ? -14.281 13.859 42.676 1.00 38.12 295 ALA A C 1
ATOM 2244 O O . ALA A 1 295 ? -13.983 13.242 41.652 1.00 38.12 295 ALA A O 1
ATOM 2245 N N . PRO A 1 296 ? -14.476 15.200 42.670 1.00 36.62 296 PRO A N 1
ATOM 2246 C CA . PRO A 1 296 ? -14.333 16.030 41.466 1.00 36.62 296 PRO A CA 1
ATOM 2247 C C . PRO A 1 296 ? -12.943 15.906 40.825 1.00 36.62 296 PRO A C 1
ATOM 2249 O O . PRO A 1 296 ? -11.943 15.725 41.526 1.00 36.62 296 PRO A O 1
ATOM 2252 N N . ALA A 1 297 ? -12.901 15.999 39.492 1.00 37.75 297 ALA A N 1
ATOM 2253 C CA . ALA A 1 297 ? -11.696 15.781 38.697 1.00 37.75 297 ALA A CA 1
ATOM 2254 C C . ALA A 1 297 ? -10.556 16.731 39.102 1.00 37.75 297 ALA A C 1
ATOM 2256 O O . ALA A 1 297 ? -10.768 17.942 39.188 1.00 37.75 297 ALA A O 1
ATOM 2257 N N . PRO A 1 298 ? -9.327 16.230 39.304 1.00 41.53 298 PRO A N 1
ATOM 2258 C CA . PRO A 1 298 ? -8.170 17.099 39.409 1.00 41.53 298 PRO A CA 1
ATOM 2259 C C . PRO A 1 298 ? -7.765 17.591 38.004 1.00 41.53 298 PRO A C 1
ATOM 2261 O O . PRO A 1 298 ? -7.624 16.787 37.085 1.00 41.53 298 PRO A O 1
ATOM 2264 N N . ASP A 1 299 ? -7.520 18.901 37.842 1.00 45.62 299 ASP A N 1
ATOM 2265 C CA . ASP A 1 299 ? -7.063 19.535 36.577 1.00 45.62 299 ASP A CA 1
ATOM 2266 C C . ASP A 1 299 ? -5.723 18.955 36.049 1.00 45.62 299 ASP A C 1
ATOM 2268 O O . ASP A 1 299 ? -5.340 19.166 34.899 1.00 45.62 299 ASP A O 1
ATOM 2272 N N . ARG A 1 300 ? -5.019 18.178 36.878 1.00 46.03 300 ARG A N 1
ATOM 2273 C CA . ARG A 1 300 ? -4.046 17.151 36.492 1.00 46.03 300 ARG A CA 1
ATOM 2274 C C . ARG A 1 300 ? -4.242 15.968 37.436 1.00 46.03 300 ARG A C 1
ATOM 2276 O O . ARG A 1 300 ? -4.079 16.172 38.639 1.00 46.03 300 ARG A O 1
ATOM 2283 N N . PRO A 1 301 ? -4.492 14.739 36.963 1.00 46.28 301 PRO A N 1
ATOM 2284 C CA . PRO A 1 301 ? -4.111 13.548 37.708 1.00 46.28 301 PRO A CA 1
ATOM 2285 C C . PRO A 1 301 ? -2.593 13.615 37.893 1.00 46.28 301 PRO A C 1
ATOM 2287 O O . PRO A 1 301 ? -1.826 13.237 37.013 1.00 46.28 301 PRO A O 1
ATOM 2290 N N . ALA A 1 302 ? -2.161 14.250 38.981 1.00 40.16 302 ALA A N 1
ATOM 2291 C CA . ALA A 1 302 ? -0.771 14.290 39.382 1.00 40.16 302 ALA A CA 1
ATOM 2292 C C . ALA A 1 302 ? -0.338 12.845 39.594 1.00 40.16 302 ALA A C 1
ATOM 2294 O O . ALA A 1 302 ? -0.968 12.166 40.403 1.00 40.16 302 ALA A O 1
ATOM 2295 N N . ASP A 1 303 ? 0.665 12.417 38.824 1.00 45.16 303 ASP A N 1
ATOM 2296 C CA . ASP A 1 303 ? 1.554 11.282 39.060 1.00 45.16 303 ASP A CA 1
ATOM 2297 C C . ASP A 1 303 ? 0.998 10.286 40.084 1.00 45.16 303 ASP A C 1
ATOM 2299 O O . ASP A 1 303 ? 1.477 10.193 41.217 1.00 45.16 303 ASP A O 1
ATOM 2303 N N . LEU A 1 304 ? -0.066 9.568 39.705 1.00 49.97 304 LEU A N 1
ATOM 2304 C CA . LEU A 1 304 ? -0.467 8.385 40.452 1.00 49.97 304 LEU A CA 1
ATOM 2305 C C . LEU A 1 304 ? 0.772 7.477 40.434 1.00 49.97 304 LEU A C 1
ATOM 2307 O O . LEU A 1 304 ? 1.257 7.175 39.341 1.00 49.97 304 LEU A O 1
ATOM 2311 N N . PRO A 1 305 ? 1.356 7.118 41.594 1.00 52.66 305 PRO A N 1
ATOM 2312 C CA . PRO A 1 305 ? 2.610 6.382 41.611 1.00 52.66 305 PRO A CA 1
ATOM 2313 C C . PRO A 1 305 ? 2.433 5.084 40.820 1.00 52.66 305 PRO A C 1
ATOM 2315 O O . PRO A 1 305 ? 1.593 4.265 41.182 1.00 52.66 305 PRO A O 1
ATOM 2318 N N . GLY A 1 306 ? 3.190 4.927 39.732 1.00 65.75 306 GLY A N 1
ATOM 2319 C CA . GLY A 1 306 ? 3.076 3.774 38.835 1.00 65.75 306 GLY A CA 1
ATOM 2320 C C . GLY A 1 306 ? 2.191 3.967 37.597 1.00 65.75 306 GLY A C 1
ATOM 2321 O O . GLY A 1 306 ? 1.954 2.987 36.908 1.00 65.75 306 GLY A O 1
ATOM 2322 N N . LEU A 1 307 ? 1.724 5.184 37.278 1.00 74.38 307 LEU A N 1
ATOM 2323 C CA . LEU A 1 307 ? 1.045 5.485 36.007 1.00 74.38 307 LEU A CA 1
ATOM 2324 C C . LEU A 1 307 ? 1.818 6.513 35.162 1.00 74.38 307 LEU A C 1
ATOM 2326 O O . LEU A 1 307 ? 2.260 7.548 35.663 1.00 74.38 307 LEU A O 1
ATOM 2330 N N . VAL A 1 308 ? 1.914 6.266 33.855 1.00 80.12 308 VAL A N 1
ATOM 2331 C CA . VAL A 1 308 ? 2.356 7.217 32.827 1.00 80.12 308 VAL A CA 1
ATOM 2332 C C . VAL A 1 308 ? 1.124 7.790 32.130 1.00 80.12 308 VAL A C 1
ATOM 2334 O O . VAL A 1 308 ? 0.278 7.056 31.625 1.00 80.12 308 VAL A O 1
ATOM 2337 N N . GLY A 1 309 ? 1.022 9.117 32.089 1.00 82.19 309 GLY A N 1
ATOM 2338 C CA . GLY A 1 309 ? -0.126 9.832 31.532 1.00 82.19 309 GLY A CA 1
ATOM 2339 C C . GLY A 1 309 ? 0.244 10.946 30.545 1.00 82.19 309 GLY A C 1
ATOM 2340 O O . GLY A 1 309 ? 1.421 11.126 30.215 1.00 82.19 309 GLY A O 1
ATOM 2341 N N . PRO A 1 310 ? -0.758 11.709 30.075 1.00 83.75 310 PRO A N 1
ATOM 2342 C CA . PRO A 1 310 ? -0.563 12.869 29.214 1.00 83.75 310 PRO A CA 1
ATOM 2343 C C . PRO A 1 310 ? 0.329 13.950 29.827 1.00 83.75 310 PRO A C 1
ATOM 2345 O O . PRO A 1 310 ? 0.311 14.192 31.035 1.00 83.75 310 PRO A O 1
ATOM 2348 N N . ARG A 1 311 ? 1.084 14.653 28.972 1.00 82.62 311 ARG A N 1
ATOM 2349 C CA . ARG A 1 311 ? 1.909 15.806 29.376 1.00 82.62 311 ARG A CA 1
ATOM 2350 C C . ARG A 1 311 ? 1.136 17.117 29.305 1.00 82.62 311 ARG A C 1
ATOM 2352 O O . ARG A 1 311 ? 1.547 18.100 29.926 1.00 82.62 311 ARG A O 1
ATOM 2359 N N . LYS A 1 312 ? 0.062 17.145 28.519 1.00 83.31 312 LYS A N 1
ATOM 2360 C CA . LYS A 1 312 ? -0.850 18.273 28.347 1.00 83.31 312 LYS A CA 1
ATOM 2361 C C . LYS A 1 312 ? -2.232 17.917 28.885 1.00 83.31 312 LYS A C 1
ATOM 2363 O O . LYS A 1 312 ? -2.507 16.801 29.306 1.00 83.31 312 LYS A O 1
ATOM 2368 N N . THR A 1 313 ? -3.111 18.899 28.897 1.00 84.12 313 THR A N 1
ATOM 2369 C CA . THR A 1 313 ? -4.503 18.763 29.315 1.00 84.12 313 THR A CA 1
ATOM 2370 C C . THR A 1 313 ? -5.421 19.151 28.160 1.00 84.12 313 THR A C 1
ATOM 2372 O O . THR A 1 313 ? -5.004 19.902 27.277 1.00 84.12 313 THR A O 1
ATOM 2375 N N . PRO A 1 314 ? -6.693 18.721 28.160 1.00 86.75 314 PRO A N 1
ATOM 2376 C CA . PRO A 1 314 ? -7.680 19.211 27.197 1.00 86.75 314 PRO A CA 1
ATOM 2377 C C . PRO A 1 314 ? -7.741 20.746 27.100 1.00 86.75 314 PRO A C 1
ATOM 2379 O O . PRO A 1 314 ? -7.935 21.295 26.014 1.00 86.75 314 PRO A O 1
ATOM 2382 N N . ARG A 1 315 ? -7.520 21.465 28.214 1.00 85.38 315 ARG A N 1
ATOM 2383 C CA . ARG A 1 315 ? -7.509 22.941 28.244 1.00 85.38 315 ARG A CA 1
ATOM 2384 C C . ARG A 1 315 ? -6.432 23.541 27.339 1.00 85.38 315 ARG A C 1
ATOM 2386 O O . ARG A 1 315 ? -6.681 24.574 26.724 1.00 85.38 315 ARG A O 1
ATOM 2393 N N . ASP A 1 316 ? -5.291 22.869 27.181 1.00 84.25 316 ASP A N 1
ATOM 2394 C CA . ASP A 1 316 ? -4.218 23.293 26.268 1.00 84.25 316 ASP A CA 1
ATOM 2395 C C . ASP A 1 316 ? -4.639 23.236 24.787 1.00 84.25 316 ASP A C 1
ATOM 2397 O O . ASP A 1 316 ? -3.963 23.796 23.923 1.00 84.25 316 ASP A O 1
ATOM 2401 N N . PHE A 1 317 ? -5.761 22.573 24.492 1.00 85.88 317 PHE A N 1
ATOM 2402 C CA . PHE A 1 317 ? -6.309 22.376 23.152 1.00 85.88 317 PHE A CA 1
ATOM 2403 C C . PHE A 1 317 ? -7.682 23.032 22.948 1.00 85.88 317 PHE A C 1
ATOM 2405 O O . PHE A 1 317 ? -8.313 22.807 21.918 1.00 85.88 317 PHE A O 1
ATOM 2412 N N . GLY A 1 318 ? -8.123 23.880 23.884 1.00 87.19 318 GLY A N 1
ATOM 2413 C CA . GLY A 1 318 ? -9.361 24.654 23.750 1.00 87.19 318 GLY A CA 1
ATOM 2414 C C . GLY A 1 318 ? -10.608 24.020 24.375 1.00 87.19 318 GLY A C 1
ATOM 2415 O O . GLY A 1 318 ? -11.713 24.409 24.007 1.00 87.19 318 GLY A O 1
ATOM 2416 N N . PHE A 1 319 ? -10.448 23.085 25.319 1.00 87.88 319 PHE A N 1
ATOM 2417 C CA . PHE A 1 319 ? -11.551 22.496 26.091 1.00 87.88 319 PHE A CA 1
ATOM 2418 C C . PHE A 1 319 ? -12.437 23.558 26.758 1.00 87.88 319 PHE A C 1
ATOM 2420 O O . PHE A 1 319 ? -11.980 24.286 27.647 1.00 87.88 319 PHE A O 1
ATOM 2427 N N . SER A 1 320 ? -13.690 23.672 26.305 1.00 89.12 320 SER A N 1
ATOM 2428 C CA . SER A 1 320 ? -14.624 24.708 26.764 1.00 89.12 320 SER A CA 1
ATOM 2429 C C . SER A 1 320 ? -16.091 24.403 26.424 1.00 89.12 320 SER A C 1
ATOM 2431 O O . SER A 1 320 ? -16.400 23.504 25.651 1.00 89.12 320 SER A O 1
ATOM 2433 N N . GLY A 1 321 ? -17.025 25.170 26.997 1.00 91.56 321 GLY A N 1
ATOM 2434 C CA . GLY A 1 321 ? -18.441 25.109 26.620 1.00 91.56 321 GLY A CA 1
ATOM 2435 C C . GLY A 1 321 ? -19.094 23.752 26.899 1.00 91.56 321 GLY A C 1
ATOM 2436 O O . GLY A 1 321 ? -19.172 23.336 28.048 1.00 91.56 321 GLY A O 1
ATOM 2437 N N . SER A 1 322 ? -19.601 23.097 25.852 1.00 90.06 322 SER A N 1
ATOM 2438 C CA . SER A 1 322 ? -20.259 21.783 25.921 1.00 90.06 322 SER A CA 1
ATOM 2439 C C . SER A 1 322 ? -19.307 20.602 25.700 1.00 90.06 322 SER A C 1
ATOM 2441 O O . SER A 1 322 ? -19.761 19.476 25.494 1.00 90.06 322 SER A O 1
ATOM 2443 N N . ASP A 1 323 ? -17.996 20.843 25.714 1.00 92.19 323 ASP A N 1
ATOM 2444 C CA . ASP A 1 323 ? -17.001 19.786 25.587 1.00 92.19 323 ASP A CA 1
ATOM 2445 C C . ASP A 1 323 ? -17.023 18.837 26.799 1.00 92.19 323 ASP A C 1
ATOM 2447 O O . ASP A 1 323 ? -17.449 19.182 27.901 1.00 92.19 323 ASP A O 1
ATOM 2451 N N . SER A 1 324 ? -16.523 17.618 26.609 1.00 92.75 324 SER A N 1
ATOM 2452 C CA . SER A 1 324 ? -16.373 16.628 27.682 1.00 92.75 324 SER A CA 1
ATOM 2453 C C . SER A 1 324 ? -14.970 16.032 27.712 1.00 92.75 324 SER A C 1
ATOM 2455 O O . SER A 1 324 ? -14.292 15.934 26.687 1.00 92.75 324 SER A O 1
ATOM 2457 N N . HIS A 1 325 ? -14.529 15.614 28.895 1.00 94.69 325 HIS A N 1
ATOM 2458 C CA . HIS A 1 325 ? -13.230 14.984 29.111 1.00 94.69 325 HIS A CA 1
ATOM 2459 C C . HIS A 1 325 ? -13.408 13.559 29.625 1.00 94.69 325 HIS A C 1
ATOM 2461 O O . HIS A 1 325 ? -13.920 13.348 30.718 1.00 94.69 325 HIS A O 1
ATOM 2467 N N . VAL A 1 326 ? -12.972 12.577 28.841 1.00 94.56 326 VAL A N 1
ATOM 2468 C CA . VAL A 1 326 ? -12.952 11.161 29.211 1.00 94.56 326 VAL A CA 1
ATOM 2469 C C . VAL A 1 326 ? -11.543 10.781 29.651 1.00 94.56 326 VAL A C 1
ATOM 2471 O O . VAL A 1 326 ? -10.587 10.922 28.896 1.00 94.56 326 VAL A O 1
ATOM 2474 N N . VAL A 1 327 ? -11.401 10.271 30.867 1.00 91.25 327 VAL A N 1
ATOM 2475 C CA . VAL A 1 327 ? -10.144 9.765 31.420 1.00 91.25 327 VAL A CA 1
ATOM 2476 C C . VAL A 1 327 ? -10.208 8.247 31.459 1.00 91.25 327 VAL A C 1
ATOM 2478 O O . VAL A 1 327 ? -11.032 7.689 32.180 1.00 91.25 327 VAL A O 1
ATOM 2481 N N . VAL A 1 328 ? -9.338 7.594 30.696 1.00 90.38 328 VAL A N 1
ATOM 2482 C CA . VAL A 1 328 ? -9.176 6.139 30.647 1.00 90.38 328 VAL A CA 1
ATOM 2483 C C . VAL A 1 328 ? -7.960 5.760 31.480 1.00 90.38 328 VAL A C 1
ATOM 2485 O O . VAL A 1 328 ? -6.874 6.304 31.271 1.00 90.38 328 VAL A O 1
ATOM 2488 N N . ASN A 1 329 ? -8.142 4.846 32.426 1.00 85.06 329 ASN A N 1
ATOM 2489 C CA . ASN A 1 329 ? -7.104 4.405 33.347 1.00 85.06 329 ASN A CA 1
ATOM 2490 C C . ASN A 1 329 ? -6.940 2.887 33.248 1.00 85.06 329 ASN A C 1
ATOM 2492 O O . ASN A 1 329 ? -7.881 2.155 33.552 1.00 85.06 329 ASN A O 1
ATOM 2496 N N . ASP A 1 330 ? -5.757 2.437 32.819 1.00 80.06 330 ASP A N 1
ATOM 2497 C CA . ASP A 1 330 ? -5.481 1.010 32.630 1.00 80.06 330 ASP A CA 1
ATOM 2498 C C . ASP A 1 330 ? -5.417 0.234 33.951 1.00 80.06 330 ASP A C 1
ATOM 2500 O O . ASP A 1 330 ? -5.960 -0.859 34.040 1.00 80.06 330 ASP A O 1
ATOM 2504 N N . VAL A 1 331 ? -4.856 0.819 35.016 1.00 77.88 331 VAL A N 1
ATOM 2505 C CA . VAL A 1 331 ? -4.743 0.153 36.330 1.00 77.88 331 VAL A CA 1
ATOM 2506 C C . VAL A 1 331 ? -6.110 -0.089 36.965 1.00 77.88 331 VAL A C 1
ATOM 2508 O O . VAL A 1 331 ? -6.321 -1.115 37.607 1.00 77.88 331 VAL A O 1
ATOM 2511 N N . SER A 1 332 ? -7.047 0.853 36.820 1.00 78.69 332 SER A N 1
ATOM 2512 C CA . SER A 1 332 ? -8.411 0.658 37.323 1.00 78.69 332 SER A CA 1
ATOM 2513 C C . SER A 1 332 ? -9.350 -0.002 36.316 1.00 78.69 332 SER A C 1
ATOM 2515 O O . SER A 1 332 ? -10.482 -0.287 36.692 1.00 78.69 332 SER A O 1
ATOM 2517 N N . GLU A 1 333 ? -8.911 -0.217 35.072 1.00 87.12 333 GLU A N 1
ATOM 2518 C CA . GLU A 1 333 ? -9.724 -0.711 33.951 1.00 87.12 333 GLU A CA 1
ATOM 2519 C C . GLU A 1 333 ? -11.061 0.048 33.804 1.00 87.12 333 GLU A C 1
ATOM 2521 O O . GLU A 1 333 ? -12.135 -0.530 33.590 1.00 87.12 333 GLU A O 1
ATOM 2526 N N . THR A 1 334 ? -11.017 1.378 33.944 1.00 87.94 334 THR A N 1
ATOM 2527 C CA . THR A 1 334 ? -12.209 2.236 33.849 1.00 87.94 334 THR A CA 1
ATOM 2528 C C . THR A 1 334 ? -12.003 3.467 32.978 1.00 87.94 334 THR A C 1
ATOM 2530 O O . THR A 1 334 ? -10.904 4.007 32.845 1.00 87.94 334 THR A O 1
ATOM 2533 N N . ALA A 1 335 ? -13.109 3.940 32.402 1.00 91.81 335 ALA A N 1
ATOM 2534 C CA . ALA A 1 335 ? -13.230 5.248 31.778 1.00 91.81 335 ALA A CA 1
ATOM 2535 C C . ALA A 1 335 ? -14.196 6.123 32.588 1.00 91.81 335 ALA A C 1
ATOM 2537 O O . ALA A 1 335 ? -15.321 5.714 32.884 1.00 91.81 335 ALA A O 1
ATOM 2538 N N . ARG A 1 336 ? -13.768 7.342 32.922 1.00 91.88 336 ARG A N 1
ATOM 2539 C CA . ARG A 1 336 ? -14.569 8.353 33.629 1.00 91.88 336 ARG A CA 1
ATOM 2540 C C . ARG A 1 336 ? -14.759 9.580 32.756 1.00 91.88 336 ARG A C 1
ATOM 2542 O O . ARG A 1 336 ? -13.769 10.122 32.280 1.00 91.88 336 ARG A O 1
ATOM 2549 N N . ALA A 1 337 ? -15.991 10.040 32.578 1.00 89.25 337 ALA A N 1
ATOM 2550 C CA . ALA A 1 337 ? -16.274 11.273 31.850 1.00 89.25 337 ALA A CA 1
ATOM 2551 C C . ALA A 1 337 ? -16.590 12.430 32.788 1.00 89.25 337 ALA A C 1
ATOM 2553 O O . ALA A 1 337 ? -17.317 12.255 33.767 1.00 89.25 337 ALA A O 1
ATOM 2554 N N . TYR A 1 338 ? -16.106 13.614 32.436 1.00 90.25 338 TYR A N 1
ATOM 2555 C CA . TYR A 1 338 ? -16.311 14.857 33.161 1.00 90.25 338 TYR A CA 1
ATOM 2556 C C . TYR A 1 338 ? -16.747 15.973 32.212 1.00 90.25 338 TYR A C 1
ATOM 2558 O O . TYR A 1 338 ? -16.377 15.972 31.036 1.00 90.25 338 TYR A O 1
ATOM 2566 N N . ASP A 1 339 ? -17.508 16.933 32.728 1.00 86.06 339 ASP A N 1
ATOM 2567 C CA . ASP A 1 339 ? -17.782 18.188 32.025 1.00 86.06 339 ASP A CA 1
ATOM 2568 C C . ASP A 1 339 ? -16.648 19.215 32.201 1.00 86.06 339 ASP A C 1
ATOM 2570 O O . ASP A 1 339 ? -15.641 18.966 32.871 1.00 86.06 339 ASP A O 1
ATOM 2574 N N . VAL A 1 340 ? -16.808 20.394 31.593 1.00 83.12 340 VAL A N 1
ATOM 2575 C CA . VAL A 1 340 ? -15.821 21.486 31.645 1.00 83.12 340 VAL A CA 1
ATOM 2576 C C . VAL A 1 340 ? -15.619 22.078 33.043 1.00 83.12 340 VAL A C 1
ATOM 2578 O O . VAL A 1 340 ? -14.584 22.700 33.304 1.00 83.12 340 VAL A O 1
ATOM 2581 N N . GLU A 1 341 ? -16.572 21.868 33.955 1.00 80.50 341 GLU A N 1
ATOM 2582 C CA . GLU A 1 341 ? -16.461 22.237 35.368 1.00 80.50 341 GLU A CA 1
ATOM 2583 C C . GLU A 1 341 ? -15.810 21.139 36.228 1.00 80.50 341 GLU A C 1
ATOM 2585 O O . GLU A 1 341 ? -15.601 21.344 37.425 1.00 80.50 341 GLU A O 1
ATOM 2590 N N . GLY A 1 342 ? -15.474 19.984 35.644 1.00 79.94 342 GLY A N 1
ATOM 2591 C CA . GLY A 1 342 ? -14.858 18.852 36.337 1.00 79.94 342 GLY A CA 1
ATOM 2592 C C . GLY A 1 342 ? -15.846 17.979 37.116 1.00 79.94 342 GLY A C 1
ATOM 2593 O O . GLY A 1 342 ? -15.428 17.184 37.967 1.00 79.94 342 GLY A O 1
ATOM 2594 N N . ARG A 1 343 ? -17.156 18.102 36.859 1.00 81.94 343 ARG A N 1
ATOM 2595 C CA . ARG A 1 343 ? -18.180 17.239 37.465 1.00 81.94 343 ARG A CA 1
ATOM 2596 C C . ARG A 1 343 ? -18.208 15.897 36.748 1.00 81.94 343 ARG A C 1
ATOM 2598 O O . ARG A 1 343 ? -18.249 15.843 35.523 1.00 81.94 343 ARG A O 1
ATOM 2605 N N . LEU A 1 344 ? -18.213 14.811 37.520 1.00 88.06 344 LEU A N 1
ATOM 2606 C CA . LEU A 1 344 ? -18.298 13.452 36.988 1.00 88.06 344 LEU A CA 1
ATOM 2607 C C . LEU A 1 344 ? -19.677 13.211 36.359 1.00 88.06 344 LEU A C 1
ATOM 2609 O O . LEU A 1 344 ? -20.702 13.333 37.030 1.00 88.06 344 LEU A O 1
ATOM 2613 N N . LEU A 1 345 ? -19.685 12.829 35.086 1.00 87.44 345 LEU A N 1
ATOM 2614 C CA . LEU A 1 345 ? -20.877 12.476 34.319 1.00 87.44 345 LEU A CA 1
ATOM 2615 C C . LEU A 1 345 ? -21.184 10.979 34.435 1.00 87.44 345 LEU A C 1
ATOM 2617 O O . LEU A 1 345 ? -22.332 10.594 34.656 1.00 87.44 345 LEU A O 1
ATOM 2621 N N . TRP A 1 346 ? -20.161 10.133 34.290 1.00 93.19 346 TRP A N 1
ATOM 2622 C CA . TRP A 1 346 ? -20.272 8.678 34.414 1.00 93.19 346 TRP A CA 1
ATOM 2623 C C . TRP A 1 346 ? -18.906 8.007 34.600 1.00 93.19 346 TRP A C 1
ATOM 2625 O O . TRP A 1 346 ? -17.866 8.576 34.272 1.00 93.19 346 TRP A O 1
ATOM 2635 N N . GLU A 1 347 ? -18.935 6.768 35.094 1.00 92.25 347 GLU A N 1
ATOM 2636 C CA . GLU A 1 347 ? -17.805 5.839 35.165 1.00 92.25 347 GLU A CA 1
ATOM 2637 C C . GLU A 1 347 ? -18.255 4.475 34.636 1.00 92.25 347 GLU A C 1
ATOM 2639 O O . GLU A 1 347 ? -19.309 3.977 35.037 1.00 92.25 347 GLU A O 1
ATOM 2644 N N . ILE A 1 348 ? -17.477 3.892 33.726 1.00 91.44 348 ILE A N 1
ATOM 2645 C CA . ILE A 1 348 ? -17.772 2.608 33.075 1.00 91.44 348 ILE A CA 1
ATOM 2646 C C . ILE A 1 348 ? -16.498 1.764 32.928 1.00 91.44 348 ILE A C 1
ATOM 2648 O O . ILE A 1 348 ? -15.401 2.329 32.918 1.00 91.44 348 ILE A O 1
ATOM 2652 N N . PRO A 1 349 ? -16.615 0.430 32.784 1.00 91.56 349 PRO A N 1
ATOM 2653 C CA . PRO A 1 349 ? -15.478 -0.430 32.466 1.00 91.56 349 PRO A CA 1
ATOM 2654 C C . PRO A 1 349 ? -14.833 -0.047 31.130 1.00 91.56 349 PRO A C 1
ATOM 2656 O O . PRO A 1 349 ? -15.539 0.198 30.147 1.00 91.56 349 PRO A O 1
ATOM 2659 N N . ALA A 1 350 ? -13.502 -0.023 31.087 1.00 90.50 350 ALA A N 1
ATOM 2660 C CA . ALA A 1 350 ? -12.749 0.191 29.859 1.00 90.50 350 ALA A CA 1
ATOM 2661 C C . ALA A 1 350 ? -11.370 -0.478 29.906 1.00 90.50 350 ALA A C 1
ATOM 2663 O O . ALA A 1 350 ? -10.733 -0.505 30.949 1.00 90.50 350 ALA A O 1
ATOM 2664 N N . LEU A 1 351 ? -10.872 -0.949 28.762 1.00 87.19 351 LEU A N 1
ATOM 2665 C CA . LEU A 1 351 ? -9.490 -1.433 28.641 1.00 87.19 351 LEU A CA 1
ATOM 2666 C C . LEU A 1 351 ? -8.697 -0.555 27.679 1.00 87.19 351 LEU A C 1
ATOM 2668 O O . LEU A 1 351 ? -9.157 -0.302 26.566 1.00 87.19 351 LEU A O 1
ATOM 2672 N N . ALA A 1 352 ? -7.495 -0.141 28.079 1.00 79.50 352 ALA A N 1
ATOM 2673 C CA . ALA A 1 352 ? -6.520 0.519 27.207 1.00 79.50 352 ALA A CA 1
ATOM 2674 C C . ALA A 1 352 ? -5.271 -0.351 26.959 1.00 79.50 352 ALA A C 1
ATOM 2676 O O . ALA A 1 352 ? -4.316 0.103 26.322 1.00 79.50 352 ALA A O 1
ATOM 2677 N N . ARG A 1 353 ? -5.295 -1.601 27.439 1.00 72.75 353 ARG A N 1
ATOM 2678 C CA . ARG A 1 353 ? -4.194 -2.558 27.364 1.00 72.75 353 ARG A CA 1
ATOM 2679 C C . ARG A 1 353 ? -4.055 -3.247 26.005 1.00 72.75 353 ARG A C 1
ATOM 2681 O O . ARG A 1 353 ? -5.024 -3.602 25.322 1.00 72.75 353 ARG A O 1
ATOM 2688 N N . GLY A 1 354 ? -2.797 -3.467 25.663 1.00 62.38 354 GLY A N 1
ATOM 2689 C CA . GLY A 1 354 ? -2.245 -4.171 24.524 1.00 62.38 354 GLY A CA 1
ATOM 2690 C C . GLY A 1 354 ? -2.178 -5.686 24.712 1.00 62.38 354 GLY A C 1
ATOM 2691 O O . GLY A 1 354 ? -2.242 -6.191 25.827 1.00 62.38 354 GLY A O 1
ATOM 2692 N N . GLN A 1 355 ? -1.949 -6.443 23.636 1.00 55.22 355 GLN A N 1
ATOM 2693 C CA . GLN A 1 355 ? -1.622 -7.883 23.728 1.00 55.22 355 GLN A CA 1
ATOM 2694 C C . GLN A 1 355 ? -0.130 -8.156 24.049 1.00 55.22 355 GLN A C 1
ATOM 2696 O O . GLN A 1 355 ? 0.318 -9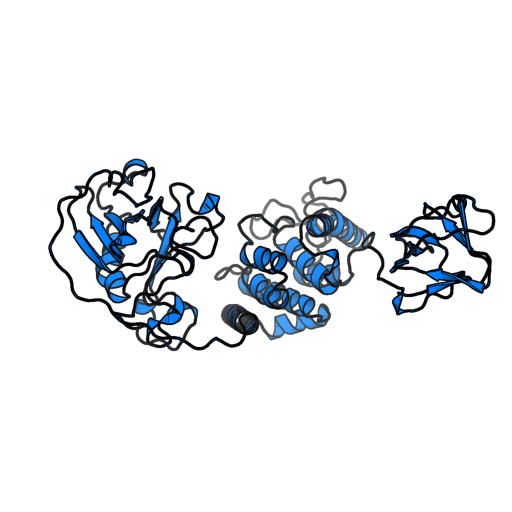.302 23.974 1.00 55.22 355 GLN A O 1
ATOM 2701 N N . GLY A 1 356 ? 0.642 -7.108 24.371 1.00 51.88 356 GLY A N 1
ATOM 2702 C CA . GLY A 1 356 ? 2.067 -7.152 24.726 1.00 51.88 356 GLY A CA 1
ATOM 2703 C C . GLY A 1 356 ? 2.333 -7.327 26.230 1.00 51.88 356 GLY A C 1
ATOM 2704 O O . GLY A 1 356 ? 1.439 -7.693 26.986 1.00 51.88 356 GLY A O 1
ATOM 2705 N N . ARG A 1 357 ? 3.582 -7.098 26.670 1.00 45.00 357 ARG A N 1
ATOM 2706 C CA . ARG A 1 357 ? 3.934 -7.023 28.107 1.00 45.00 357 ARG A CA 1
ATOM 2707 C C . ARG A 1 357 ? 3.505 -5.671 28.699 1.00 45.00 357 ARG A C 1
ATOM 2709 O O . ARG A 1 357 ? 3.435 -4.704 27.948 1.00 45.00 357 ARG A O 1
ATOM 2716 N N . GLU A 1 358 ? 3.279 -5.628 30.016 1.00 45.09 358 GLU A N 1
ATOM 2717 C CA . GLU A 1 358 ? 2.688 -4.523 30.815 1.00 45.09 358 GLU A CA 1
ATOM 2718 C C . GLU A 1 358 ? 3.495 -3.197 30.854 1.00 45.09 358 GLU A C 1
ATOM 2720 O O . GLU A 1 358 ? 3.258 -2.356 31.709 1.00 45.09 358 GLU A O 1
ATOM 2725 N N . ASP A 1 359 ? 4.452 -2.985 29.946 1.00 46.09 359 ASP A N 1
ATOM 2726 C CA . ASP A 1 359 ? 5.370 -1.836 29.938 1.00 46.09 359 ASP A CA 1
ATOM 2727 C C . ASP A 1 359 ? 5.783 -1.362 28.523 1.00 46.09 359 ASP A C 1
ATOM 2729 O O . ASP A 1 359 ? 6.723 -0.575 28.358 1.00 46.09 359 ASP A O 1
ATOM 2733 N N . GLN A 1 360 ? 5.103 -1.820 27.463 1.00 53.06 360 GLN A N 1
ATOM 2734 C CA . GLN A 1 360 ? 5.547 -1.618 26.074 1.00 53.06 360 GLN A CA 1
ATOM 2735 C C . GLN A 1 360 ? 4.669 -0.682 25.237 1.00 53.06 360 GLN A C 1
ATOM 2737 O O . GLN A 1 360 ? 4.500 -0.910 24.048 1.00 53.06 360 GLN A O 1
ATOM 2742 N N . TYR A 1 361 ? 4.196 0.456 25.746 1.00 51.44 361 TYR A N 1
ATOM 2743 C CA . TYR A 1 361 ? 3.445 1.450 24.943 1.00 51.44 361 TYR A CA 1
ATOM 2744 C C . TYR A 1 361 ? 4.236 2.098 23.771 1.00 51.44 361 TYR A C 1
ATOM 2746 O O . TYR A 1 361 ? 3.703 2.939 23.041 1.00 51.44 361 TYR A O 1
ATOM 2754 N N . ARG A 1 362 ? 5.510 1.723 23.572 1.00 49.81 362 ARG A N 1
ATOM 2755 C CA . ARG A 1 362 ? 6.418 2.231 22.521 1.00 49.81 362 ARG A CA 1
ATOM 2756 C C . ARG A 1 362 ? 6.472 1.372 21.249 1.00 49.81 362 ARG A C 1
ATOM 2758 O O . ARG A 1 362 ? 7.040 1.836 20.264 1.00 49.81 362 ARG A O 1
ATOM 2765 N N . ASP A 1 363 ? 5.886 0.175 21.264 1.00 51.97 363 ASP A N 1
ATOM 2766 C CA . ASP A 1 363 ? 5.864 -0.759 20.130 1.00 51.97 363 ASP A CA 1
ATOM 2767 C C . ASP A 1 363 ? 4.508 -0.744 19.387 1.00 51.97 363 ASP A C 1
ATOM 2769 O O . ASP A 1 363 ? 3.507 -0.211 19.863 1.00 51.97 363 ASP A O 1
ATOM 2773 N N . THR A 1 364 ? 4.452 -1.300 18.174 1.00 48.88 364 THR A N 1
ATOM 2774 C CA . THR A 1 364 ? 3.307 -1.174 17.243 1.00 48.88 364 THR A CA 1
ATOM 2775 C C . THR A 1 364 ? 2.197 -2.223 17.444 1.00 48.88 364 THR A C 1
ATOM 2777 O O . THR A 1 364 ? 1.353 -2.414 16.570 1.00 48.88 364 THR A O 1
ATOM 2780 N N . SER A 1 365 ? 2.181 -2.952 18.568 1.00 50.28 365 SER A N 1
ATOM 2781 C CA . SER A 1 365 ? 1.227 -4.053 18.851 1.00 50.28 365 SER A CA 1
ATOM 2782 C C . SER A 1 365 ? 0.874 -4.180 20.340 1.00 50.28 365 SER A C 1
ATOM 2784 O O . SER A 1 365 ? 0.632 -5.271 20.857 1.00 50.28 365 SER A O 1
ATOM 2786 N N . THR A 1 366 ? 0.879 -3.053 21.041 1.00 57.94 366 THR A N 1
ATOM 2787 C CA . THR A 1 366 ? 0.869 -2.969 22.508 1.00 57.94 366 THR A CA 1
ATOM 2788 C C . THR A 1 366 ? -0.088 -1.866 22.986 1.00 57.94 366 THR A C 1
ATOM 2790 O O . THR A 1 366 ? -0.908 -1.392 22.198 1.00 57.94 366 THR A O 1
ATOM 2793 N N . ASP A 1 367 ? -0.048 -1.492 24.267 1.00 59.31 367 ASP A N 1
ATOM 2794 C CA . ASP A 1 367 ? -1.038 -0.625 24.928 1.00 59.31 367 ASP A CA 1
ATOM 2795 C C . ASP A 1 367 ? -1.290 0.698 24.200 1.00 59.31 367 ASP A C 1
ATOM 2797 O O . ASP A 1 367 ? -0.412 1.211 23.500 1.00 59.31 367 ASP A O 1
ATOM 2801 N N . THR A 1 368 ? -2.483 1.274 24.356 1.00 70.62 368 THR A N 1
ATOM 2802 C CA . THR A 1 368 ? -2.806 2.605 23.823 1.00 70.62 368 THR A CA 1
ATOM 2803 C C . THR A 1 368 ? -1.808 3.632 24.373 1.00 70.62 368 THR A C 1
ATOM 2805 O O . THR A 1 368 ? -1.683 3.727 25.595 1.00 70.62 368 THR A O 1
ATOM 2808 N N . PRO A 1 369 ? -1.099 4.429 23.549 1.00 79.00 369 PRO A N 1
ATOM 2809 C CA . PRO A 1 369 ? -0.093 5.347 24.064 1.00 79.00 369 PRO A CA 1
ATOM 2810 C C . PRO A 1 369 ? -0.697 6.320 25.090 1.00 79.00 369 PRO A C 1
ATOM 2812 O O . PRO A 1 369 ? -1.774 6.876 24.846 1.00 79.00 369 PRO A O 1
ATOM 2815 N N . PRO A 1 370 ? -0.031 6.556 26.229 1.00 84.69 370 PRO A N 1
ATOM 2816 C CA . PRO A 1 370 ? -0.501 7.540 27.189 1.00 84.69 370 PRO A CA 1
ATOM 2817 C C . PRO A 1 370 ? -0.404 8.946 26.582 1.00 84.69 370 PRO A C 1
ATOM 2819 O O . PRO A 1 370 ? 0.606 9.299 25.968 1.00 84.69 370 PRO A O 1
ATOM 2822 N N . GLY A 1 371 ? -1.461 9.745 26.725 1.00 87.38 371 GLY A N 1
ATOM 2823 C CA . GLY A 1 371 ? -1.566 11.040 26.049 1.00 87.38 371 GLY A CA 1
ATOM 2824 C C . GLY A 1 371 ? -2.985 11.601 25.983 1.00 87.38 371 GLY A C 1
ATOM 2825 O O . GLY A 1 371 ? -3.938 10.956 26.430 1.00 87.38 371 GLY A O 1
ATOM 2826 N N . VAL A 1 372 ? -3.115 12.827 25.462 1.00 87.81 372 VAL A N 1
ATOM 2827 C CA . VAL A 1 372 ? -4.411 13.445 25.148 1.00 87.81 372 VAL A CA 1
ATOM 2828 C C . VAL A 1 372 ? -4.746 13.210 23.680 1.00 87.81 372 VAL A C 1
ATOM 2830 O O . VAL A 1 372 ? -3.940 13.466 22.782 1.00 87.81 372 VAL A O 1
ATOM 2833 N N . TYR A 1 373 ? -5.976 12.777 23.460 1.00 91.19 373 TYR A N 1
ATOM 2834 C CA . TYR A 1 373 ? -6.610 12.584 22.171 1.00 91.19 373 TYR A CA 1
ATOM 2835 C C . TYR A 1 373 ? -7.870 13.437 22.071 1.00 91.19 373 TYR A C 1
ATOM 2837 O O . TYR A 1 373 ? -8.434 13.870 23.080 1.00 91.19 373 TYR A O 1
ATOM 2845 N N . ARG A 1 374 ? -8.357 13.622 20.849 1.00 92.69 374 ARG A N 1
ATOM 2846 C CA . ARG A 1 374 ? -9.694 14.147 20.568 1.00 92.69 374 ARG A CA 1
ATOM 2847 C C . ARG A 1 374 ? -10.453 13.145 19.716 1.00 92.69 374 ARG A C 1
ATOM 2849 O O . ARG A 1 374 ? -9.908 12.670 18.730 1.00 92.69 374 ARG A O 1
ATOM 2856 N N . ILE A 1 375 ? -11.703 12.846 20.059 1.00 90.81 375 ILE A N 1
ATOM 2857 C CA . ILE A 1 375 ? -12.552 12.050 19.167 1.00 90.81 375 ILE A CA 1
ATOM 2858 C C . ILE A 1 375 ? -12.766 12.840 17.872 1.00 90.81 375 ILE A C 1
ATOM 2860 O O . ILE A 1 375 ? -13.246 13.978 17.900 1.00 90.81 375 ILE A O 1
ATOM 2864 N N . ALA A 1 376 ? -12.380 12.247 16.744 1.00 80.44 376 ALA A N 1
ATOM 2865 C CA . ALA A 1 376 ? -12.557 12.833 15.428 1.00 80.44 376 ALA A CA 1
ATOM 2866 C C . ALA A 1 376 ? -14.047 13.005 15.117 1.00 80.44 376 ALA A C 1
ATOM 2868 O O . ALA A 1 376 ? -14.911 12.289 15.624 1.00 80.44 376 ALA A O 1
ATOM 2869 N N . LYS A 1 377 ? -14.366 13.913 14.190 1.00 73.25 377 LYS A N 1
ATOM 2870 C CA . LYS A 1 377 ? -15.763 14.133 13.771 1.00 73.25 377 LYS A CA 1
ATOM 2871 C C . LYS A 1 377 ? -16.419 12.898 13.145 1.00 73.25 377 LYS A C 1
ATOM 2873 O O . LYS A 1 377 ? -17.644 12.834 13.074 1.00 73.25 377 LYS A O 1
ATOM 2878 N N . LYS A 1 378 ? -15.627 11.949 12.641 1.00 76.69 378 LYS A N 1
ATOM 2879 C CA . LYS A 1 378 ? -16.137 10.732 12.014 1.00 76.69 378 LYS A CA 1
ATOM 2880 C C . LYS A 1 378 ? -16.403 9.673 13.086 1.00 76.69 378 LYS A C 1
ATOM 2882 O O . LYS A 1 378 ? -15.478 9.182 13.723 1.00 76.69 378 LYS A O 1
ATOM 2887 N N . VAL A 1 379 ? -17.675 9.315 13.240 1.00 86.50 379 VAL A N 1
ATOM 2888 C CA . VAL A 1 379 ? -18.138 8.218 14.098 1.00 86.50 379 VAL A CA 1
ATOM 2889 C C . VAL A 1 379 ? -18.758 7.146 13.214 1.00 86.50 379 VAL A C 1
ATOM 2891 O O . VAL A 1 379 ? -19.647 7.440 12.411 1.00 86.50 379 VAL A O 1
ATOM 2894 N N . TYR A 1 380 ? -18.313 5.906 13.372 1.00 90.69 380 TYR A N 1
ATOM 2895 C CA . TYR A 1 380 ? -18.903 4.751 12.703 1.00 90.69 380 TYR A CA 1
ATOM 2896 C C . TYR A 1 380 ? -20.043 4.221 13.577 1.00 90.69 380 TYR A C 1
ATOM 2898 O O . TYR A 1 380 ? -19.835 3.951 14.758 1.00 90.69 380 TYR A O 1
ATOM 2906 N N . ARG A 1 381 ? -21.258 4.147 13.017 1.00 93.06 381 ARG A N 1
ATOM 2907 C CA . ARG A 1 381 ? -22.510 3.802 13.721 1.00 93.06 381 ARG A CA 1
ATOM 2908 C C . ARG A 1 381 ? -23.115 2.503 13.181 1.00 93.06 381 ARG A C 1
ATOM 2910 O O . ARG A 1 381 ? -24.262 2.479 12.738 1.00 93.06 381 ARG A O 1
ATOM 2917 N N . ASP A 1 382 ? -22.326 1.434 13.146 1.00 89.25 382 ASP A N 1
ATOM 2918 C CA . ASP A 1 382 ? -22.705 0.161 12.523 1.00 89.25 382 ASP A CA 1
ATOM 2919 C C . ASP A 1 382 ? -24.000 -0.438 13.093 1.00 89.25 382 ASP A C 1
ATOM 2921 O O . ASP A 1 382 ? -24.796 -0.997 12.341 1.00 89.25 382 ASP A O 1
ATOM 2925 N N . TYR A 1 383 ? -24.251 -0.277 14.396 1.00 90.69 383 TYR A N 1
ATOM 2926 C CA . TYR A 1 383 ? -25.479 -0.771 15.029 1.00 90.69 383 TYR A CA 1
ATOM 2927 C C . TYR A 1 383 ? -26.749 -0.055 14.566 1.00 90.69 383 TYR A C 1
ATOM 2929 O O . TYR A 1 383 ? -27.794 -0.686 14.457 1.00 90.69 383 TYR A O 1
ATOM 2937 N N . GLU A 1 384 ? -26.677 1.242 14.260 1.00 90.19 384 GLU A N 1
ATOM 2938 C CA . GLU A 1 384 ? -27.831 1.990 13.737 1.00 90.19 384 GLU A CA 1
ATOM 2939 C C . GLU A 1 384 ? -28.148 1.599 12.295 1.00 90.19 384 GLU A C 1
ATOM 2941 O O . GLU A 1 384 ? -29.309 1.612 11.888 1.00 90.19 384 GLU A O 1
ATOM 2946 N N . GLN A 1 385 ? -27.117 1.242 11.528 1.00 88.69 385 GLN A N 1
ATOM 2947 C CA . GLN A 1 385 ? -27.272 0.797 10.146 1.00 88.69 385 GLN A CA 1
ATOM 2948 C C . GLN A 1 385 ? -27.870 -0.609 10.078 1.00 88.69 385 GLN A C 1
ATOM 2950 O O . GLN A 1 385 ? -28.725 -0.874 9.235 1.00 88.69 385 GLN A O 1
ATOM 2955 N N . ASP A 1 386 ? -27.408 -1.510 10.947 1.00 87.25 386 ASP A N 1
ATOM 2956 C CA . ASP A 1 386 ? -27.836 -2.905 10.971 1.00 87.25 386 ASP A CA 1
ATOM 2957 C C . ASP A 1 386 ? -27.710 -3.499 12.388 1.00 87.25 386 ASP A C 1
ATOM 2959 O O . ASP A 1 386 ? -26.645 -3.997 12.764 1.00 87.25 386 ASP A O 1
ATOM 2963 N N . PRO A 1 387 ? -28.789 -3.471 13.194 1.00 88.69 387 PRO A N 1
ATOM 2964 C CA . PRO A 1 387 ? -28.765 -3.979 14.566 1.00 88.69 387 PRO A CA 1
ATOM 2965 C C . PRO A 1 387 ? -28.585 -5.500 14.670 1.00 88.69 387 PRO A C 1
ATOM 2967 O O . PRO A 1 387 ? -28.141 -5.993 15.710 1.00 88.69 387 PRO A O 1
ATOM 2970 N N . SER A 1 388 ? -28.935 -6.249 13.618 1.00 88.44 388 SER A N 1
ATOM 2971 C CA . SER A 1 388 ? -28.909 -7.717 13.588 1.00 88.44 388 SER A CA 1
ATOM 2972 C C . SER A 1 388 ? -28.108 -8.223 12.382 1.00 88.44 388 SER A C 1
ATOM 2974 O O . SER A 1 388 ? -28.648 -8.937 11.527 1.00 88.44 388 SER A O 1
ATOM 2976 N N . PRO A 1 389 ? -26.814 -7.885 12.317 1.00 85.00 389 PRO A N 1
ATOM 2977 C CA . PRO A 1 389 ? -26.018 -8.120 11.137 1.00 85.00 389 PRO A CA 1
ATOM 2978 C C . PRO A 1 389 ? -25.645 -9.589 10.983 1.00 85.00 389 PRO A C 1
ATOM 2980 O O . PRO A 1 389 ? -25.530 -10.351 11.947 1.00 85.00 389 PRO A O 1
ATOM 2983 N N . THR A 1 390 ? -25.359 -9.986 9.748 1.00 88.06 390 THR A N 1
ATOM 2984 C CA . THR A 1 390 ? -24.550 -11.182 9.505 1.00 88.06 390 THR A CA 1
ATOM 2985 C C . THR A 1 390 ? -23.090 -10.912 9.870 1.00 88.06 390 THR A C 1
ATOM 2987 O O . THR A 1 390 ? -22.665 -9.761 9.973 1.00 88.06 390 THR A O 1
ATOM 2990 N N . TYR A 1 391 ? -22.305 -11.976 10.057 1.00 87.62 391 TYR A N 1
ATOM 2991 C CA . TYR A 1 391 ? -20.880 -11.857 10.369 1.00 87.62 391 TYR A CA 1
ATOM 2992 C C . TYR A 1 391 ? -20.146 -10.929 9.389 1.00 87.62 391 TYR A C 1
ATOM 2994 O O . TYR A 1 391 ? -20.241 -11.091 8.174 1.00 87.62 391 TYR A O 1
ATOM 3002 N N . SER A 1 392 ? -19.370 -10.002 9.945 1.00 84.81 392 SER A N 1
ATOM 3003 C CA . SER A 1 392 ? -18.361 -9.209 9.245 1.00 84.81 392 SER A CA 1
ATOM 3004 C C . SER A 1 392 ? -17.123 -9.136 10.134 1.00 84.81 392 SER A C 1
ATOM 3006 O O . SER A 1 392 ? -17.244 -8.984 11.351 1.00 84.81 392 SER A O 1
ATOM 3008 N N . ALA A 1 393 ? -15.932 -9.260 9.544 1.00 80.00 393 ALA A N 1
ATOM 3009 C CA . ALA A 1 393 ? -14.676 -9.151 10.282 1.00 80.00 393 ALA A CA 1
ATOM 3010 C C . ALA A 1 393 ? -14.513 -7.759 10.914 1.00 80.00 393 ALA A C 1
ATOM 3012 O O . ALA A 1 393 ? -14.060 -7.659 12.057 1.00 80.00 393 ALA A O 1
ATOM 3013 N N . ASP A 1 394 ? -14.963 -6.712 10.220 1.00 82.56 394 ASP A N 1
ATOM 3014 C CA . ASP A 1 394 ? -14.933 -5.338 10.718 1.00 82.56 394 ASP A CA 1
ATOM 3015 C C . ASP A 1 394 ? -15.894 -5.189 11.900 1.00 82.56 394 ASP A C 1
ATOM 3017 O O . ASP A 1 394 ? -15.468 -4.852 13.000 1.00 82.56 394 ASP A O 1
ATOM 3021 N N . ARG A 1 395 ? -17.163 -5.590 11.755 1.00 87.12 395 ARG A N 1
ATOM 3022 C CA . ARG A 1 395 ? -18.149 -5.557 12.856 1.00 87.12 395 ARG A CA 1
ATOM 3023 C C . ARG A 1 395 ? -17.759 -6.449 14.036 1.00 87.12 395 ARG A C 1
ATOM 3025 O O . ARG A 1 395 ? -18.034 -6.115 15.184 1.00 87.12 395 ARG A O 1
ATOM 3032 N N . CYS A 1 396 ? -17.080 -7.564 13.778 1.00 87.50 396 CYS A N 1
ATOM 3033 C CA . CYS A 1 396 ? -16.509 -8.417 14.817 1.00 87.50 396 CYS A CA 1
ATOM 3034 C C . CYS A 1 396 ? -15.352 -7.719 15.548 1.00 87.50 396 CYS A C 1
ATOM 3036 O O . CYS A 1 396 ? -15.207 -7.862 16.755 1.00 87.50 396 CYS A O 1
ATOM 3038 N N . SER A 1 397 ? -14.539 -6.922 14.857 1.00 85.44 397 SER A N 1
ATOM 3039 C CA . SER A 1 397 ? -13.421 -6.186 15.462 1.00 85.44 397 SER A CA 1
ATOM 3040 C C . SER A 1 397 ? -13.898 -4.953 16.237 1.00 85.44 397 SER 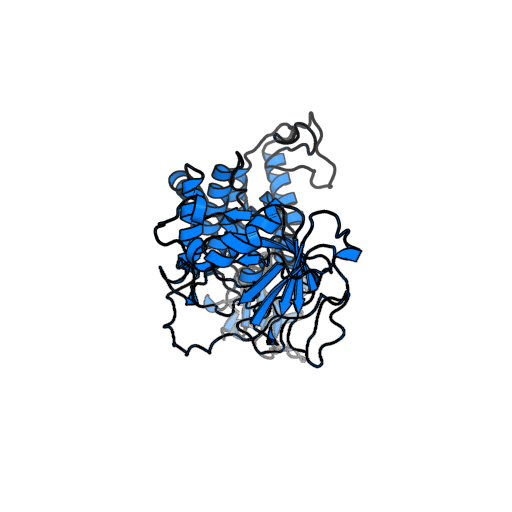A C 1
ATOM 3042 O O . SER A 1 397 ? -13.439 -4.690 17.357 1.00 85.44 397 SER A O 1
ATOM 3044 N N . TYR A 1 398 ? -14.860 -4.238 15.659 1.00 89.50 398 TYR A N 1
ATOM 3045 C CA . TYR A 1 398 ? -15.254 -2.884 16.026 1.00 89.50 398 TYR A CA 1
ATOM 3046 C C . TYR A 1 398 ? -16.545 -2.805 16.846 1.00 89.50 398 TYR A C 1
ATOM 3048 O O . TYR A 1 398 ? -16.640 -1.982 17.752 1.00 89.50 398 TYR A O 1
ATOM 3056 N N . GLY A 1 399 ? -17.474 -3.744 16.672 1.00 93.25 399 GLY A N 1
ATOM 3057 C CA . GLY A 1 399 ? -18.758 -3.751 17.372 1.00 93.25 399 GLY A CA 1
ATOM 3058 C C . GLY A 1 399 ? -19.692 -2.643 16.893 1.00 93.25 399 GLY A C 1
ATOM 3059 O O . GLY A 1 399 ? -19.651 -2.245 15.734 1.00 93.25 399 GLY A O 1
ATOM 3060 N N . TRP A 1 400 ? -20.562 -2.174 17.784 1.00 95.69 400 TRP A N 1
ATOM 3061 C CA . TRP A 1 400 ? -21.682 -1.293 17.446 1.00 95.69 400 TRP A CA 1
ATOM 3062 C C . TRP A 1 400 ? -21.257 0.094 16.968 1.00 95.69 400 TRP A C 1
ATOM 3064 O O . TRP A 1 400 ? -21.908 0.658 16.088 1.00 95.69 400 TRP A O 1
ATOM 3074 N N . TYR A 1 401 ? -20.196 0.634 17.574 1.00 93.88 401 TYR A N 1
ATOM 3075 C CA . TYR A 1 401 ? -19.691 1.976 17.313 1.00 93.88 401 TYR A CA 1
ATOM 3076 C C . TYR A 1 401 ? -18.164 2.015 17.372 1.00 93.88 401 TYR A C 1
ATOM 3078 O O . TYR A 1 401 ? -17.556 1.337 18.205 1.00 93.88 401 TYR A O 1
ATOM 3086 N N . SER A 1 402 ? -17.559 2.852 16.525 1.00 92.19 402 SER A N 1
ATOM 3087 C CA . SER A 1 402 ? -16.127 3.184 16.578 1.00 92.19 402 SER A CA 1
ATOM 3088 C C . SER A 1 402 ? -15.898 4.680 16.434 1.00 92.19 402 SER A C 1
ATOM 3090 O O . SER A 1 402 ? -16.548 5.345 15.623 1.00 92.19 402 SER A O 1
ATOM 3092 N N . PHE A 1 403 ? -14.960 5.194 17.222 1.00 93.62 403 PHE A N 1
ATOM 3093 C CA . PHE A 1 403 ? -14.635 6.610 17.326 1.00 93.62 403 PHE A CA 1
ATOM 3094 C C . PHE A 1 403 ? -13.136 6.787 17.079 1.00 93.62 403 PHE A C 1
ATOM 3096 O O . PHE A 1 403 ? -12.334 6.363 17.913 1.00 93.62 403 PHE A O 1
ATOM 3103 N N . ASP A 1 404 ? -12.764 7.393 15.950 1.00 89.06 404 ASP A N 1
ATOM 3104 C CA . ASP A 1 404 ? -11.360 7.675 15.625 1.00 89.06 404 ASP A CA 1
ATOM 3105 C C . ASP A 1 404 ? -10.765 8.655 16.647 1.00 89.06 404 ASP A C 1
ATOM 3107 O O . ASP A 1 404 ? -11.414 9.634 17.023 1.00 89.06 404 ASP A O 1
ATOM 3111 N N . LEU A 1 405 ? -9.532 8.409 17.096 1.00 88.31 405 LEU A N 1
ATOM 3112 C CA . LEU A 1 405 ? -8.800 9.305 17.987 1.00 88.31 405 LEU A CA 1
ATOM 3113 C C . LEU A 1 405 ? -7.772 10.126 17.204 1.00 88.31 405 LEU A C 1
ATOM 3115 O O . LEU A 1 405 ? -6.872 9.608 16.551 1.00 88.31 405 LEU A O 1
ATOM 3119 N N . GLU A 1 406 ? -7.902 11.445 17.291 1.00 87.81 406 GLU A N 1
ATOM 3120 C CA . GLU A 1 406 ? -6.910 12.400 16.821 1.00 87.81 406 GLU A CA 1
ATOM 3121 C C . GLU A 1 406 ? -5.857 12.612 17.912 1.00 87.81 406 GLU A C 1
ATOM 3123 O O . GLU A 1 406 ? -6.144 13.153 18.982 1.00 87.81 406 GLU A O 1
ATOM 3128 N N . ASP A 1 407 ? -4.628 12.202 17.621 1.00 84.06 407 ASP A N 1
ATOM 3129 C CA . ASP A 1 407 ? -3.447 12.405 18.458 1.00 84.06 407 ASP A CA 1
ATOM 3130 C C . ASP A 1 407 ? -3.101 13.903 18.623 1.00 84.06 407 ASP A C 1
ATOM 3132 O O . ASP A 1 407 ? -2.747 14.578 17.648 1.00 84.06 407 ASP A O 1
ATOM 3136 N N . LEU A 1 408 ? -3.186 14.430 19.856 1.00 84.56 408 LEU A N 1
ATOM 3137 C CA . LEU A 1 408 ? -2.934 15.848 20.153 1.00 84.56 408 LEU A CA 1
ATOM 3138 C C . LEU A 1 408 ? -1.538 16.145 20.727 1.00 84.56 408 LEU A C 1
ATOM 3140 O O . LEU A 1 408 ? -1.072 17.285 20.611 1.00 84.56 408 LEU A O 1
ATOM 3144 N N . GLU A 1 409 ? -0.844 15.175 21.335 1.00 80.75 409 GLU A N 1
ATOM 3145 C CA . GLU A 1 409 ? 0.542 15.362 21.813 1.00 80.75 409 GLU A CA 1
ATOM 3146 C C . GLU A 1 409 ? 1.596 14.709 20.909 1.00 80.75 409 GLU A C 1
ATOM 3148 O O . GLU A 1 409 ? 2.787 14.742 21.231 1.00 80.75 409 GLU A O 1
ATOM 3153 N N . MET A 1 410 ? 1.184 14.197 19.746 1.00 72.12 410 MET A N 1
ATOM 3154 C CA . MET A 1 410 ? 2.027 13.458 18.801 1.00 72.12 410 MET A CA 1
ATOM 3155 C C . MET A 1 410 ? 2.558 12.137 19.385 1.00 72.12 410 MET A C 1
ATOM 3157 O O . MET A 1 410 ? 3.598 11.635 18.941 1.00 72.12 410 MET A O 1
ATOM 3161 N N . GLN A 1 411 ? 1.879 11.585 20.395 1.00 67.56 411 GLN A N 1
ATOM 3162 C CA . GLN A 1 411 ? 2.282 10.354 21.072 1.00 67.56 411 GLN A CA 1
ATOM 3163 C C . GLN A 1 411 ? 2.092 9.100 20.208 1.00 67.56 411 GLN A C 1
ATOM 3165 O O . GLN A 1 411 ? 2.842 8.146 20.381 1.00 67.56 411 GLN A O 1
ATOM 3170 N N . GLU A 1 412 ? 1.173 9.104 19.243 1.00 60.94 412 GLU A N 1
ATOM 3171 C CA . GLU A 1 412 ? 1.034 8.043 18.238 1.00 60.94 412 GLU A CA 1
ATOM 3172 C C . GLU A 1 412 ? 1.991 8.276 17.072 1.00 60.94 412 GLU A C 1
ATOM 3174 O O . GLU A 1 412 ? 2.687 7.358 16.630 1.00 60.94 412 GLU A O 1
ATOM 3179 N N . ARG A 1 413 ? 2.068 9.524 16.588 1.00 55.84 413 ARG A N 1
ATOM 3180 C CA . ARG A 1 413 ? 2.885 9.894 15.418 1.00 55.84 413 ARG A CA 1
ATOM 3181 C C . ARG A 1 413 ? 4.372 9.660 15.640 1.00 55.84 413 ARG A C 1
ATOM 3183 O O . ARG A 1 413 ? 5.072 9.260 14.715 1.00 55.84 413 ARG A O 1
ATOM 3190 N N . ARG A 1 414 ? 4.859 9.860 16.867 1.00 52.72 414 ARG A N 1
ATOM 3191 C CA . ARG A 1 414 ? 6.263 9.614 17.227 1.00 52.72 414 ARG A CA 1
ATOM 3192 C C . ARG A 1 414 ? 6.671 8.140 17.094 1.00 52.72 414 ARG A C 1
ATOM 3194 O O . ARG A 1 414 ? 7.858 7.875 16.918 1.00 52.72 414 ARG A O 1
ATOM 3201 N N . PHE A 1 415 ? 5.718 7.211 17.170 1.00 49.56 415 PHE A N 1
ATOM 3202 C CA . PHE A 1 415 ? 5.962 5.766 17.102 1.00 49.56 415 PHE A CA 1
ATOM 3203 C C . PHE A 1 415 ? 5.274 5.087 15.900 1.00 49.56 415 PHE A C 1
ATOM 3205 O O . PHE A 1 415 ? 5.266 3.863 15.825 1.00 49.56 415 PHE A O 1
ATOM 3212 N N . GLY A 1 416 ? 4.718 5.857 14.952 1.00 51.00 416 GLY A N 1
ATOM 3213 C CA . GLY A 1 416 ? 4.063 5.322 13.749 1.00 51.00 416 GLY A CA 1
ATOM 3214 C C . GLY A 1 416 ? 2.752 4.574 14.028 1.00 51.00 416 GLY A C 1
ATOM 3215 O O . GLY A 1 416 ? 2.510 3.528 13.435 1.00 51.00 416 GLY A O 1
ATOM 3216 N N . ARG A 1 417 ? 1.934 5.065 14.972 1.00 59.16 417 ARG A N 1
ATOM 3217 C CA . ARG A 1 417 ? 0.729 4.380 15.489 1.00 59.16 417 ARG A CA 1
ATOM 3218 C C . ARG A 1 417 ? -0.605 5.076 15.166 1.00 59.16 417 ARG A C 1
ATOM 3220 O O . ARG A 1 417 ? -1.555 4.916 15.919 1.00 59.16 417 ARG A O 1
ATOM 3227 N N . ALA A 1 418 ? -0.680 5.864 14.093 1.00 52.44 418 ALA A N 1
ATOM 3228 C CA . ALA A 1 418 ? -1.882 6.644 13.784 1.00 52.44 418 ALA A CA 1
ATOM 3229 C C . ALA A 1 418 ? -3.109 5.752 13.494 1.00 52.44 418 ALA A C 1
ATOM 3231 O O . ALA A 1 418 ? -2.995 4.750 12.788 1.00 52.44 418 ALA A O 1
ATOM 3232 N N . GLY A 1 419 ? -4.285 6.154 13.988 1.00 63.28 419 GLY A N 1
ATOM 3233 C CA . GLY A 1 419 ? -5.564 5.481 13.700 1.00 63.28 419 GLY A CA 1
ATOM 3234 C C . GLY A 1 419 ? -6.107 4.617 14.839 1.00 63.28 419 GLY A C 1
ATOM 3235 O O . GLY A 1 419 ? -6.870 3.681 14.592 1.00 63.28 419 GLY A O 1
ATOM 3236 N N . ILE A 1 420 ? -5.715 4.911 16.080 1.00 77.81 420 ILE A N 1
ATOM 3237 C CA . ILE A 1 420 ? -6.305 4.294 17.267 1.00 77.81 420 ILE A CA 1
ATOM 3238 C C . ILE A 1 420 ? -7.748 4.776 17.432 1.00 77.81 420 ILE A C 1
ATOM 3240 O O . ILE A 1 420 ? -8.089 5.911 17.102 1.00 77.81 420 ILE A O 1
ATOM 3244 N N . MET A 1 421 ? -8.611 3.904 17.950 1.00 88.38 421 MET A N 1
ATOM 3245 C CA . MET A 1 421 ? -10.024 4.203 18.151 1.00 88.38 421 MET A CA 1
ATOM 3246 C C . MET A 1 421 ? -10.481 3.850 19.563 1.00 88.38 421 MET A C 1
ATOM 3248 O O . MET A 1 421 ? -9.900 2.994 20.236 1.00 88.38 421 MET A O 1
ATOM 3252 N N . VAL A 1 422 ? -11.592 4.454 19.974 1.00 92.56 422 VAL A N 1
ATOM 3253 C CA . VAL A 1 422 ? -12.447 3.920 21.038 1.00 92.56 422 VAL A CA 1
ATOM 3254 C C . VAL A 1 422 ? -13.523 3.070 20.374 1.00 92.56 422 VAL A C 1
ATOM 3256 O O . VAL A 1 422 ? -14.230 3.569 19.499 1.00 92.56 422 VAL A O 1
ATOM 3259 N N . HIS A 1 423 ? -13.646 1.793 20.735 1.00 93.56 423 HIS A N 1
ATOM 3260 C CA . HIS A 1 423 ? -14.621 0.921 20.079 1.00 93.56 423 HIS A CA 1
ATOM 3261 C C . HIS A 1 423 ? -15.047 -0.297 20.901 1.00 93.56 423 HIS A C 1
ATOM 3263 O O . HIS A 1 423 ? -14.474 -0.643 21.937 1.00 93.56 423 HIS A O 1
ATOM 3269 N N . GLY A 1 424 ? -16.111 -0.933 20.414 1.00 90.62 424 GLY A N 1
ATOM 3270 C CA . GLY A 1 424 ? -16.910 -1.906 21.138 1.00 90.62 424 GLY A CA 1
ATOM 3271 C C . GLY A 1 424 ? -16.371 -3.323 21.085 1.00 90.62 424 GLY A C 1
ATOM 3272 O O . GLY A 1 424 ? -15.771 -3.765 22.053 1.00 90.62 424 GLY A O 1
ATOM 3273 N N . GLY A 1 425 ? -16.544 -4.017 19.957 1.00 86.31 425 GLY A N 1
ATOM 3274 C CA . GLY A 1 425 ? -16.464 -5.482 19.794 1.00 86.31 425 GLY A CA 1
ATOM 3275 C C . GLY A 1 425 ? -15.159 -6.190 20.194 1.00 86.31 425 GLY A C 1
ATOM 3276 O O . GLY A 1 425 ? -14.713 -6.145 21.332 1.00 86.31 425 GLY A O 1
ATOM 3277 N N . GLY A 1 426 ? -14.545 -6.913 19.266 1.00 84.56 426 GLY A N 1
ATOM 3278 C CA . GLY A 1 426 ? -13.289 -7.628 19.482 1.00 84.56 426 GLY A CA 1
ATOM 3279 C C . GLY A 1 426 ? -13.341 -9.055 18.977 1.00 84.56 426 GLY A C 1
ATOM 3280 O O . GLY A 1 426 ? -14.179 -9.851 19.386 1.00 84.56 426 GLY A O 1
ATOM 3281 N N . THR A 1 427 ? -12.380 -9.400 18.122 1.00 82.12 427 THR A N 1
ATOM 3282 C CA . THR A 1 427 ? -12.297 -10.723 17.492 1.00 82.12 427 THR A CA 1
ATOM 3283 C C . THR A 1 427 ? -12.184 -11.860 18.508 1.00 82.12 427 THR A C 1
ATOM 3285 O O . THR A 1 427 ? -12.705 -12.946 18.265 1.00 82.12 427 THR A O 1
ATOM 3288 N N . ALA A 1 428 ? -11.581 -11.600 19.673 1.00 82.19 428 ALA A N 1
ATOM 3289 C CA . ALA A 1 428 ? -11.493 -12.546 20.785 1.00 82.19 428 ALA A CA 1
ATOM 3290 C C . ALA A 1 428 ? -12.862 -12.925 21.387 1.00 82.19 428 ALA A C 1
ATOM 3292 O O . ALA A 1 428 ? -13.011 -14.037 21.889 1.00 82.19 428 ALA A O 1
ATOM 3293 N N . CYS A 1 429 ? -13.882 -12.066 21.264 1.00 81.94 429 CYS A N 1
ATOM 3294 C CA . CYS A 1 429 ? -15.254 -12.385 21.674 1.00 81.94 429 CYS A CA 1
ATOM 3295 C C . CYS A 1 429 ? -15.933 -13.395 20.730 1.00 81.94 429 CYS A C 1
ATOM 3297 O O . CYS A 1 429 ? -17.007 -13.910 21.047 1.00 81.94 429 CYS A O 1
ATOM 3299 N N . GLY A 1 430 ? -15.348 -13.650 19.553 1.00 85.81 430 GLY A N 1
ATOM 3300 C CA . GLY A 1 430 ? -15.964 -14.427 18.483 1.00 85.81 430 GLY A CA 1
ATOM 3301 C C . GLY A 1 430 ? -17.229 -13.771 17.920 1.00 85.81 430 GLY A C 1
ATOM 3302 O O . GLY A 1 430 ? -17.619 -12.667 18.295 1.00 85.81 430 GLY A O 1
ATOM 3303 N N . TRP A 1 431 ? -17.909 -14.470 17.012 1.00 84.69 431 TRP A N 1
ATOM 3304 C CA . TRP A 1 431 ? -19.204 -14.043 16.482 1.00 84.69 431 TRP A CA 1
ATOM 3305 C C . TRP A 1 431 ? -20.314 -15.005 16.921 1.00 84.69 431 TRP A C 1
ATOM 3307 O O . TRP A 1 431 ? -20.109 -16.215 16.836 1.00 84.69 431 TRP A O 1
ATOM 3317 N N . PRO A 1 432 ? -21.485 -14.516 17.369 1.00 87.38 432 PRO A N 1
ATOM 3318 C CA . PRO A 1 432 ? -21.904 -13.112 17.468 1.00 87.38 432 PRO A CA 1
ATOM 3319 C C . PRO A 1 432 ? -21.465 -12.408 18.766 1.00 87.38 432 PRO A C 1
ATOM 3321 O O . PRO A 1 432 ? -21.943 -11.316 19.050 1.00 87.38 432 PRO A O 1
ATOM 3324 N N . GLY A 1 433 ? -20.574 -13.006 19.567 1.00 89.94 433 GLY A N 1
ATOM 3325 C CA . GLY A 1 433 ? -20.184 -12.479 20.883 1.00 89.94 433 GLY A CA 1
ATOM 3326 C C . GLY A 1 433 ? -19.659 -11.039 20.860 1.00 89.94 433 GLY A C 1
ATOM 3327 O O . GLY A 1 433 ? -20.024 -10.248 21.723 1.00 89.94 433 GLY A O 1
ATOM 3328 N N . ALA A 1 434 ? -18.892 -10.658 19.837 1.00 90.56 434 ALA A N 1
ATOM 3329 C CA . ALA A 1 434 ? -18.412 -9.290 19.631 1.00 90.56 434 ALA A CA 1
ATOM 3330 C C . ALA A 1 434 ? -19.530 -8.260 19.383 1.00 90.56 434 ALA A C 1
ATOM 3332 O O . ALA A 1 434 ? -19.316 -7.061 19.561 1.00 90.56 434 ALA A O 1
ATOM 3333 N N . TRP A 1 435 ? -20.713 -8.719 18.970 1.00 93.50 435 TRP A N 1
ATOM 3334 C CA . TRP A 1 435 ? -21.895 -7.894 18.720 1.00 93.50 435 TRP A CA 1
ATOM 3335 C C . TRP A 1 435 ? -22.856 -7.841 19.916 1.00 93.50 435 TRP A C 1
ATOM 3337 O O . TRP A 1 435 ? -23.898 -7.189 19.850 1.00 93.50 435 TRP A O 1
ATOM 3347 N N . ALA A 1 436 ? -22.538 -8.529 21.017 1.00 92.94 436 ALA A N 1
ATOM 3348 C CA . ALA A 1 436 ? -23.338 -8.460 22.231 1.00 92.94 436 ALA A CA 1
ATOM 3349 C C . ALA A 1 436 ? -23.233 -7.059 22.866 1.00 92.94 436 ALA A C 1
ATOM 3351 O O . ALA A 1 436 ? -22.155 -6.472 22.837 1.00 92.94 436 ALA A O 1
ATOM 3352 N N . PRO A 1 437 ? -24.302 -6.528 23.485 1.00 91.56 437 PRO A N 1
ATOM 3353 C CA . PRO A 1 437 ? -24.278 -5.217 24.147 1.00 91.56 437 PRO A CA 1
ATOM 3354 C C . PRO A 1 437 ? -23.220 -5.114 25.260 1.00 91.56 437 PRO A C 1
ATOM 3356 O O . PRO A 1 437 ? -22.552 -4.092 25.398 1.00 91.56 437 PRO A O 1
ATOM 3359 N N . ARG A 1 438 ? -23.062 -6.200 26.028 1.00 94.75 438 ARG A N 1
ATOM 3360 C CA . ARG A 1 438 ? -22.107 -6.382 27.133 1.00 94.75 438 ARG A CA 1
ATOM 3361 C C . ARG A 1 438 ? -21.094 -7.477 26.785 1.00 94.75 438 ARG A C 1
ATOM 3363 O O . ARG A 1 438 ? -20.939 -8.454 27.514 1.00 94.75 438 ARG A O 1
ATOM 3370 N N . GLN A 1 439 ? -20.459 -7.361 25.624 1.00 92.62 439 GLN A N 1
ATOM 3371 C CA . GLN A 1 439 ? -19.390 -8.269 25.215 1.00 92.62 439 GLN A CA 1
ATOM 3372 C C . GLN A 1 439 ? -18.217 -8.217 26.212 1.00 92.62 439 GLN A C 1
ATOM 3374 O O . GLN A 1 439 ? -17.959 -7.145 26.769 1.00 92.62 439 GLN A O 1
ATOM 3379 N N . PRO A 1 440 ? -17.493 -9.329 26.441 1.00 88.81 440 PRO A N 1
ATOM 3380 C CA . PRO A 1 440 ? -16.263 -9.303 27.226 1.00 88.81 440 PRO A CA 1
ATOM 3381 C C . PRO A 1 440 ? -15.272 -8.278 26.667 1.00 88.81 440 PRO A C 1
ATOM 3383 O O . PRO A 1 440 ? -15.137 -8.139 25.452 1.00 88.81 440 PRO A O 1
ATOM 3386 N N . LEU A 1 441 ? -14.570 -7.564 27.546 1.00 87.25 441 LEU A N 1
ATOM 3387 C CA . LEU A 1 441 ? -13.501 -6.669 27.122 1.00 87.25 441 LEU A CA 1
ATOM 3388 C C . LEU A 1 441 ? -12.204 -7.474 27.031 1.00 87.25 441 LEU A C 1
ATOM 3390 O O . LEU A 1 441 ? -11.804 -8.143 27.982 1.00 87.25 441 LEU A O 1
ATOM 3394 N N . HIS A 1 442 ? -11.560 -7.422 25.870 1.00 80.69 442 HIS A N 1
ATOM 3395 C CA . HIS A 1 442 ? -10.269 -8.057 25.632 1.00 80.69 442 HIS A CA 1
ATOM 3396 C C . HIS A 1 442 ? -9.246 -7.015 25.202 1.00 80.69 442 HIS A C 1
ATOM 3398 O O . HIS A 1 442 ? -9.570 -6.117 24.421 1.00 80.69 442 HIS A O 1
ATOM 3404 N N . ALA A 1 443 ? -8.006 -7.191 25.656 1.00 72.19 443 ALA A N 1
ATOM 3405 C CA . ALA A 1 443 ? -6.869 -6.401 25.209 1.00 72.19 443 ALA A CA 1
ATOM 3406 C C . ALA A 1 443 ? -6.713 -6.471 23.679 1.00 72.19 443 ALA A C 1
ATOM 3408 O O . ALA A 1 443 ? -6.867 -7.532 23.055 1.00 72.19 443 ALA A O 1
ATOM 3409 N N . THR A 1 444 ? -6.420 -5.329 23.066 1.00 67.12 444 THR A N 1
ATOM 3410 C CA . THR A 1 444 ? -6.318 -5.198 21.604 1.00 67.12 444 THR A CA 1
ATOM 3411 C C . THR A 1 444 ? -4.945 -4.710 21.185 1.00 67.12 444 THR A C 1
ATOM 3413 O O . THR A 1 444 ? -4.048 -4.602 22.004 1.00 67.12 444 THR A O 1
ATOM 3416 N N . LEU A 1 445 ? -4.737 -4.437 19.900 1.00 66.69 445 LEU A N 1
ATOM 3417 C CA . LEU A 1 445 ? -3.494 -3.848 19.405 1.00 66.69 445 LEU A CA 1
ATOM 3418 C C . LEU A 1 445 ? -3.534 -2.317 19.553 1.00 66.69 445 LEU A C 1
ATOM 3420 O O . LEU A 1 445 ? -3.350 -1.589 18.583 1.00 66.69 445 LEU A O 1
ATOM 3424 N N . GLY A 1 446 ? -3.807 -1.846 20.774 1.00 69.56 446 GLY A N 1
ATOM 3425 C CA . GLY A 1 446 ? -3.681 -0.439 21.152 1.00 69.56 446 GLY A CA 1
ATOM 3426 C C . GLY A 1 446 ? -4.931 0.428 21.064 1.00 69.56 446 GLY A C 1
ATOM 3427 O O . GLY A 1 446 ? -4.778 1.638 21.125 1.00 69.56 446 GLY A O 1
ATOM 3428 N N . CYS A 1 447 ? -6.129 -0.143 20.913 1.00 85.75 447 CYS A N 1
ATOM 3429 C CA . CYS A 1 447 ? -7.389 0.600 20.964 1.00 85.75 447 CYS A CA 1
ATOM 3430 C C . CYS A 1 447 ? -8.006 0.594 22.361 1.00 85.75 447 CYS A C 1
ATOM 3432 O O . CYS A 1 447 ? -7.851 -0.365 23.120 1.00 85.75 447 CYS A O 1
ATOM 3434 N N . VAL A 1 448 ? -8.784 1.636 22.665 1.00 88.88 448 VAL A N 1
ATOM 3435 C CA . VAL A 1 448 ? -9.571 1.699 23.901 1.00 88.88 448 VAL A CA 1
ATOM 3436 C C . VAL A 1 448 ? -10.875 0.921 23.717 1.00 88.88 448 VAL A C 1
ATOM 3438 O O . VAL A 1 448 ? -11.606 1.123 22.744 1.00 88.88 448 VAL A O 1
ATOM 3441 N N . ARG A 1 449 ? -11.185 0.032 24.663 1.00 91.44 449 ARG A N 1
ATOM 3442 C CA . ARG A 1 449 ? -12.323 -0.893 24.600 1.00 91.44 449 ARG A CA 1
ATOM 3443 C C . ARG A 1 449 ? -13.369 -0.545 25.627 1.00 91.44 449 ARG A C 1
ATOM 3445 O O . ARG A 1 449 ? -13.052 -0.484 26.807 1.00 91.44 449 ARG A O 1
ATOM 3452 N N . LEU A 1 450 ? -14.605 -0.378 25.173 1.00 93.88 450 LEU A N 1
ATOM 3453 C CA . LEU A 1 450 ? -15.790 -0.193 26.012 1.00 93.88 450 LEU A CA 1
ATOM 3454 C C . LEU A 1 450 ? -16.849 -1.219 25.605 1.00 93.88 450 LEU A C 1
ATOM 3456 O O . LEU A 1 450 ? -16.801 -1.782 24.511 1.00 93.88 450 LEU A O 1
ATOM 3460 N N . HIS A 1 451 ? -17.851 -1.436 26.452 1.00 96.69 451 HIS A N 1
ATOM 3461 C CA . HIS A 1 451 ? -19.010 -2.221 26.043 1.00 96.69 451 HIS A CA 1
ATOM 3462 C C . HIS A 1 451 ? -19.785 -1.521 24.922 1.00 96.69 451 HIS A C 1
ATOM 3464 O O . HIS A 1 451 ? -19.892 -0.295 24.887 1.00 96.69 451 HIS A O 1
ATOM 3470 N N . ASN A 1 452 ? -20.349 -2.316 24.014 1.00 95.25 452 ASN A N 1
ATOM 3471 C CA . ASN A 1 452 ? -21.119 -1.826 22.877 1.00 95.25 452 ASN A CA 1
ATOM 3472 C C . ASN A 1 452 ? -22.282 -0.918 23.316 1.00 95.25 452 ASN A C 1
ATOM 3474 O O . ASN A 1 452 ? -22.513 0.128 22.709 1.00 95.25 452 ASN A O 1
ATOM 3478 N N . GLU A 1 453 ? -22.983 -1.283 24.393 1.00 95.31 453 GLU A N 1
ATOM 3479 C CA . GLU A 1 453 ? -24.072 -0.459 24.927 1.00 95.31 453 GLU A CA 1
ATOM 3480 C C . GLU A 1 453 ? -23.580 0.835 25.584 1.00 95.31 453 GLU A C 1
ATOM 3482 O O . GLU A 1 453 ? -24.205 1.876 25.408 1.00 95.31 453 GLU A O 1
ATOM 3487 N N . ASP A 1 454 ? -22.433 0.811 26.269 1.00 96.44 454 ASP A N 1
ATOM 3488 C CA . ASP A 1 454 ? -21.895 2.003 26.930 1.00 96.44 454 ASP A CA 1
ATOM 3489 C C . ASP A 1 454 ? -21.405 3.031 25.887 1.00 96.44 454 ASP A C 1
ATOM 3491 O O . ASP A 1 454 ? -21.546 4.238 26.081 1.00 96.44 454 ASP A O 1
ATOM 3495 N N . LEU A 1 455 ? -20.923 2.582 24.722 1.00 95.56 455 LEU A N 1
ATOM 3496 C CA . LEU A 1 455 ? -20.612 3.474 23.599 1.00 95.56 455 LEU A CA 1
ATOM 3497 C C . LEU A 1 455 ? -21.850 4.212 23.082 1.00 95.56 455 LEU A C 1
ATOM 3499 O O . LEU A 1 455 ? -21.784 5.420 22.859 1.00 95.56 455 LEU A O 1
ATOM 3503 N N . ARG A 1 456 ? -22.975 3.504 22.934 1.00 94.81 456 ARG A N 1
ATOM 3504 C CA . ARG A 1 456 ? -24.256 4.080 22.498 1.00 94.81 456 ARG A CA 1
ATOM 3505 C C . ARG A 1 456 ? -24.848 5.018 23.546 1.00 94.81 456 ARG A C 1
ATOM 3507 O O . ARG A 1 456 ? -25.286 6.113 23.217 1.00 94.81 456 ARG A O 1
ATOM 3514 N N . ASP A 1 457 ? -24.876 4.576 24.799 1.00 93.75 457 ASP A N 1
ATOM 3515 C CA . ASP A 1 457 ? -25.677 5.208 25.850 1.00 93.75 457 ASP A CA 1
ATOM 3516 C C . ASP A 1 457 ? -24.895 6.271 26.634 1.00 93.75 457 ASP A C 1
ATOM 3518 O O . ASP A 1 457 ? -25.501 7.114 27.300 1.00 93.75 457 ASP A O 1
ATOM 3522 N N . ARG A 1 458 ? -23.554 6.240 26.586 1.00 94.31 458 ARG A N 1
ATOM 3523 C CA . ARG A 1 458 ? -22.680 7.131 27.370 1.00 94.31 458 ARG A CA 1
ATOM 3524 C C . ARG A 1 458 ? -21.747 7.972 26.518 1.00 94.31 458 ARG A C 1
ATOM 3526 O O . ARG A 1 458 ? -21.699 9.177 26.739 1.00 94.31 458 ARG A O 1
ATOM 3533 N N . LEU A 1 459 ? -21.017 7.376 25.572 1.00 94.81 459 LEU A N 1
ATOM 3534 C CA . LEU A 1 459 ? -19.999 8.106 24.805 1.00 94.81 459 LEU A CA 1
ATOM 3535 C C . LEU A 1 459 ? -20.592 8.901 23.635 1.00 94.81 459 LEU A C 1
ATOM 3537 O O . LEU A 1 459 ? -20.291 10.084 23.489 1.00 94.81 459 LEU A O 1
ATOM 3541 N N . LEU A 1 460 ? -21.458 8.276 22.833 1.00 93.31 460 LEU A N 1
ATOM 3542 C CA . LEU A 1 460 ? -22.095 8.908 21.677 1.00 93.31 460 LEU A CA 1
ATOM 3543 C C . LEU A 1 460 ? -22.835 10.213 22.033 1.00 93.31 460 LEU A C 1
ATOM 3545 O O . LEU A 1 460 ? -22.609 11.203 21.335 1.00 93.31 460 LEU A O 1
ATOM 3549 N N . PRO A 1 461 ? -23.618 10.293 23.132 1.00 94.50 461 PRO A N 1
ATOM 3550 C CA . PRO A 1 461 ? -24.289 11.535 23.508 1.00 94.50 461 PRO A CA 1
ATOM 3551 C C . PRO A 1 461 ? -23.325 12.684 23.827 1.00 94.50 461 PRO A C 1
ATOM 3553 O O . PRO A 1 461 ? -23.673 13.836 23.590 1.00 94.50 461 PRO A O 1
ATOM 3556 N N . LEU A 1 462 ? -22.118 12.402 24.339 1.00 93.81 462 LEU A N 1
ATOM 3557 C CA . LEU A 1 462 ? -21.116 13.448 24.586 1.00 93.81 462 LEU A CA 1
ATOM 3558 C C . LEU A 1 462 ? -20.568 14.007 23.270 1.00 93.81 462 LEU A C 1
ATOM 3560 O O . LEU A 1 462 ? -20.434 15.218 23.127 1.00 93.81 462 LEU A O 1
ATOM 3564 N N . VAL A 1 463 ? -20.310 13.132 22.291 1.00 91.81 463 VAL A N 1
ATOM 3565 C CA . VAL A 1 463 ? -19.845 13.529 20.948 1.00 91.81 463 VAL A CA 1
ATOM 3566 C C . VAL A 1 463 ? -20.902 14.360 20.213 1.00 91.81 463 VAL A C 1
ATOM 3568 O O . VAL A 1 463 ? -20.566 15.255 19.442 1.00 91.81 463 VAL A O 1
ATOM 3571 N N . GLU A 1 464 ? -22.186 14.093 20.454 1.00 89.00 464 GLU A N 1
ATOM 3572 C CA . GLU A 1 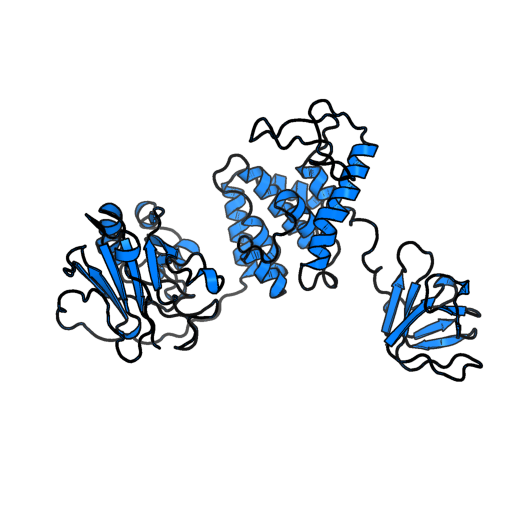464 ? -23.289 14.881 19.892 1.00 89.00 464 GLU A CA 1
ATOM 3573 C C . GLU A 1 464 ? -23.466 16.249 20.576 1.00 89.00 464 GLU A C 1
ATOM 3575 O O . GLU A 1 464 ? -24.001 17.172 19.962 1.00 89.00 464 GLU A O 1
ATOM 3580 N N . GLN A 1 465 ? -23.006 16.403 21.823 1.00 89.56 465 GLN A N 1
ATOM 3581 C CA . GLN A 1 465 ? -23.090 17.655 22.588 1.00 89.56 465 GLN A CA 1
ATOM 3582 C C . GLN A 1 465 ? -21.918 18.608 22.326 1.00 89.56 465 GLN A C 1
ATOM 3584 O O . GLN A 1 465 ? -22.106 19.829 22.326 1.00 89.56 465 GLN A O 1
ATOM 3589 N N . GLY A 1 466 ? -20.715 18.080 22.114 1.00 90.31 466 GLY A N 1
ATOM 3590 C CA . GLY A 1 466 ? -19.507 18.888 21.979 1.00 90.31 466 GLY A CA 1
ATOM 3591 C C . GLY A 1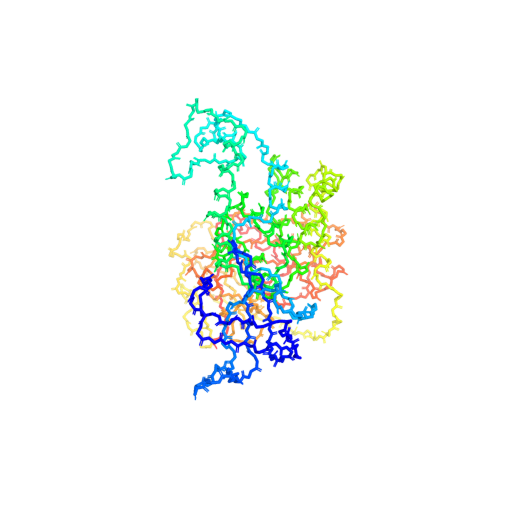 466 ? -18.270 18.063 21.647 1.00 90.31 466 GLY A C 1
ATOM 3592 O O . GLY A 1 466 ? -18.348 16.898 21.256 1.00 90.31 466 GLY A O 1
ATOM 3593 N N . THR A 1 467 ? -17.097 18.677 21.783 1.00 92.62 467 THR A N 1
ATOM 3594 C CA . THR A 1 467 ? -15.829 17.983 21.550 1.00 92.62 467 THR A CA 1
ATOM 3595 C C . THR A 1 467 ? -15.530 17.061 22.723 1.00 92.62 467 THR A C 1
ATOM 3597 O O . THR A 1 467 ? -15.548 17.486 23.876 1.00 92.62 467 THR A O 1
ATOM 3600 N N . VAL A 1 468 ? -15.188 15.806 22.438 1.00 95.25 468 VAL A N 1
ATOM 3601 C CA . VAL A 1 468 ? -14.753 14.861 23.470 1.00 95.25 468 VAL A CA 1
ATOM 3602 C C . VAL A 1 468 ? -13.239 14.710 23.418 1.00 95.25 468 VAL A C 1
ATOM 3604 O O . VAL A 1 468 ? -12.683 14.244 22.421 1.00 95.25 468 VAL A O 1
ATOM 3607 N N . TYR A 1 469 ? -12.577 15.087 24.506 1.00 94.00 469 TYR A N 1
ATOM 3608 C CA . TYR A 1 469 ? -11.156 14.835 24.720 1.00 94.00 469 TYR A CA 1
ATOM 3609 C C . TYR A 1 469 ? -10.986 13.545 25.509 1.00 94.00 469 TYR A C 1
ATOM 3611 O O . TYR A 1 469 ? -11.699 13.326 26.486 1.00 94.00 469 TYR A O 1
ATOM 3619 N N . VAL A 1 470 ? -10.033 12.705 25.118 1.00 94.00 470 VAL A N 1
ATOM 3620 C CA . VAL A 1 470 ? -9.747 11.432 25.787 1.00 94.00 470 VAL A CA 1
ATOM 3621 C C . VAL A 1 470 ? -8.319 11.462 26.315 1.00 94.00 470 VAL A C 1
ATOM 3623 O O . VAL A 1 470 ? -7.381 11.627 25.546 1.00 94.00 470 VAL A O 1
ATOM 3626 N N . SER A 1 471 ? -8.134 11.311 27.621 1.00 91.81 471 SER A N 1
ATOM 3627 C CA . SER A 1 471 ? -6.818 11.150 28.241 1.00 91.81 471 SER A CA 1
ATOM 3628 C C . SER A 1 471 ? -6.605 9.698 28.625 1.00 91.81 471 SER A C 1
ATOM 3630 O O . SER A 1 471 ? -7.405 9.148 29.377 1.00 91.81 471 SER A O 1
ATOM 3632 N N . VAL A 1 472 ? -5.521 9.097 28.145 1.00 89.50 472 VAL A N 1
ATOM 3633 C CA . VAL A 1 472 ? -5.166 7.706 28.453 1.00 89.50 472 VAL A CA 1
ATOM 3634 C C . VAL A 1 472 ? -3.998 7.674 29.434 1.00 89.50 472 VAL A C 1
ATOM 3636 O O . VAL A 1 472 ? -2.975 8.320 29.200 1.00 89.50 472 VAL A O 1
ATOM 3639 N N . TYR A 1 473 ? -4.163 6.913 30.515 1.00 85.44 473 TYR A N 1
ATOM 3640 C CA . TYR A 1 473 ? -3.142 6.615 31.517 1.00 85.44 473 TYR A CA 1
ATOM 3641 C C . TYR A 1 473 ? -2.804 5.123 31.473 1.00 85.44 473 TYR A C 1
ATOM 3643 O O . TYR A 1 473 ? -3.708 4.292 31.571 1.00 85.44 473 TYR A O 1
ATOM 3651 N N . GLN A 1 474 ? -1.516 4.811 31.341 1.00 81.62 474 GLN A N 1
ATOM 3652 C CA . GLN A 1 474 ? -0.960 3.453 31.302 1.00 81.62 474 GLN A CA 1
ATOM 3653 C C . GLN A 1 474 ? -0.136 3.166 32.555 1.00 81.62 474 GLN A C 1
ATOM 3655 O O . GLN A 1 474 ? 0.356 4.104 33.179 1.00 81.62 474 GLN A O 1
ATOM 3660 N N . GLU A 1 475 ? 0.042 1.896 32.909 1.00 73.81 475 GLU A N 1
ATOM 3661 C CA . GLU A 1 475 ? 1.001 1.483 33.945 1.00 73.81 475 GLU A CA 1
ATOM 3662 C C . GLU A 1 475 ? 2.446 1.848 33.533 1.00 73.81 475 GLU A C 1
ATOM 3664 O O . GLU A 1 475 ? 2.765 1.911 32.341 1.00 73.81 475 GLU A O 1
ATOM 3669 N N . ALA A 1 476 ? 3.273 2.244 34.508 1.00 64.06 476 ALA A N 1
ATOM 3670 C CA . ALA A 1 476 ? 4.566 2.907 34.294 1.00 64.06 476 ALA A CA 1
ATOM 3671 C C . ALA A 1 476 ? 5.759 1.981 34.063 1.00 64.06 476 ALA A C 1
ATOM 3673 O O . ALA A 1 476 ? 5.880 0.981 34.803 1.00 64.06 476 ALA A O 1
#

Organism: Cyanobium gracile (strain ATCC 27147 / PCC 6307) (NCBI:txid292564)

Secondary structure (DSSP, 8-state):
--EEEESS-EEEBSSS-GGG--EEE-TT-EEEEEEEEEPTTSS-EEEEESS-B--TT-SSPBPTT-EEEE-GGGEE--GGGB-PPPS-SSPPHHHHHHHHHHH--EEEEEE-TTTSSSSEEEETTBSB-TTSPBP-TT-B--HHHHHHHHHHHIIIIIIHHHHHHSTTGGGS-HHHHHHHHHHHHHH-TT-TTSSS-HHHHHHHHTT-GGGHHHHHTT-S-TTSTTHHHHHHHHHHHHHHHTT--HHHHHHHHHHH-SSHHHHHHHHHHHHHHHH-SPPPP---PPP-----PPPPPPSS----TTEE--SS-GGGGT--TT-EEEEEETTTTEEEEEETT--EEEEEE-B--BSS-TT-TTSTTSSPPSEEEEEEEEEE-HHHH-SSPPP-HHHHHH-S-EEEEEESSSTTGGGT----EEES--GGG-TTGGGSTTPPP--BSS-EE--HHHIIIIIHHHHHHSPEEEEEEEE-

Sequence (476 aa):
MPYITARQDAGLSPSPAAADADSYVASGSRIAVTWVRPAPGTDLAIARLAGPYTCPGGTVPLPDGEQRYLNPARFLIPDEAWLPAAGGGALPPEVAQLNHHYEGCRLQAYPDPRTGGAPITIGWGSTFYQDGSPIRLGDVITQEQADALYEHNCRERFWKVLEATIPFWAEMGDRQRAALCSFAYNNGAHFHGDGYHDTLDRYLRERRWSAVPAALMLYRNPGETVEVGLGRRRRAEGLVWGGMEPAAACAQAEREIRTPADCEAWEQRLKQEAAGPAPAAKALTAPPAASAAPAPAPDRPADLPGLVGPRKTPRDFGFSGSDSHVVVNDVSETARAYDVEGRLLWEIPALARGQGREDQYRDTSTDTPPGVYRIAKKVYRDYEQDPSPTYSADRCSYGWYSFDLEDLEMQERRFGRAGIMVHGGGTACGWPGAWAPRQPLHATLGCVRLHNEDLRDRLLPLVEQGTVYVSVYQEA

Radius of gyration: 30.11 Å; chains: 1; bounding box: 81×53×77 Å

Foldseek 3Di:
DDKKAFCAKKFWALDPDRVRGPAIDHHGDIFAFPAKEDEPPDQKIKTFGAAWAAGVVRPGTDGHRRITIIRCVRIDGDPVRYDYHDPDDFQDVLLVLLQCVQQPAAQFWADDPVVNHPQIAHGSGDQAFLVRHGDDHGHGHDNVRSVVRCRSCLVPFALVLCVVQFPPPVVADSLLSSLRSNLCVVPNRPLAPPLPLVVLNVCRVVVLLLLNLLSLLVPQPQPDPRNLSSLLSSQLSSVSSVVDRSVVSSVVSVVQGDDSVSSVVVSQVSNVVSPPDDDDDDDDDDDDDDDDDDDFDDQDPPCPPFKDAAPDGVVVVPQDDLEKEWEQEQVVQKIWIAHPVRDTPDIAGKHQFFPDDQPPLLAQGTGAFHHKWWFDLDKDQQCVVPVPDDDDPCCQQFEGIKTWTHGDPCRCVVRSHHTAIEGAFRCSLPPPLSHDQQRDDDHGRRHMYGGNVCCVPPVVVSSVRDMYMYGYMGGD